Protein 8ZMI (pdb70)

Secondary structure (DSSP, 8-state):
-HHHHHHHHTT-SEES-HHHHHHHHHH-SS-EEEEEE---S--BHIIIIIHHHHHHHHHHTT-EEEEEE-HHHHHHT-TGGG-HHHHHHHHHHHHHHHHHH---TTTT-EEEEEHHHHHHHSHHHHHHHHHHHHHHSBHHHHHT--TTSS--TTSPPBTHHHHHHHHHHHHHHHHT-SEEE--STTHHHHHHHHHHHHHTT-SSPPEEEE------SSTT--S--SS-TTS--BSSS-HHHHHHHHHHS---TT--SS-HHHHHIIIIIHHHHS-EEE---TTTTS-EEE-SHHHHHHHHHHTS--HHHHHHHHHHHHHHHHHHHHHHHHH-HHHHHHHHHHHHSPP--/-HHHHHHHHTT-SEEE-HHHHHHHHHH-SS---EEEE---S--BHIIIIIHHHHHHHHHHHT--EEEEE-HHHHHHTTGGGG-HHHHHHHHHHHHHHHHHHT--GGGS-EEEEEHHHHHHHS-TTTHHHHHHHHHHSBHHHHHHHTTTTT-SSSSPPBTHHHHHHHHHHHHHHHTT-SEE--BGGGHHHHHHHHHHHHHTT-SSPPEEEEBP-PPPSSTT--S--SS-TTSS-BTTS-HHHHHHHHHTS---TT--TT-HHHHHIIIIIHHHHSSEEE---GGGT-SEEE-SHHHHHHHHHHTSS-HHHHHHHHHHHHHHHHHHHHHHHHH-HHHHHHHHHHHHSPP--

Nearest PDB structures (foldseek):
  7scq-assembly1_B  TM=9.715E-01  e=9.204E-53  Phaseolus vulgaris
  3vgj-assembly1_A  TM=9.591E-01  e=3.228E-40  Plasmodium falciparum 3D7
  3p0j-assembly3_C  TM=8.806E-01  e=2.127E-34  Leishmania major
  2j5b-assembly1_B  TM=9.204E-01  e=1.022E-27  Acanthamoeba polyphaga mimivirus
  2j5b-assembly1_A  TM=9.320E-01  e=1.179E-26  Acanthamoeba polyphaga mimivirus

InterPro domains:
  IPR002305 Aminoacyl-tRNA synthetase, class Ic [PF00579] (59-353)
  IPR014729 Rossmann-like alpha/beta/alpha sandwich fold [G3DSA:3.40.50.620] (22-189)
  IPR014729 Rossmann-like alpha/beta/alpha sandwich fold [G3DSA:3.40.50.620] (190-377)
  IPR023617 Tyrosine-tRNA ligase, archaeal/eukaryotic-type [PIRSF006588] (32-376)
  IPR050489 Tyrosine--tRNA ligase [PTHR46264] (6-378)

Organism: Phaseolus vulgaris (NCBI:txid3885)

Solvent-accessible surface area: 30060 Å² total; per-residue (Å²): 90,90,116,73,22,140,62,0,65,60,13,9,69,77,13,72,78,73,115,56,0,61,72,13,7,76,151,71,108,46,2,20,0,10,2,15,4,63,0,5,0,71,7,4,3,5,36,1,0,14,6,3,19,3,2,69,56,0,18,85,2,25,0,61,2,29,0,8,0,2,1,10,8,2,55,30,58,80,54,0,50,41,67,82,154,27,0,49,24,0,0,86,1,2,7,26,8,4,79,20,9,23,22,46,48,156,55,39,60,14,42,45,32,36,0,19,135,22,1,84,66,82,14,88,80,0,1,38,24,0,2,50,0,0,52,109,7,42,12,122,37,0,32,106,3,10,111,29,64,62,113,60,80,167,73,113,8,42,0,12,16,0,0,26,0,0,1,14,0,0,6,4,16,2,7,115,1,8,0,0,0,7,18,64,38,15,91,33,2,2,38,0,0,13,76,8,0,63,75,66,157,72,175,86,54,0,4,5,1,2,9,56,63,2,24,1,1,68,109,64,74,136,111,38,18,49,66,42,80,47,0,4,2,3,6,32,12,90,55,73,81,0,47,85,22,2,90,85,5,88,12,22,73,131,54,71,149,48,2,4,2,3,48,2,0,76,40,0,0,20,46,72,76,106,50,6,58,2,113,21,53,96,141,38,60,25,116,88,70,0,137,46,58,128,70,0,10,50,25,1,83,78,19,47,2,72,22,80,21,1,26,64,2,0,3,94,7,2,20,118,5,2,44,56,0,8,76,48,14,142,176,46,87,74,0,79,70,8,27,94,102,4,107,85,71,199,70,72,181,77,111,98,55,39,128,50,0,78,53,12,3,74,37,4,38,73,83,87,49,0,65,81,7,5,86,109,85,95,61,0,27,0,6,0,22,15,59,0,14,25,80,2,22,0,7,18,0,0,22,21,0,16,8,0,40,58,0,25,81,3,19,0,67,0,37,0,6,0,9,3,19,17,0,62,26,85,67,31,10,42,33,55,78,142,73,0,69,15,1,0,97,3,0,22,18,2,0,91,19,5,27,10,66,38,172,54,41,75,10,51,41,38,52,0,18,147,29,1,68,73,107,9,76,109,0,1,44,36,0,4,41,1,0,36,103,6,59,19,113,51,0,26,109,1,1,56,70,98,19,68,16,153,146,68,94,17,32,0,0,18,0,0,21,5,0,4,14,0,0,1,0,23,17,6,150,5,34,0,0,0,9,27,62,57,47,84,64,3,0,42,0,0,13,59,9,0,72,81,65,178,101,192,77,48,1,2,0,0,0,19,51,41,3,22,0,0,54,115,53,82,148,103,9,38,68,80,63,77,52,4,0,0,0,0,48,10,89,90,70,79,0,52,67,17,0,134,140,8,72,19,11,75,96,64,25,148,57,2,4,0,0,16,0,0,72,52,0,0,17,38,76,61,119,60,2,75,0,102,22,63,98,144,68,53,17,125,94,48,2,132,39,54,128,65,0,51,58,23,1,84,77,32,104,2,90,24,64,20,0,18,68,5,0,8,100,10,0,12,127,5,0,79,55,5,26,85,52,4,136,155,51,92,68,0,94,92,3,26,122,95,22,154,66,46,192,78,46,171

B-factor: mean 97.23, std 58.54, range [21.49, 245.57]

Radius of gyration: 33.63 Å; Cα contacts (8 Å, |Δi|>4): 1145; chains: 2; bounding box: 48×66×121 Å

Sequence (698 aa):
PEEKFKIVRSVGEECIQEDELLNLLTKKPEPVCYDGFEPSGRMHIAQGVMKTISVNKLTSAGCRVKIWIADWFAKLNNKMGGDLKKIETVGRYLIEIWKAVGMDVEGGKVEFLWSSKEINARADEYWPLVLDIAQKNNLKRIIRCSQIMGRSEQDELTAAQIFYPCMQCADIFFLKADICQLGMDQRKVNVLAREYCDDIKRKNKPIILSHHMLPGLQQGQEKMSKSDPSSSVFMEDEEAEVNVKIKKAYCPPKVVEGNPCLEYIKYLILPWFNEFTVERSADNGGNKTFKSYEELIADYESGELHPADLKPALSKSLNKILEPVREHFRKDSNAKELLKRVKAYRVTKPEEKFKIVRSVGEECIQEDELLNLLTKKPEPVCYDGFEPSGRMHIAQGVMKTISVNKLTSAGCRVKIWIADWFAKLNNKMGGDLKKIETVGRYLIEIWKAVGMDVEGGKVEFLWSSKEINARADEYWPLVLDIAQKNNLKRIIRCSQIMGRSEQDELTAAQIFYPCMQCADIFFLKADICQLGMDQRKVNVLAREYCDDIKRKNKPIILSHHMLPGLQQGQEKMSKSDPSSSVFMEDEEAEVNVKIKKAYCPPKVVEGNPCLEYIKYLILPWFNEFTVERSADNGGNKTFKSYEELIADYESGELHPADLKPALSKSLNKILEPVREHFRKDSNAKELLKRVKAYRVTK

Structure (mmCIF, N/CA/C/O backbone):
data_8ZMI
#
_entry.id   8ZMI
#
_cell.length_a   1.00
_cell.length_b   1.00
_cell.length_c   1.00
_cell.angle_alpha   90.00
_cell.angle_beta   90.00
_cell.angle_gamma   90.00
#
_symmetry.space_group_name_H-M   'P 1'
#
loop_
_entity.id
_entity.type
_entity.pdbx_description
1 polymer 'tyrosine--tRNA ligase'
2 polymer 'RNA (169-MER)'
3 non-polymer "ADENOSINE-5'-TRIPHOSPHATE"
#
loop_
_atom_site.group_PDB
_atom_site.id
_atom_site.type_symbol
_atom_site.label_atom_id
_atom_site.label_alt_id
_atom_site.label_comp_id
_atom_site.label_asym_id
_atom_site.label_entity_id
_atom_site.label_seq_id
_atom_site.pdbx_PDB_ins_code
_atom_site.Cartn_x
_atom_site.Cartn_y
_atom_site.Cartn_z
_atom_site.occupancy
_atom_site.B_iso_or_equiv
_atom_site.auth_seq_id
_atom_site.auth_comp_id
_atom_site.auth_asym_id
_atom_site.auth_atom_id
_atom_site.pdbx_PDB_model_num
ATOM 1 N N . PRO A 1 31 ? 158.908 123.424 171.209 1.00 53.23 31 PRO A N 1
ATOM 2 C CA . PRO A 1 31 ? 157.894 123.361 170.150 1.00 53.23 31 PRO A CA 1
ATOM 3 C C . PRO A 1 31 ? 156.503 123.028 170.684 1.00 53.23 31 PRO A C 1
ATOM 4 O O . PRO A 1 31 ? 155.581 123.827 170.520 1.00 53.23 31 PRO A O 1
ATOM 8 N N . GLU A 1 32 ? 156.354 121.861 171.314 1.00 46.17 32 GLU A N 1
ATOM 9 C CA . GLU A 1 32 ? 155.058 121.491 171.869 1.00 46.17 32 GLU A CA 1
ATOM 10 C C . GLU A 1 32 ? 154.668 122.393 173.032 1.00 46.17 32 GLU A C 1
ATOM 11 O O . GLU A 1 32 ? 153.484 122.712 173.197 1.00 46.17 32 GLU A O 1
ATOM 17 N N . GLU A 1 33 ? 155.640 122.810 173.847 1.00 50.39 33 GLU A N 1
ATOM 18 C CA . GLU A 1 33 ? 155.349 123.773 174.904 1.00 50.39 33 GLU A CA 1
ATOM 19 C C . GLU A 1 33 ? 154.861 125.091 174.319 1.00 50.39 33 GLU A C 1
ATOM 20 O O . GLU A 1 33 ? 153.900 125.687 174.823 1.00 50.39 33 GLU A O 1
ATOM 26 N N . LYS A 1 34 ? 155.512 125.558 173.250 1.00 41.26 34 LYS A N 1
ATOM 27 C CA . LYS A 1 34 ? 155.065 126.774 172.581 1.00 41.26 34 LYS A CA 1
ATOM 28 C C . LYS A 1 34 ? 153.653 126.612 172.040 1.00 41.26 34 LYS A C 1
ATOM 29 O O . LYS A 1 34 ? 152.827 127.524 172.158 1.00 41.26 34 LYS A O 1
ATOM 35 N N . PHE A 1 35 ? 153.359 125.457 171.439 1.00 39.14 35 PHE A N 1
ATOM 36 C CA . PHE A 1 35 ? 152.022 125.229 170.904 1.00 39.14 35 PHE A CA 1
ATOM 37 C C . PHE A 1 35 ? 150.973 125.237 172.006 1.00 39.14 35 PHE A C 1
ATOM 38 O O . PHE A 1 35 ? 149.895 125.817 171.838 1.00 39.14 35 PHE A O 1
ATOM 46 N N . LYS A 1 36 ? 151.260 124.583 173.133 1.00 36.31 36 LYS A N 1
ATOM 47 C CA . LYS A 1 36 ? 150.307 124.571 174.239 1.00 36.31 36 LYS A CA 1
ATOM 48 C C . LYS A 1 36 ? 150.087 125.974 174.790 1.00 36.31 36 LYS A C 1
ATOM 49 O O . LYS A 1 36 ? 148.944 126.380 175.043 1.00 36.31 36 LYS A O 1
ATOM 55 N N . ILE A 1 37 ? 151.169 126.738 174.959 1.00 36.16 37 ILE A N 1
ATOM 56 C CA . ILE A 1 37 ? 151.046 128.100 175.470 1.00 36.16 37 ILE A CA 1
ATOM 57 C C . ILE A 1 37 ? 150.214 128.953 174.521 1.00 36.16 37 ILE A C 1
ATOM 58 O O . ILE A 1 37 ? 149.333 129.707 174.952 1.00 36.16 37 ILE A O 1
ATOM 63 N N . VAL A 1 38 ? 150.471 128.843 173.216 1.00 34.50 38 VAL A N 1
ATOM 64 C CA . VAL A 1 38 ? 149.737 129.646 172.244 1.00 34.50 38 VAL A CA 1
ATOM 65 C C . VAL A 1 38 ? 148.267 129.245 172.211 1.00 34.50 38 VAL A C 1
ATOM 66 O O . VAL A 1 38 ? 147.378 130.105 172.202 1.00 34.50 38 VAL A O 1
ATOM 70 N N . ARG A 1 39 ? 147.982 127.942 172.198 1.00 39.24 39 ARG A N 1
ATOM 71 C CA . ARG A 1 39 ? 146.601 127.481 172.151 1.00 39.24 39 ARG A CA 1
ATOM 72 C C . ARG A 1 39 ? 145.839 127.808 173.427 1.00 39.24 39 ARG A C 1
ATOM 73 O O . ARG A 1 39 ? 144.608 127.902 173.392 1.00 39.24 39 ARG A O 1
ATOM 81 N N . SER A 1 40 ? 146.538 127.999 174.548 1.00 35.98 40 SER A N 1
ATOM 82 C CA . SER A 1 40 ? 145.865 128.398 175.778 1.00 35.98 40 SER A CA 1
ATOM 83 C C . SER A 1 40 ? 145.279 129.803 175.704 1.00 35.98 40 SER A C 1
ATOM 84 O O . SER A 1 40 ? 144.518 130.183 176.599 1.00 35.98 40 SER A O 1
ATOM 87 N N . VAL A 1 41 ? 145.617 130.578 174.674 1.00 30.93 41 VAL A N 1
ATOM 88 C CA . VAL A 1 41 ? 145.109 131.943 174.559 1.00 30.93 41 VAL A CA 1
ATOM 89 C C . VAL A 1 41 ? 143.689 131.950 174.005 1.00 30.93 41 VAL A C 1
ATOM 90 O O . VAL A 1 41 ? 142.754 132.434 174.652 1.00 30.93 41 VAL A O 1
ATOM 94 N N . GLY A 1 42 ? 143.507 131.418 172.799 1.00 35.56 42 GLY A N 1
ATOM 95 C CA . GLY A 1 42 ? 142.216 131.485 172.151 1.00 35.56 42 GLY A CA 1
ATOM 96 C C . GLY A 1 42 ? 141.247 130.427 172.634 1.00 35.56 42 GLY A C 1
ATOM 97 O O . GLY A 1 42 ? 141.612 129.445 173.278 1.00 35.56 42 GLY A O 1
ATOM 98 N N . GLU A 1 43 ? 139.974 130.644 172.307 1.00 52.39 43 GLU A N 1
ATOM 99 C CA . GLU A 1 43 ? 138.921 129.681 172.598 1.00 52.39 43 GLU A CA 1
ATOM 100 C C . GLU A 1 43 ? 138.501 128.868 171.387 1.00 52.39 43 GLU A C 1
ATOM 101 O O . GLU A 1 43 ? 138.047 127.734 171.549 1.00 52.39 43 GLU A O 1
ATOM 107 N N . GLU A 1 44 ? 138.639 129.418 170.183 1.00 55.58 44 GLU A N 1
ATOM 108 C CA . GLU A 1 44 ? 138.347 128.704 168.945 1.00 55.58 44 GLU A CA 1
ATOM 109 C C . GLU A 1 44 ? 139.481 128.992 167.974 1.00 55.58 44 GLU A C 1
ATOM 110 O O . GLU A 1 44 ? 139.529 130.069 167.370 1.00 55.58 44 GLU A O 1
ATOM 116 N N . CYS A 1 45 ? 140.401 128.043 167.839 1.00 57.37 45 CYS A N 1
ATOM 117 C CA . CYS A 1 45 ? 141.548 128.175 166.949 1.00 57.37 45 CYS A CA 1
ATOM 118 C C . CYS A 1 45 ? 141.330 127.262 165.751 1.00 57.37 45 CYS A C 1
ATOM 119 O O . CYS A 1 45 ? 141.420 126.036 165.874 1.00 57.37 45 CYS A O 1
ATOM 122 N N . ILE A 1 46 ? 141.041 127.856 164.601 1.00 56.81 46 ILE A N 1
ATOM 123 C CA . ILE A 1 46 ? 140.858 127.083 163.381 1.00 56.81 46 ILE A CA 1
ATOM 124 C C . ILE A 1 46 ? 142.220 126.625 162.878 1.00 56.81 46 ILE A C 1
ATOM 125 O O . ILE A 1 46 ? 143.213 127.361 162.960 1.00 56.81 46 ILE A O 1
ATOM 130 N N . GLN A 1 47 ? 142.274 125.386 162.387 1.00 58.71 47 GLN A N 1
ATOM 131 C CA . GLN A 1 47 ? 143.507 124.765 161.906 1.00 58.71 47 GLN A CA 1
ATOM 132 C C . GLN A 1 47 ? 144.570 124.725 163.008 1.00 58.71 47 GLN A C 1
ATOM 133 O O . GLN A 1 47 ? 145.646 125.319 162.906 1.00 58.71 47 GLN A O 1
ATOM 139 N N . GLU A 1 48 ? 144.233 124.009 164.083 1.00 52.50 48 GLU A N 1
ATOM 140 C CA . GLU A 1 48 ? 145.198 123.758 165.148 1.00 52.50 48 GLU A CA 1
ATOM 141 C C . GLU A 1 48 ? 146.424 123.023 164.619 1.00 52.50 48 GLU A C 1
ATOM 142 O O . GLU A 1 48 ? 147.542 123.227 165.113 1.00 52.50 48 GLU A O 1
ATOM 148 N N . ASP A 1 49 ? 146.231 122.168 163.612 1.00 50.92 49 ASP A N 1
ATOM 149 C CA . ASP A 1 49 ? 147.361 121.529 162.949 1.00 50.92 49 ASP A CA 1
ATOM 150 C C . ASP A 1 49 ? 148.271 122.571 162.314 1.00 50.92 49 ASP A C 1
ATOM 151 O O . ASP A 1 49 ? 149.500 122.489 162.420 1.00 50.92 49 ASP A O 1
ATOM 156 N N . GLU A 1 50 ? 147.680 123.568 161.650 1.00 52.24 50 GLU A N 1
ATOM 157 C CA . GLU A 1 50 ? 148.478 124.654 161.093 1.00 52.24 50 GLU A CA 1
ATOM 158 C C . GLU A 1 50 ? 149.158 125.464 162.187 1.00 52.24 50 GLU A C 1
ATOM 159 O O . GLU A 1 50 ? 150.268 125.961 161.982 1.00 52.24 50 GLU A O 1
ATOM 165 N N . LEU A 1 51 ? 148.514 125.612 163.347 1.00 45.54 51 LEU A N 1
ATOM 166 C CA . LEU A 1 51 ? 149.150 126.317 164.457 1.00 45.54 51 LEU A CA 1
ATOM 167 C C . LEU A 1 51 ? 150.407 125.588 164.916 1.00 45.54 51 LEU A C 1
ATOM 168 O O . LEU A 1 51 ? 151.466 126.202 165.109 1.00 45.54 51 LEU A O 1
ATOM 173 N N . LEU A 1 52 ? 150.305 124.269 165.089 1.00 43.93 52 LEU A N 1
ATOM 174 C CA . LEU A 1 52 ? 151.476 123.484 165.470 1.00 43.93 52 LEU A CA 1
ATOM 175 C C . LEU A 1 52 ? 152.552 123.541 164.392 1.00 43.93 52 LEU A C 1
ATOM 176 O O . LEU A 1 52 ? 153.744 123.684 164.697 1.00 43.93 52 LEU A O 1
ATOM 181 N N . ASN A 1 53 ? 152.148 123.447 163.123 1.00 47.58 53 ASN A N 1
ATOM 182 C CA . ASN A 1 53 ? 153.112 123.485 162.028 1.00 47.58 53 ASN A CA 1
ATOM 183 C C . ASN A 1 53 ? 153.845 124.821 161.991 1.00 47.58 53 ASN A C 1
ATOM 184 O O . ASN A 1 53 ? 155.064 124.866 161.782 1.00 47.58 53 ASN A O 1
ATOM 189 N N . LEU A 1 54 ? 153.116 125.920 162.191 1.00 46.01 54 LEU A N 1
ATOM 190 C CA . LEU A 1 54 ? 153.735 127.239 162.233 1.00 46.01 54 LEU A CA 1
ATOM 191 C C . LEU A 1 54 ? 154.704 127.358 163.397 1.00 46.01 54 LEU A C 1
ATOM 192 O O . LEU A 1 54 ? 155.837 127.823 163.232 1.00 46.01 54 LEU A O 1
ATOM 197 N N . LEU A 1 55 ? 154.272 126.957 164.594 1.00 45.06 55 LEU A N 1
ATOM 198 C CA . LEU A 1 55 ? 155.145 127.083 165.753 1.00 45.06 55 LEU A CA 1
ATOM 199 C C . LEU A 1 55 ? 156.357 126.168 165.664 1.00 45.06 55 LEU A C 1
ATOM 200 O O . LEU A 1 55 ? 157.354 126.412 166.352 1.00 45.06 55 LEU A O 1
ATOM 205 N N . THR A 1 56 ? 156.299 125.124 164.834 1.00 48.71 56 THR A N 1
ATOM 206 C CA . THR A 1 56 ? 157.491 124.317 164.597 1.00 48.71 56 THR A CA 1
ATOM 207 C C . THR A 1 56 ? 158.411 124.975 163.573 1.00 48.71 56 THR A C 1
ATOM 208 O O . THR A 1 56 ? 159.612 125.135 163.819 1.00 48.71 56 THR A O 1
ATOM 212 N N . LYS A 1 57 ? 157.867 125.363 162.415 1.00 49.51 57 LYS A N 1
ATOM 213 C CA . LYS A 1 57 ? 158.709 125.895 161.344 1.00 49.51 57 LYS A CA 1
ATOM 214 C C . LYS A 1 57 ? 159.319 127.241 161.717 1.00 49.51 57 LYS A C 1
ATOM 215 O O . LYS A 1 57 ? 160.535 127.434 161.604 1.00 49.51 57 LYS A O 1
ATOM 221 N N . LYS A 1 58 ? 158.495 128.183 162.165 1.00 46.21 58 LYS A N 1
ATOM 222 C CA . LYS A 1 58 ? 159.024 129.529 162.330 1.00 46.21 58 LYS A CA 1
ATOM 223 C C . LYS A 1 58 ? 159.491 129.762 163.760 1.00 46.21 58 LYS A C 1
ATOM 224 O O . LYS A 1 58 ? 158.821 129.341 164.710 1.00 46.21 58 LYS A O 1
ATOM 230 N N . PRO A 1 59 ? 160.638 130.425 163.938 1.00 44.89 59 PRO A N 1
ATOM 231 C CA . PRO A 1 59 ? 161.104 130.725 165.299 1.00 44.89 59 PRO A CA 1
ATOM 232 C C . PRO A 1 59 ? 160.407 131.910 165.939 1.00 44.89 59 PRO A C 1
ATOM 233 O O . PRO A 1 59 ? 160.469 132.048 167.168 1.00 44.89 59 PRO A O 1
ATOM 237 N N . GLU A 1 60 ? 159.753 132.768 165.158 1.00 41.14 60 GLU A N 1
ATOM 238 C CA . GLU A 1 60 ? 159.077 133.934 165.710 1.00 41.14 60 GLU A CA 1
ATOM 239 C C . GLU A 1 60 ? 157.925 134.357 164.807 1.00 41.14 60 GLU A C 1
ATOM 240 O O . GLU A 1 60 ? 158.072 135.291 164.008 1.00 41.14 60 GLU A O 1
ATOM 246 N N . PRO A 1 61 ? 156.775 133.694 164.889 1.00 40.66 61 PRO A N 1
ATOM 247 C CA . PRO A 1 61 ? 155.623 134.120 164.090 1.00 40.66 61 PRO A CA 1
ATOM 248 C C . PRO A 1 61 ? 155.079 135.456 164.573 1.00 40.66 61 PRO A C 1
ATOM 249 O O . PRO A 1 61 ? 155.240 135.849 165.731 1.00 40.66 61 PRO A O 1
ATOM 253 N N . VAL A 1 62 ? 154.427 136.161 163.653 1.00 40.27 62 VAL A N 1
ATOM 254 C CA . VAL A 1 62 ? 153.950 137.521 163.882 1.00 40.27 62 VAL A CA 1
ATOM 255 C C . VAL A 1 62 ? 152.463 137.480 164.200 1.00 40.27 62 VAL A C 1
ATOM 256 O O . VAL A 1 62 ? 151.685 136.831 163.490 1.00 40.27 62 VAL A O 1
ATOM 260 N N . CYS A 1 63 ? 152.066 138.179 165.260 1.00 36.95 63 CYS A N 1
ATOM 261 C CA . CYS A 1 63 ? 150.685 138.219 165.714 1.00 36.95 63 CYS A CA 1
ATOM 262 C C . CYS A 1 63 ? 150.200 139.661 165.794 1.00 36.95 63 CYS A C 1
ATOM 263 O O . CYS A 1 63 ? 150.995 140.602 165.818 1.00 36.95 63 CYS A O 1
ATOM 266 N N . TYR A 1 64 ? 148.881 139.837 165.827 1.00 40.66 64 TYR A N 1
ATOM 267 C CA . TYR A 1 64 ? 148.329 141.163 166.063 1.00 40.66 64 TYR A CA 1
ATOM 268 C C . TYR A 1 64 ? 147.103 140.998 166.949 1.00 40.66 64 TYR A C 1
ATOM 269 O O . TYR A 1 64 ? 146.639 139.883 167.194 1.00 40.66 64 TYR A O 1
ATOM 278 N N . ASP A 1 65 ? 146.572 142.121 167.424 1.00 42.16 65 ASP A N 1
ATOM 279 C CA . ASP A 1 65 ? 145.243 142.144 168.017 1.00 42.16 65 ASP A CA 1
ATOM 280 C C . ASP A 1 65 ? 144.464 143.334 167.473 1.00 42.16 65 ASP A C 1
ATOM 281 O O . ASP A 1 65 ? 145.027 144.403 167.221 1.00 42.16 65 ASP A O 1
ATOM 286 N N . GLY A 1 66 ? 143.166 143.127 167.264 1.00 48.71 66 GLY A N 1
ATOM 287 C CA . GLY A 1 66 ? 142.299 144.192 166.793 1.00 48.71 66 GLY A CA 1
ATOM 288 C C . GLY A 1 66 ? 141.778 145.013 167.952 1.00 48.71 66 GLY A C 1
ATOM 289 O O . GLY A 1 66 ? 141.285 144.451 168.934 1.00 48.71 66 GLY A O 1
ATOM 290 N N . PHE A 1 67 ? 141.872 146.339 167.860 1.00 52.01 67 PHE A N 1
ATOM 291 C CA . PHE A 1 67 ? 141.621 147.171 169.033 1.00 52.01 67 PHE A CA 1
ATOM 292 C C . PHE A 1 67 ? 141.251 148.579 168.585 1.00 52.01 67 PHE A C 1
ATOM 293 O O . PHE A 1 67 ? 142.074 149.267 167.973 1.00 52.01 67 PHE A O 1
ATOM 301 N N . GLU A 1 68 ? 140.023 149.002 168.892 1.00 49.63 68 GLU A N 1
ATOM 302 C CA . GLU A 1 68 ? 139.577 150.359 168.592 1.00 49.63 68 GLU A CA 1
ATOM 303 C C . GLU A 1 68 ? 139.680 151.220 169.842 1.00 49.63 68 GLU A C 1
ATOM 304 O O . GLU A 1 68 ? 138.997 150.932 170.834 1.00 49.63 68 GLU A O 1
ATOM 310 N N . PRO A 1 69 ? 140.496 152.275 169.848 1.00 45.87 69 PRO A N 1
ATOM 311 C CA . PRO A 1 69 ? 140.629 153.118 171.044 1.00 45.87 69 PRO A CA 1
ATOM 312 C C . PRO A 1 69 ? 139.491 154.118 171.136 1.00 45.87 69 PRO A C 1
ATOM 313 O O . PRO A 1 69 ? 139.412 155.071 170.353 1.00 45.87 69 PRO A O 1
ATOM 317 N N . SER A 1 70 ? 138.603 153.913 172.107 1.00 66.21 70 SER A N 1
ATOM 318 C CA . SER A 1 70 ? 137.444 154.785 172.268 1.00 66.21 70 SER A CA 1
ATOM 319 C C . SER A 1 70 ? 137.149 154.933 173.754 1.00 66.21 70 SER A C 1
ATOM 320 O O . SER A 1 70 ? 136.423 154.114 174.326 1.00 66.21 70 SER A O 1
ATOM 323 N N . GLY A 1 71 ? 137.702 155.978 174.365 1.00 76.22 71 GLY A N 1
ATOM 324 C CA . GLY A 1 71 ? 137.385 156.295 175.747 1.00 76.22 71 GLY A CA 1
ATOM 325 C C . GLY A 1 71 ? 137.739 155.175 176.704 1.00 76.22 71 GLY A C 1
ATOM 326 O O . GLY A 1 71 ? 138.804 154.554 176.617 1.00 76.22 71 GLY A O 1
ATOM 327 N N . ARG A 1 72 ? 136.827 154.917 177.638 1.00 78.23 72 ARG A N 1
ATOM 328 C CA . ARG A 1 72 ? 137.061 153.924 178.677 1.00 78.23 72 ARG A CA 1
ATOM 329 C C . ARG A 1 72 ? 137.142 152.524 178.081 1.00 78.23 72 ARG A C 1
ATOM 330 O O . ARG A 1 72 ? 136.394 152.174 177.165 1.00 78.23 72 ARG A O 1
ATOM 338 N N . MET A 1 73 ? 138.063 151.722 178.608 1.00 69.26 73 MET A N 1
ATOM 339 C CA . MET A 1 73 ? 138.334 150.380 178.112 1.00 69.26 73 MET A CA 1
ATOM 340 C C . MET A 1 73 ? 138.231 149.394 179.267 1.00 69.26 73 MET A C 1
ATOM 341 O O . MET A 1 73 ? 138.871 149.579 180.307 1.00 69.26 73 MET A O 1
ATOM 346 N N . HIS A 1 74 ? 137.428 148.349 179.076 1.00 66.37 74 HIS A N 1
ATOM 347 C CA . HIS A 1 74 ? 136.945 147.518 180.166 1.00 66.37 74 HIS A CA 1
ATOM 348 C C . HIS A 1 74 ? 137.886 146.350 180.455 1.00 66.37 74 HIS A C 1
ATOM 349 O O . HIS A 1 74 ? 138.952 146.194 179.852 1.00 66.37 74 HIS A O 1
ATOM 356 N N . ILE A 1 75 ? 137.456 145.511 181.401 1.00 62.24 75 ILE A N 1
ATOM 357 C CA . ILE A 1 75 ? 138.310 144.454 181.934 1.00 62.24 75 ILE A CA 1
ATOM 358 C C . ILE A 1 75 ? 138.643 143.431 180.854 1.00 62.24 75 ILE A C 1
ATOM 359 O O . ILE A 1 75 ? 139.751 142.881 180.823 1.00 62.24 75 ILE A O 1
ATOM 364 N N . ALA A 1 76 ? 137.697 143.165 179.947 1.00 56.25 76 ALA A N 1
ATOM 365 C CA . ALA A 1 76 ? 137.936 142.184 178.893 1.00 56.25 76 ALA A CA 1
ATOM 366 C C . ALA A 1 76 ? 139.062 142.625 177.968 1.00 56.25 76 ALA A C 1
ATOM 367 O O . ALA A 1 76 ? 139.937 141.825 177.619 1.00 56.25 76 ALA A O 1
ATOM 369 N N . GLN A 1 77 ? 139.059 143.892 177.555 1.00 56.73 77 GLN A N 1
ATOM 370 C CA . GLN A 1 77 ? 140.127 144.387 176.700 1.00 56.73 77 GLN A CA 1
ATOM 371 C C . GLN A 1 77 ? 141.411 144.670 177.464 1.00 56.73 77 GLN A C 1
ATOM 372 O O . GLN A 1 77 ? 142.475 144.755 176.843 1.00 56.73 77 GLN A O 1
ATOM 378 N N . GLY A 1 78 ? 141.345 144.861 178.777 1.00 51.04 78 GLY A N 1
ATOM 379 C CA . GLY A 1 78 ? 142.577 145.028 179.522 1.00 51.04 78 GLY A CA 1
ATOM 380 C C . GLY A 1 78 ? 143.277 143.739 179.906 1.00 51.04 78 GLY A C 1
ATOM 381 O O . GLY A 1 78 ? 144.337 143.405 179.364 1.00 51.04 78 GLY A O 1
ATOM 382 N N . VAL A 1 79 ? 142.652 142.971 180.799 1.00 51.09 79 VAL A N 1
ATOM 383 C CA . VAL A 1 79 ? 143.361 141.876 181.452 1.00 51.09 79 VAL A CA 1
ATOM 384 C C . VAL A 1 79 ? 143.422 140.646 180.557 1.00 51.09 79 VAL A C 1
ATOM 385 O O . VAL A 1 79 ? 144.462 139.986 180.470 1.00 51.09 79 VAL A O 1
ATOM 389 N N . MET A 1 80 ? 142.325 140.313 179.877 1.00 48.94 80 MET A N 1
ATOM 390 C CA . MET A 1 80 ? 142.366 139.190 178.947 1.00 48.94 80 MET A CA 1
ATOM 391 C C . MET A 1 80 ? 143.372 139.445 177.832 1.00 48.94 80 MET A C 1
ATOM 392 O O . MET A 1 80 ? 144.153 138.555 177.471 1.00 48.94 80 MET A O 1
ATOM 397 N N . LYS A 1 81 ? 143.383 140.666 177.292 1.00 47.95 81 LYS A N 1
ATOM 398 C CA . LYS A 1 81 ? 144.324 140.996 176.227 1.00 47.95 81 LYS A CA 1
ATOM 399 C C . LYS A 1 81 ? 145.763 140.946 176.720 1.00 47.95 81 LYS A C 1
ATOM 400 O O . LYS A 1 81 ? 146.642 140.425 176.023 1.00 47.95 81 LYS A O 1
ATOM 406 N N . THR A 1 82 ? 146.035 141.480 177.916 1.00 48.10 82 THR A N 1
ATOM 407 C CA . THR A 1 82 ? 147.413 141.454 178.396 1.00 48.10 82 THR A CA 1
ATOM 408 C C . THR A 1 82 ? 147.855 140.041 178.757 1.00 48.10 82 THR A C 1
ATOM 409 O O . THR A 1 82 ? 149.025 139.700 178.566 1.00 48.10 82 THR A O 1
ATOM 413 N N . ILE A 1 83 ? 146.940 139.195 179.237 1.00 44.36 83 ILE A N 1
ATOM 414 C CA . ILE A 1 83 ? 147.283 137.798 179.490 1.00 44.36 83 ILE A CA 1
ATOM 415 C C . ILE A 1 83 ? 147.609 137.088 178.184 1.00 44.36 83 ILE A C 1
ATOM 416 O O . ILE A 1 83 ? 148.592 136.341 178.092 1.00 44.36 83 ILE A O 1
ATOM 421 N N . SER A 1 84 ? 146.793 137.314 177.151 1.00 40.38 84 SER A N 1
ATOM 422 C CA . SER A 1 84 ? 147.053 136.698 175.854 1.00 40.38 84 SER A CA 1
ATOM 423 C C . SER A 1 84 ? 148.388 137.157 175.281 1.00 40.38 84 SER A C 1
ATOM 424 O O . SER A 1 84 ? 149.170 136.343 174.774 1.00 40.38 84 SER A O 1
ATOM 427 N N . VAL A 1 85 ? 148.670 138.458 175.364 1.00 42.15 85 VAL A N 1
ATOM 428 C CA . VAL A 1 85 ? 149.926 138.982 174.840 1.00 42.15 85 VAL A CA 1
ATOM 429 C C . VAL A 1 85 ? 151.108 138.437 175.630 1.00 42.15 85 VAL A C 1
ATOM 430 O O . VAL A 1 85 ? 152.154 138.112 175.057 1.00 42.15 85 VAL A O 1
ATOM 434 N N . ASN A 1 86 ? 150.969 138.329 176.954 1.00 42.67 86 ASN A N 1
ATOM 435 C CA . ASN A 1 86 ? 152.049 137.780 177.765 1.00 42.67 86 ASN A CA 1
ATOM 436 C C . ASN A 1 86 ? 152.314 136.323 177.416 1.00 42.67 86 ASN A C 1
ATOM 437 O O . ASN A 1 86 ? 153.471 135.902 177.317 1.00 42.67 86 ASN A O 1
ATOM 442 N N . LYS A 1 87 ? 151.255 135.537 177.214 1.00 39.22 87 LYS A N 1
ATOM 443 C CA . LYS A 1 87 ? 151.449 134.149 176.808 1.00 39.22 87 LYS A CA 1
ATOM 444 C C . LYS A 1 87 ? 152.138 134.065 175.452 1.00 39.22 87 LYS A C 1
ATOM 445 O O . LYS A 1 87 ? 153.068 133.269 175.266 1.00 39.22 87 LYS A O 1
ATOM 451 N N . LEU A 1 88 ? 151.713 134.895 174.497 1.00 37.57 88 LEU A N 1
ATOM 452 C CA . LEU A 1 88 ? 152.294 134.826 173.160 1.00 37.57 88 LEU A CA 1
ATOM 453 C C . LEU A 1 88 ? 153.746 135.284 173.142 1.00 37.57 88 LEU A C 1
ATOM 454 O O . LEU A 1 88 ? 154.556 134.731 172.391 1.00 37.57 88 LEU A O 1
ATOM 459 N N . THR A 1 89 ? 154.099 136.287 173.948 1.00 41.54 89 THR A N 1
ATOM 460 C CA . THR A 1 89 ? 155.493 136.709 174.011 1.00 41.54 89 THR A CA 1
ATOM 461 C C . THR A 1 89 ? 156.343 135.744 174.827 1.00 41.54 89 THR A C 1
ATOM 462 O O . THR A 1 89 ? 157.559 135.672 174.618 1.00 41.54 89 THR A O 1
ATOM 466 N N . SER A 1 90 ? 155.735 135.000 175.755 1.00 39.75 90 SER A N 1
ATOM 467 C CA . SER A 1 90 ? 156.464 133.934 176.430 1.00 39.75 90 SER A CA 1
ATOM 468 C C . SER A 1 90 ? 156.705 132.757 175.498 1.00 39.75 90 SER A C 1
ATOM 469 O O . SER A 1 90 ? 157.698 132.038 175.651 1.00 39.75 90 SER A O 1
ATOM 472 N N . ALA A 1 91 ? 155.813 132.546 174.532 1.00 35.76 91 ALA A N 1
ATOM 473 C CA . ALA A 1 91 ? 156.003 131.519 173.517 1.00 35.76 91 ALA A CA 1
ATOM 474 C C . ALA A 1 91 ? 156.953 131.955 172.407 1.00 35.76 91 ALA A C 1
ATOM 475 O O . ALA A 1 91 ? 157.001 131.298 171.362 1.00 35.76 91 ALA A O 1
ATOM 477 N N . GLY A 1 92 ? 157.698 133.036 172.608 1.00 37.09 92 GLY A N 1
ATOM 478 C CA . GLY A 1 92 ? 158.643 133.515 171.613 1.00 37.09 92 GLY A CA 1
ATOM 479 C C . GLY A 1 92 ? 158.010 134.008 170.330 1.00 37.09 92 GLY A C 1
ATOM 480 O O . GLY A 1 92 ? 158.601 133.853 169.254 1.00 37.09 92 GLY A O 1
ATOM 481 N N . CYS A 1 93 ? 156.825 134.606 170.417 1.00 36.96 93 CYS A N 1
ATOM 482 C CA . CYS A 1 93 ? 156.115 135.132 169.261 1.00 36.96 93 CYS A CA 1
ATOM 483 C C . CYS A 1 93 ? 155.859 136.618 169.462 1.00 36.96 93 CYS A C 1
ATOM 484 O O . CYS A 1 93 ? 155.484 137.048 170.558 1.00 36.96 93 CYS A O 1
ATOM 487 N N . ARG A 1 94 ? 156.064 137.399 168.408 1.00 40.96 94 ARG A N 1
ATOM 488 C CA . ARG A 1 94 ? 155.840 138.834 168.477 1.00 40.96 94 ARG A CA 1
ATOM 489 C C . ARG A 1 94 ? 154.379 139.162 168.198 1.00 40.96 94 ARG A C 1
ATOM 490 O O . ARG A 1 94 ? 153.696 138.465 167.443 1.00 40.96 94 ARG A O 1
ATOM 498 N N . VAL A 1 95 ? 153.904 140.234 168.826 1.00 37.01 95 VAL A N 1
ATOM 499 C CA . VAL A 1 95 ? 152.537 140.709 168.661 1.00 37.01 95 VAL A CA 1
ATOM 500 C C . VAL A 1 95 ? 152.578 142.168 168.233 1.00 37.01 95 VAL A C 1
ATOM 501 O O . VAL A 1 95 ? 153.374 142.958 168.752 1.00 37.01 95 VAL A O 1
ATOM 505 N N . LYS A 1 96 ? 151.731 142.521 167.272 1.00 34.65 96 LYS A N 1
ATOM 506 C CA . LYS A 1 96 ? 151.634 143.884 166.766 1.00 34.65 96 LYS A CA 1
ATOM 507 C C . LYS A 1 96 ? 150.295 144.463 167.205 1.00 34.65 96 LYS A C 1
ATOM 508 O O . LYS A 1 96 ? 149.243 144.061 166.699 1.00 34.65 96 LYS A O 1
ATOM 514 N N . ILE A 1 97 ? 150.332 145.412 168.137 1.00 33.08 97 ILE A N 1
ATOM 515 C CA . ILE A 1 97 ? 149.105 146.064 168.577 1.00 33.08 97 ILE A CA 1
ATOM 516 C C . ILE A 1 97 ? 148.630 146.983 167.461 1.00 33.08 97 ILE A C 1
ATOM 517 O O . ILE A 1 97 ? 149.383 147.836 166.977 1.00 33.08 97 ILE A O 1
ATOM 522 N N . TRP A 1 98 ? 147.381 146.809 167.041 1.00 32.17 98 TRP A N 1
ATOM 523 C CA . TRP A 1 98 ? 146.835 147.511 165.881 1.00 32.17 98 TRP A CA 1
ATOM 524 C C . TRP A 1 98 ? 145.844 148.565 166.371 1.00 32.17 98 TRP A C 1
ATOM 525 O O . TRP A 1 98 ? 144.643 148.312 166.475 1.00 32.17 98 TRP A O 1
ATOM 536 N N . ILE A 1 99 ? 146.360 149.757 166.663 1.00 34.21 99 ILE A N 1
ATOM 537 C CA . ILE A 1 99 ? 145.527 150.873 167.101 1.00 34.21 99 ILE A CA 1
ATOM 538 C C . ILE A 1 99 ? 144.674 151.318 165.918 1.00 34.21 99 ILE A C 1
ATOM 539 O O . ILE A 1 99 ? 145.193 151.831 164.924 1.00 34.21 99 ILE A O 1
ATOM 544 N N . ALA A 1 100 ? 143.364 151.123 166.022 1.00 36.27 100 ALA A N 1
ATOM 545 C CA . ALA A 1 100 ? 142.440 151.389 164.920 1.00 36.27 100 ALA A CA 1
ATOM 546 C C . ALA A 1 100 ? 141.870 152.804 165.013 1.00 36.27 100 ALA A C 1
ATOM 547 O O . ALA A 1 100 ? 140.656 153.018 165.024 1.00 36.27 100 ALA A O 1
ATOM 549 N N . ASP A 1 101 ? 142.770 153.787 165.074 1.00 39.88 101 ASP A N 1
ATOM 550 C CA . ASP A 1 101 ? 142.326 155.172 165.193 1.00 39.88 101 ASP A CA 1
ATOM 551 C C . ASP A 1 101 ? 141.635 155.644 163.919 1.00 39.88 101 ASP A C 1
ATOM 552 O O . ASP A 1 101 ? 140.673 156.417 163.979 1.00 39.88 101 ASP A O 1
ATOM 557 N N . TRP A 1 102 ? 142.112 155.194 162.757 1.00 33.39 102 TRP A N 1
ATOM 558 C CA . TRP A 1 102 ? 141.456 155.535 161.498 1.00 33.39 102 TRP A CA 1
ATOM 559 C C . TRP A 1 102 ? 140.032 154.992 161.461 1.00 33.39 102 TRP A C 1
ATOM 560 O O . TRP A 1 102 ? 139.093 155.695 161.061 1.00 33.39 102 TRP A O 1
ATOM 571 N N . PHE A 1 103 ? 139.855 153.740 161.885 1.00 39.02 103 PHE A N 1
ATOM 572 C CA . PHE A 1 103 ? 138.526 153.142 161.927 1.00 39.02 103 PHE A CA 1
ATOM 573 C C . PHE A 1 103 ? 137.633 153.863 162.926 1.00 39.02 103 PHE A C 1
ATOM 574 O O . PHE A 1 103 ? 136.441 154.061 162.670 1.00 39.02 103 PHE A O 1
ATOM 582 N N . ALA A 1 104 ? 138.192 154.263 164.071 1.00 43.27 104 ALA A N 1
ATOM 583 C CA . ALA A 1 104 ? 137.420 155.042 165.034 1.00 43.27 104 ALA A CA 1
ATOM 584 C C . ALA A 1 104 ? 136.966 156.367 164.435 1.00 43.27 104 ALA A C 1
ATOM 585 O O . ALA A 1 104 ? 135.801 156.754 164.575 1.00 43.27 104 ALA A O 1
ATOM 587 N N . LYS A 1 105 ? 137.870 157.070 163.748 1.00 45.66 105 LYS A N 1
ATOM 588 C CA . LYS A 1 105 ? 137.506 158.347 163.143 1.00 45.66 105 LYS A CA 1
ATOM 589 C C . LYS A 1 105 ? 136.408 158.175 162.103 1.00 45.66 105 LYS A C 1
ATOM 590 O O . LYS A 1 105 ? 135.462 158.969 162.052 1.00 45.66 105 LYS A O 1
ATOM 596 N N . LEU A 1 106 ? 136.512 157.143 161.263 1.00 41.52 106 LEU A N 1
ATOM 597 C CA . LEU A 1 106 ? 135.520 156.980 160.206 1.00 41.52 106 LEU A CA 1
ATOM 598 C C . LEU A 1 106 ? 134.231 156.327 160.689 1.00 41.52 106 LEU A C 1
ATOM 599 O O . LEU A 1 106 ? 133.232 156.355 159.963 1.00 41.52 106 LEU A O 1
ATOM 604 N N . ASN A 1 107 ? 134.225 155.739 161.884 1.00 58.91 107 ASN A N 1
ATOM 605 C CA . ASN A 1 107 ? 132.978 155.345 162.526 1.00 58.91 107 ASN A CA 1
ATOM 606 C C . ASN A 1 107 ? 132.456 156.416 163.472 1.00 58.91 107 ASN A C 1
ATOM 607 O O . ASN A 1 107 ? 131.407 156.216 164.095 1.00 58.91 107 ASN A O 1
ATOM 612 N N . ASN A 1 108 ? 133.181 157.527 163.600 1.00 64.14 108 ASN A N 1
ATOM 613 C CA . ASN A 1 108 ? 132.905 158.716 164.397 1.00 64.14 108 ASN A CA 1
ATOM 614 C C . ASN A 1 108 ? 133.199 158.487 165.874 1.00 64.14 108 ASN A C 1
ATOM 615 O O . ASN A 1 108 ? 133.315 159.466 166.612 1.00 64.14 108 ASN A O 1
ATOM 620 N N . LYS A 1 109 ? 133.474 157.250 166.294 1.00 82.86 109 LYS A N 1
ATOM 621 C CA . LYS A 1 109 ? 133.606 156.915 167.707 1.00 82.86 109 LYS A CA 1
ATOM 622 C C . LYS A 1 109 ? 134.610 157.820 168.405 1.00 82.86 109 LYS A C 1
ATOM 623 O O . LYS A 1 109 ? 135.654 158.168 167.849 1.00 82.86 109 LYS A O 1
ATOM 629 N N . MET A 1 110 ? 134.267 158.207 169.634 1.00 93.14 110 MET A N 1
ATOM 630 C CA . MET A 1 110 ? 135.090 159.091 170.454 1.00 93.14 110 MET A CA 1
ATOM 631 C C . MET A 1 110 ? 135.280 160.441 169.758 1.00 93.14 110 MET A C 1
ATOM 632 O O . MET A 1 110 ? 136.390 160.838 169.398 1.00 93.14 110 MET A O 1
ATOM 637 N N . GLY A 1 111 ? 134.165 161.137 169.539 1.00 81.03 111 GLY A N 1
ATOM 638 C CA . GLY A 1 111 ? 134.173 162.513 169.084 1.00 81.03 111 GLY A CA 1
ATOM 639 C C . GLY A 1 111 ? 134.633 162.754 167.663 1.00 81.03 111 GLY A C 1
ATOM 640 O O . GLY A 1 111 ? 134.525 163.890 167.188 1.00 81.03 111 GLY A O 1
ATOM 641 N N . GLY A 1 112 ? 135.126 161.736 166.965 1.00 73.94 112 GLY A N 1
ATOM 642 C CA . GLY A 1 112 ? 135.636 161.956 165.613 1.00 73.94 112 GLY A CA 1
ATOM 643 C C . GLY A 1 112 ? 136.737 162.987 165.505 1.00 73.94 112 GLY A C 1
ATOM 644 O O . GLY A 1 112 ? 136.753 163.776 164.551 1.00 73.94 112 GLY A O 1
ATOM 645 N N . ASP A 1 113 ? 137.668 163.004 166.459 1.00 76.98 113 ASP A N 1
ATOM 646 C CA . ASP A 1 113 ? 138.783 163.946 166.454 1.00 76.98 113 ASP A CA 1
ATOM 647 C C . ASP A 1 113 ? 140.090 163.169 166.513 1.00 76.98 113 ASP A C 1
ATOM 648 O O . ASP A 1 113 ? 140.339 162.443 167.482 1.00 76.98 113 ASP A O 1
ATOM 653 N N . LEU A 1 114 ? 140.929 163.346 165.488 1.00 69.60 114 LEU A N 1
ATOM 654 C CA . LEU A 1 114 ? 142.108 162.500 165.315 1.00 69.60 114 LEU A CA 1
ATOM 655 C C . LEU A 1 114 ? 143.106 162.674 166.453 1.00 69.60 114 LEU A C 1
ATOM 656 O O . LEU A 1 114 ? 143.595 161.688 167.017 1.00 69.60 114 LEU A O 1
ATOM 661 N N . LYS A 1 115 ? 143.439 163.922 166.791 1.00 73.49 115 LYS A N 1
ATOM 662 C CA . LYS A 1 115 ? 144.492 164.159 167.774 1.00 73.49 115 LYS A CA 1
ATOM 663 C C . LYS A 1 115 ? 144.117 163.596 169.138 1.00 73.49 115 LYS A C 1
ATOM 664 O O . LYS A 1 115 ? 144.925 162.916 169.787 1.00 73.49 115 LYS A O 1
ATOM 670 N N . LYS A 1 116 ? 142.889 163.841 169.587 1.00 80.92 116 LYS A N 1
ATOM 671 C CA . LYS A 1 116 ? 142.530 163.362 170.911 1.00 80.92 116 LYS A CA 1
ATOM 672 C C . LYS A 1 116 ? 142.150 161.885 170.915 1.00 80.92 116 LYS A C 1
ATOM 673 O O . LYS A 1 116 ? 142.294 161.233 171.953 1.00 80.92 116 LYS A O 1
ATOM 679 N N . ILE A 1 117 ? 141.755 161.314 169.772 1.00 71.52 117 ILE A N 1
ATOM 680 C CA . ILE A 1 117 ? 141.675 159.859 169.683 1.00 71.52 117 ILE A CA 1
ATOM 681 C C . ILE A 1 117 ? 143.064 159.246 169.821 1.00 71.52 117 ILE A C 1
ATOM 682 O O . ILE A 1 117 ? 143.238 158.203 170.463 1.00 71.52 117 ILE A O 1
ATOM 687 N N . GLU A 1 118 ? 144.074 159.884 169.227 1.00 68.23 118 GLU A N 1
ATOM 688 C CA . GLU A 1 118 ? 145.447 159.422 169.401 1.00 68.23 118 GLU A CA 1
ATOM 689 C C . GLU A 1 118 ? 145.883 159.528 170.857 1.00 68.23 118 GLU A C 1
ATOM 690 O O . GLU A 1 118 ? 146.583 158.646 171.370 1.00 68.23 118 GLU A O 1
ATOM 696 N N . THR A 1 119 ? 145.491 160.609 171.536 1.00 78.50 119 THR A N 1
ATOM 697 C CA . THR A 1 119 ? 145.816 160.728 172.957 1.00 78.50 119 THR A CA 1
ATOM 698 C C . THR A 1 119 ? 145.145 159.623 173.767 1.00 78.50 119 THR A C 1
ATOM 699 O O . THR A 1 119 ? 145.751 159.065 174.689 1.00 78.50 119 THR A O 1
ATOM 703 N N . VAL A 1 120 ? 143.891 159.298 173.442 1.00 70.93 120 VAL A N 1
ATOM 704 C CA . VAL A 1 120 ? 143.211 158.188 174.109 1.00 70.93 120 VAL A CA 1
ATOM 705 C C . VAL A 1 120 ? 143.948 156.878 173.857 1.00 70.93 120 VAL A C 1
ATOM 706 O O . VAL A 1 120 ? 144.136 156.068 174.773 1.00 70.93 120 VAL A O 1
ATOM 710 N N . GLY A 1 121 ? 144.364 156.642 172.613 1.00 65.53 121 GLY A N 1
ATOM 711 C CA . GLY A 1 121 ? 145.110 155.430 172.312 1.00 65.53 121 GLY A CA 1
ATOM 712 C C . GLY A 1 121 ? 146.408 155.343 173.090 1.00 65.53 121 GLY A C 1
ATOM 713 O O . GLY A 1 121 ? 146.777 154.275 173.586 1.00 65.53 121 GLY A O 1
ATOM 714 N N . ARG A 1 122 ? 147.114 156.468 173.214 1.00 73.35 122 ARG A N 1
ATOM 715 C CA . ARG A 1 122 ? 148.330 156.502 174.022 1.00 73.35 122 ARG A CA 1
ATOM 716 C C . ARG A 1 122 ? 148.024 156.221 175.490 1.00 73.35 122 ARG A C 1
ATOM 717 O O . ARG A 1 122 ? 148.781 155.518 176.168 1.00 73.35 122 ARG A O 1
ATOM 725 N N . TYR A 1 123 ? 146.917 156.769 175.996 1.00 77.28 123 TYR A N 1
ATOM 726 C CA . TYR A 1 123 ? 146.523 156.523 177.380 1.00 77.28 123 TYR A CA 1
ATOM 727 C C . TYR A 1 123 ? 146.261 155.041 177.628 1.00 77.28 123 TYR A C 1
ATOM 728 O O . TYR A 1 123 ? 146.706 154.482 178.637 1.00 77.28 123 TYR A O 1
ATOM 737 N N . LEU A 1 124 ? 145.550 154.385 176.711 1.00 63.96 124 LEU A N 1
ATOM 738 C CA . LEU A 1 124 ? 145.293 152.952 176.856 1.00 63.96 124 LEU A CA 1
ATOM 739 C C . LEU A 1 124 ? 146.559 152.118 176.679 1.00 63.96 124 LEU A C 1
ATOM 740 O O . LEU A 1 124 ? 146.716 151.080 177.340 1.00 63.96 124 LEU A O 1
ATOM 745 N N . ILE A 1 125 ? 147.473 152.548 175.807 1.00 62.62 125 ILE A N 1
ATOM 746 C CA . ILE A 1 125 ? 148.772 151.886 175.717 1.00 62.62 125 ILE A CA 1
ATOM 747 C C . ILE A 1 125 ? 149.505 151.987 177.048 1.00 62.62 125 ILE A C 1
ATOM 748 O O . ILE A 1 125 ? 150.134 151.026 177.505 1.00 62.62 125 ILE A O 1
ATOM 753 N N . GLU A 1 126 ? 149.424 153.150 177.697 1.00 68.58 126 GLU A N 1
ATOM 754 C CA . GLU A 1 126 ? 150.022 153.307 179.019 1.00 68.58 126 GLU A CA 1
ATOM 755 C C . GLU A 1 126 ? 149.333 152.416 180.046 1.00 68.58 126 GLU A C 1
ATOM 756 O O . GLU A 1 126 ? 149.979 151.902 180.965 1.00 68.58 126 GLU A O 1
ATOM 762 N N . ILE A 1 127 ? 148.017 152.237 179.916 1.00 64.10 127 ILE A N 1
ATOM 763 C CA . ILE A 1 127 ? 147.294 151.339 180.817 1.00 64.10 127 ILE A CA 1
ATOM 764 C C . ILE A 1 127 ? 147.825 149.917 180.688 1.00 64.10 127 ILE A C 1
ATOM 765 O O . ILE A 1 127 ? 148.065 149.230 181.689 1.00 64.10 127 ILE A O 1
ATOM 770 N N . TRP A 1 128 ? 147.996 149.448 179.450 1.00 57.08 128 TRP A N 1
ATOM 771 C CA . TRP A 1 128 ? 148.562 148.114 179.244 1.00 57.08 128 TRP A CA 1
ATOM 772 C C . TRP A 1 128 ? 150.000 148.029 179.745 1.00 57.08 128 TRP A C 1
ATOM 773 O O . TRP A 1 128 ? 150.407 147.008 180.314 1.00 57.08 128 TRP A O 1
ATOM 784 N N . LYS A 1 129 ? 150.782 149.093 179.550 1.00 67.11 129 LYS A N 1
ATOM 785 C CA . LYS A 1 129 ? 152.139 149.125 180.086 1.00 67.11 129 LYS A CA 1
ATOM 786 C C . LYS A 1 129 ? 152.134 148.966 181.600 1.00 67.11 129 LYS A C 1
ATOM 787 O O . LYS A 1 129 ? 152.939 148.211 182.159 1.00 67.11 129 LYS A O 1
ATOM 793 N N . ALA A 1 130 ? 151.232 149.675 182.279 1.00 72.14 130 ALA A N 1
ATOM 794 C CA . ALA A 1 130 ? 151.165 149.607 183.734 1.00 72.14 130 ALA A CA 1
ATOM 795 C C . ALA A 1 130 ? 150.703 148.237 184.209 1.00 72.14 130 ALA A C 1
ATOM 796 O O . ALA A 1 130 ? 151.286 147.666 185.139 1.00 72.14 130 ALA A O 1
ATOM 798 N N . VAL A 1 131 ? 149.655 147.691 183.586 1.00 69.44 131 VAL A N 1
ATOM 799 C CA . VAL A 1 131 ? 149.141 146.399 184.026 1.00 69.44 131 VAL A CA 1
ATOM 800 C C . VAL A 1 131 ? 150.130 145.286 183.705 1.00 69.44 131 VAL A C 1
ATOM 801 O O . VAL A 1 131 ? 150.103 144.230 184.346 1.00 69.44 131 VAL A O 1
ATOM 805 N N . GLY A 1 132 ? 151.033 145.507 182.751 1.00 66.43 132 GLY A N 1
ATOM 806 C CA . GLY A 1 132 ? 152.054 144.525 182.446 1.00 66.43 132 GLY A CA 1
ATOM 807 C C . GLY A 1 132 ? 152.218 144.255 180.967 1.00 66.43 132 GLY A C 1
ATOM 808 O O . GLY A 1 132 ? 151.289 143.800 180.293 1.00 66.43 132 GLY A O 1
ATOM 809 N N . MET A 1 133 ? 153.417 144.529 180.459 1.00 73.67 133 MET A N 1
ATOM 810 C CA . MET A 1 133 ? 153.719 144.413 179.042 1.00 73.67 133 MET A CA 1
ATOM 811 C C . MET A 1 133 ? 155.230 144.475 178.876 1.00 73.67 133 MET A C 1
ATOM 812 O O . MET A 1 133 ? 155.875 145.383 179.405 1.00 73.67 133 MET A O 1
ATOM 817 N N . ASP A 1 134 ? 155.792 143.515 178.143 1.00 85.00 134 ASP A N 1
ATOM 818 C CA . ASP A 1 134 ? 157.244 143.448 177.971 1.00 85.00 134 ASP A CA 1
ATOM 819 C C . ASP A 1 134 ? 157.635 144.256 176.739 1.00 85.00 134 ASP A C 1
ATOM 820 O O . ASP A 1 134 ? 157.726 143.740 175.624 1.00 85.00 134 ASP A O 1
ATOM 825 N N . VAL A 1 135 ? 157.874 145.546 176.947 1.00 89.70 135 VAL A N 1
ATOM 826 C CA . VAL A 1 135 ? 158.376 146.412 175.890 1.00 89.70 135 VAL A CA 1
ATOM 827 C C . VAL A 1 135 ? 159.897 146.439 175.832 1.00 89.70 135 VAL A C 1
ATOM 828 O O . VAL A 1 135 ? 160.452 146.936 174.839 1.00 89.70 135 VAL A O 1
ATOM 832 N N . GLU A 1 136 ? 160.588 145.931 176.855 1.00 95.92 136 GLU A N 1
ATOM 833 C CA . GLU A 1 136 ? 162.047 145.921 176.837 1.00 95.92 136 GLU A CA 1
ATOM 834 C C . GLU A 1 136 ? 162.582 145.017 175.734 1.00 95.92 136 GLU A C 1
ATOM 835 O O . GLU A 1 136 ? 163.557 145.365 175.057 1.00 95.92 136 GLU A O 1
ATOM 841 N N . GLY A 1 137 ? 161.960 143.857 175.537 1.00 84.21 137 GLY A N 1
ATOM 842 C CA . GLY A 1 137 ? 162.408 142.909 174.539 1.00 84.21 137 GLY A CA 1
ATOM 843 C C . GLY A 1 137 ? 161.986 143.199 173.119 1.00 84.21 137 GLY A C 1
ATOM 844 O O . GLY A 1 137 ? 162.443 142.517 172.197 1.00 84.21 137 GLY A O 1
ATOM 845 N N . GLY A 1 138 ? 161.126 144.193 172.908 1.00 73.63 138 GLY A N 1
ATOM 846 C CA . GLY A 1 138 ? 160.697 144.528 171.566 1.00 73.63 138 GLY A CA 1
ATOM 847 C C . GLY A 1 138 ? 159.788 143.512 170.918 1.00 73.63 138 GLY A C 1
ATOM 848 O O . GLY A 1 138 ? 159.585 143.563 169.702 1.00 73.63 138 GLY A O 1
ATOM 849 N N . LYS A 1 139 ? 159.232 142.581 171.696 1.00 58.47 139 LYS A N 1
ATOM 850 C CA . LYS A 1 139 ? 158.326 141.591 171.126 1.00 58.47 139 LYS A CA 1
ATOM 851 C C . LYS A 1 139 ? 156.980 142.204 170.767 1.00 58.47 139 LYS A C 1
ATOM 852 O O . LYS A 1 139 ? 156.317 141.738 169.834 1.00 58.47 139 LYS A O 1
ATOM 858 N N . VAL A 1 140 ? 156.560 143.238 171.488 1.00 58.86 140 VAL A N 1
ATOM 859 C CA . VAL A 1 140 ? 155.279 143.891 171.254 1.00 58.86 140 VAL A CA 1
ATOM 860 C C . VAL A 1 140 ? 155.498 145.107 170.368 1.00 58.86 140 VAL A C 1
ATOM 861 O O . VAL A 1 140 ? 156.545 145.763 170.417 1.00 58.86 140 VAL A O 1
ATOM 865 N N . GLU A 1 141 ? 154.505 145.403 169.533 1.00 47.46 141 GLU A N 1
ATOM 866 C CA . GLU A 1 141 ? 154.580 146.510 168.588 1.00 47.46 141 GLU A CA 1
ATOM 867 C C . GLU A 1 141 ? 153.296 147.319 168.667 1.00 47.46 141 GLU A C 1
ATOM 868 O O . GLU A 1 141 ? 152.222 146.817 168.325 1.00 47.46 141 GLU A O 1
ATOM 874 N N . PHE A 1 142 ? 153.411 148.569 169.109 1.00 47.38 142 PHE A N 1
ATOM 875 C CA . PHE A 1 142 ? 152.272 149.480 169.196 1.00 47.38 142 PHE A CA 1
ATOM 876 C C . PHE A 1 142 ? 152.176 150.230 167.875 1.00 47.38 142 PHE A C 1
ATOM 877 O O . PHE A 1 142 ? 152.833 151.254 167.679 1.00 47.38 142 PHE A O 1
ATOM 885 N N . LEU A 1 143 ? 151.353 149.722 166.963 1.00 38.36 143 LEU A N 1
ATOM 886 C CA . LEU A 1 143 ? 151.230 150.275 165.621 1.00 38.36 143 LEU A CA 1
ATOM 887 C C . LEU A 1 143 ? 149.887 150.972 165.462 1.00 38.36 143 LEU A C 1
ATOM 888 O O . LEU A 1 143 ? 148.836 150.369 165.699 1.00 38.36 143 LEU A O 1
ATOM 893 N N . TRP A 1 144 ? 149.930 152.237 165.056 1.00 41.49 144 TRP A N 1
ATOM 894 C CA . TRP A 1 144 ? 148.730 153.001 164.758 1.00 41.49 144 TRP A CA 1
ATOM 895 C C . TRP A 1 144 ? 148.356 152.804 163.296 1.00 41.49 144 TRP A C 1
ATOM 896 O O . TRP A 1 144 ? 149.218 152.850 162.414 1.00 41.49 144 TRP A O 1
ATOM 907 N N . SER A 1 145 ? 147.066 152.575 163.045 1.00 32.72 145 SER A N 1
ATOM 908 C CA . SER A 1 145 ? 146.621 152.314 161.679 1.00 32.72 145 SER A CA 1
ATOM 909 C C . SER A 1 145 ? 146.899 153.500 160.765 1.00 32.72 145 SER A C 1
ATOM 910 O O . SER A 1 145 ? 147.364 153.322 159.634 1.00 32.72 145 SER A O 1
ATOM 913 N N . SER A 1 146 ? 146.630 154.718 161.237 1.00 34.72 146 SER A N 1
ATOM 914 C CA . SER A 1 146 ? 146.820 155.893 160.391 1.00 34.72 146 SER A CA 1
ATOM 915 C C . SER A 1 146 ? 148.276 156.042 159.971 1.00 34.72 146 SER A C 1
ATOM 916 O O . SER A 1 146 ? 148.572 156.296 158.799 1.00 34.72 146 SER A O 1
ATOM 919 N N . LYS A 1 147 ? 149.202 155.876 160.917 1.00 30.27 147 LYS A N 1
ATOM 920 C CA . LYS A 1 147 ? 150.617 156.032 160.600 1.00 30.27 147 LYS A CA 1
ATOM 921 C C . LYS A 1 147 ? 151.073 154.979 159.599 1.00 30.27 147 LYS A C 1
ATOM 922 O O . LYS A 1 147 ? 151.757 155.293 158.618 1.00 30.27 147 LYS A O 1
ATOM 928 N N . GLU A 1 148 ? 150.693 153.720 159.825 1.00 29.99 148 GLU A N 1
ATOM 929 C CA . GLU A 1 148 ? 151.122 152.652 158.929 1.00 29.99 148 GLU A CA 1
ATOM 930 C C . GLU A 1 148 ? 150.536 152.825 157.533 1.00 29.99 148 GLU A C 1
ATOM 931 O O . GLU A 1 148 ? 151.225 152.592 156.532 1.00 29.99 148 GLU A O 1
ATOM 937 N N . ILE A 1 149 ? 149.271 153.235 157.442 1.00 25.17 149 ILE A N 1
ATOM 938 C CA . ILE A 1 149 ? 148.658 153.423 156.132 1.00 25.17 149 ILE A CA 1
ATOM 939 C C . ILE A 1 149 ? 149.285 154.610 155.409 1.00 25.17 149 ILE A C 1
ATOM 940 O O . ILE A 1 149 ? 149.567 154.540 154.209 1.00 25.17 149 ILE A O 1
ATOM 945 N N . ASN A 1 150 ? 149.532 155.713 156.120 1.00 27.12 150 ASN A N 1
ATOM 946 C CA . ASN A 1 150 ? 150.210 156.838 155.487 1.00 27.12 150 ASN A CA 1
ATOM 947 C C . ASN A 1 150 ? 151.623 156.467 155.057 1.00 27.12 150 ASN A C 1
ATOM 948 O O . ASN A 1 150 ? 152.143 157.024 154.084 1.00 27.12 150 ASN A O 1
ATOM 953 N N . ALA A 1 151 ? 152.261 155.535 155.768 1.00 29.50 151 ALA A N 1
ATOM 954 C CA . ALA A 1 151 ? 153.607 155.120 155.391 1.00 29.50 151 ALA A CA 1
ATOM 955 C C . ALA A 1 151 ? 153.598 154.220 154.160 1.00 29.50 151 ALA A C 1
ATOM 956 O O . ALA A 1 151 ? 154.445 154.370 153.273 1.00 29.50 151 ALA A O 1
ATOM 958 N N . ARG A 1 152 ? 152.656 153.282 154.084 1.00 21.69 152 ARG A N 1
ATOM 959 C CA . ARG A 1 152 ? 152.676 152.246 153.051 1.00 21.69 152 ARG A CA 1
ATOM 960 C C . ARG A 1 152 ? 151.328 152.148 152.344 1.00 21.69 152 ARG A C 1
ATOM 961 O O . ARG A 1 152 ? 150.762 151.065 152.181 1.00 21.69 152 ARG A O 1
ATOM 969 N N . ALA A 1 153 ? 150.786 153.298 151.939 1.00 27.80 153 ALA A N 1
ATOM 970 C CA . ALA A 1 153 ? 149.565 153.311 151.139 1.00 27.80 153 ALA A CA 1
ATOM 971 C C . ALA A 1 153 ? 149.721 152.504 149.857 1.00 27.80 153 ALA A C 1
ATOM 972 O O . ALA A 1 153 ? 148.844 151.706 149.507 1.00 27.80 153 ALA A O 1
ATOM 974 N N . ASP A 1 154 ? 150.839 152.686 149.151 1.00 25.52 154 ASP A N 1
ATOM 975 C CA . ASP A 1 154 ? 151.016 152.030 147.859 1.00 25.52 154 ASP A CA 1
ATOM 976 C C . ASP A 1 154 ? 151.084 150.512 147.976 1.00 25.52 154 ASP A C 1
ATOM 977 O O . ASP A 1 154 ? 150.979 149.819 146.959 1.00 25.52 154 ASP A O 1
ATOM 982 N N . GLU A 1 155 ? 151.264 149.985 149.185 1.00 32.02 155 GLU A N 1
ATOM 983 C CA . GLU A 1 155 ? 151.203 148.550 149.427 1.00 32.02 155 GLU A CA 1
ATOM 984 C C . GLU A 1 155 ? 149.895 148.110 150.066 1.00 32.02 155 GLU A C 1
ATOM 985 O O . GLU A 1 155 ? 149.461 146.974 149.846 1.00 32.02 155 GLU A O 1
ATOM 991 N N . TYR A 1 156 ? 149.254 148.984 150.841 1.00 34.15 156 TYR A N 1
ATOM 992 C CA . TYR A 1 156 ? 148.058 148.619 151.590 1.00 34.15 156 TYR A CA 1
ATOM 993 C C . TYR A 1 156 ? 146.780 148.789 150.776 1.00 34.15 156 TYR A C 1
ATOM 994 O O . TYR A 1 156 ? 145.924 147.900 150.771 1.00 34.15 156 TYR A O 1
ATOM 1003 N N . TRP A 1 157 ? 146.630 149.918 150.094 1.00 42.14 157 TRP A N 1
ATOM 1004 C CA . TRP A 1 157 ? 145.378 150.223 149.414 1.00 42.14 157 TRP A CA 1
ATOM 1005 C C . TRP A 1 157 ? 145.198 149.407 148.135 1.00 42.14 157 TRP A C 1
ATOM 1006 O O . TRP A 1 157 ? 144.073 148.977 147.843 1.00 42.14 157 TRP A O 1
ATOM 1017 N N . PRO A 1 158 ? 146.250 149.171 147.339 1.00 35.09 158 PRO A N 1
ATOM 1018 C CA . PRO A 1 158 ? 146.116 148.147 146.292 1.00 35.09 158 PRO A CA 1
ATOM 1019 C C . PRO A 1 158 ? 145.720 146.796 146.851 1.00 35.09 158 PRO A C 1
ATOM 1020 O O . PRO A 1 158 ? 144.941 146.072 146.222 1.00 35.09 158 PRO A O 1
ATOM 1024 N N . LEU A 1 159 ? 146.224 146.444 148.036 1.00 35.02 159 LEU A N 1
ATOM 1025 C CA . LEU A 1 159 ? 145.810 145.205 148.687 1.00 35.02 159 LEU A CA 1
ATOM 1026 C C . LEU A 1 159 ? 144.326 145.234 149.037 1.00 35.02 159 LEU A C 1
ATOM 1027 O O . LEU A 1 159 ? 143.616 144.236 148.853 1.00 35.02 159 LEU A O 1
ATOM 1032 N N . VAL A 1 160 ? 143.840 146.372 149.541 1.00 29.39 160 VAL A N 1
ATOM 1033 C CA . VAL A 1 160 ? 142.422 146.500 149.867 1.00 29.39 160 VAL A CA 1
ATOM 1034 C C . VAL A 1 160 ? 141.574 146.321 148.617 1.00 29.39 160 VAL A C 1
ATOM 1035 O O . VAL A 1 160 ? 140.572 145.595 148.624 1.00 29.39 160 VAL A O 1
ATOM 1039 N N . LEU A 1 161 ? 141.966 146.971 147.521 1.00 28.16 161 LEU A N 1
ATOM 1040 C CA . LEU A 1 161 ? 141.187 146.867 146.294 1.00 28.16 161 LEU A CA 1
ATOM 1041 C C . LEU A 1 161 ? 141.254 145.460 145.711 1.00 28.16 161 LEU A C 1
ATOM 1042 O O . LEU A 1 161 ? 140.276 144.979 145.129 1.00 28.16 161 LEU A O 1
ATOM 1047 N N . ASP A 1 162 ? 142.395 144.781 145.857 1.00 33.52 162 ASP A N 1
ATOM 1048 C CA . ASP A 1 162 ? 142.492 143.400 145.396 1.00 33.52 162 ASP A CA 1
ATOM 1049 C C . ASP A 1 162 ? 141.578 142.483 146.197 1.00 33.52 162 ASP A C 1
ATOM 1050 O O . ASP A 1 162 ? 140.910 141.610 145.628 1.00 33.52 162 ASP A O 1
ATOM 1055 N N . ILE A 1 163 ? 141.536 142.661 147.519 1.00 29.46 163 ILE A N 1
ATOM 1056 C CA . ILE A 1 163 ? 140.620 141.874 148.340 1.00 29.46 163 ILE A CA 1
ATOM 1057 C C . ILE A 1 163 ? 139.178 142.166 147.953 1.00 29.46 163 ILE A C 1
ATOM 1058 O O . ILE A 1 163 ? 138.332 141.262 147.901 1.00 29.46 163 ILE A O 1
ATOM 1063 N N . ALA A 1 164 ? 138.880 143.433 147.667 1.00 39.85 164 ALA A N 1
ATOM 1064 C CA . ALA A 1 164 ? 137.548 143.797 147.204 1.00 39.85 164 ALA A CA 1
ATOM 1065 C C . ALA A 1 164 ? 137.204 143.092 145.901 1.00 39.85 164 ALA A C 1
ATOM 1066 O O . ALA A 1 164 ? 136.082 142.607 145.725 1.00 39.85 164 ALA A O 1
ATOM 1068 N N . GLN A 1 165 ? 138.154 143.045 144.969 1.00 42.84 165 GLN A N 1
ATOM 1069 C CA . GLN A 1 165 ? 137.919 142.357 143.706 1.00 42.84 165 GLN A CA 1
ATOM 1070 C C . GLN A 1 165 ? 137.669 140.873 143.928 1.00 42.84 165 GLN A C 1
ATOM 1071 O O . GLN A 1 165 ? 136.768 140.288 143.317 1.00 42.84 165 GLN A O 1
ATOM 1077 N N . LYS A 1 166 ? 138.457 140.248 144.802 1.00 40.71 166 LYS A N 1
ATOM 1078 C CA . LYS A 1 166 ? 138.338 138.810 145.006 1.00 40.71 166 LYS A CA 1
ATOM 1079 C C . LYS A 1 166 ? 137.093 138.415 145.790 1.00 40.71 166 LYS A C 1
ATOM 1080 O O . LYS A 1 166 ? 136.616 137.289 145.617 1.00 40.71 166 LYS A O 1
ATOM 1086 N N . ASN A 1 167 ? 136.555 139.291 146.636 1.00 43.12 167 ASN A N 1
ATOM 1087 C CA . ASN A 1 167 ? 135.412 138.953 147.477 1.00 43.12 167 ASN A CA 1
ATOM 1088 C C . ASN A 1 167 ? 134.203 139.793 147.092 1.00 43.12 167 ASN A C 1
ATOM 1089 O O . ASN A 1 167 ? 134.306 141.016 146.967 1.00 43.12 167 ASN A O 1
ATOM 1094 N N . ASN A 1 168 ? 133.057 139.136 146.929 1.00 57.52 168 ASN A N 1
ATOM 1095 C CA . ASN A 1 168 ? 131.895 139.783 146.343 1.00 57.52 168 ASN A CA 1
ATOM 1096 C C . ASN A 1 168 ? 131.118 140.592 147.384 1.00 57.52 168 ASN A C 1
ATOM 1097 O O . ASN A 1 168 ? 131.399 140.568 148.592 1.00 57.52 168 ASN A O 1
ATOM 1102 N N . LEU A 1 169 ? 130.117 141.320 146.881 1.00 51.52 169 LEU A N 1
ATOM 1103 C CA . LEU A 1 169 ? 129.370 142.254 147.715 1.00 51.52 169 LEU A CA 1
ATOM 1104 C C . LEU A 1 169 ? 128.586 141.541 148.805 1.00 51.52 169 LEU A C 1
ATOM 1105 O O . LEU A 1 169 ? 128.530 142.015 149.941 1.00 51.52 169 LEU A O 1
ATOM 1110 N N . LYS A 1 170 ? 127.938 140.424 148.473 1.00 59.68 170 LYS A N 1
ATOM 1111 C CA . LYS A 1 170 ? 127.167 139.708 149.484 1.00 59.68 170 LYS A CA 1
ATOM 1112 C C . LYS A 1 170 ? 128.068 139.216 150.609 1.00 59.68 170 LYS A C 1
ATOM 1113 O O . LYS A 1 170 ? 127.713 139.306 151.792 1.00 59.68 170 LYS A O 1
ATOM 1119 N N . ARG A 1 171 ? 129.247 138.701 150.257 1.00 60.57 171 ARG A N 1
ATOM 1120 C CA . ARG A 1 171 ? 130.187 138.244 151.272 1.00 60.57 171 ARG A CA 1
ATOM 1121 C C . ARG A 1 171 ? 130.651 139.400 152.148 1.00 60.57 171 ARG A C 1
ATOM 1122 O O . ARG A 1 171 ? 130.781 139.252 153.369 1.00 60.57 171 ARG A O 1
ATOM 1130 N N . ILE A 1 172 ? 130.908 140.563 151.546 1.00 48.87 172 ILE A N 1
ATOM 1131 C CA . ILE A 1 172 ? 131.318 141.702 152.366 1.00 48.87 172 ILE A CA 1
ATOM 1132 C C . ILE A 1 172 ? 130.166 142.188 153.247 1.00 48.87 172 ILE A C 1
ATOM 1133 O O . ILE A 1 172 ? 130.386 142.608 154.391 1.00 48.87 172 ILE A O 1
ATOM 1138 N N . ILE A 1 173 ? 128.929 142.142 152.740 1.00 56.50 173 ILE A N 1
ATOM 1139 C CA . ILE A 1 173 ? 127.749 142.412 153.561 1.00 56.50 173 ILE A CA 1
ATOM 1140 C C . ILE A 1 173 ? 127.715 141.497 154.771 1.00 56.50 173 ILE A C 1
ATOM 1141 O O . ILE A 1 173 ? 127.432 141.943 155.890 1.00 56.50 173 ILE A O 1
ATOM 1146 N N . ARG A 1 174 ? 128.011 140.211 154.576 1.00 74.93 174 ARG A N 1
ATOM 1147 C CA . ARG A 1 174 ? 127.810 139.232 155.635 1.00 74.93 174 ARG A CA 1
ATOM 1148 C C . ARG A 1 174 ? 128.705 139.483 156.842 1.00 74.93 174 ARG A C 1
ATOM 1149 O O . ARG A 1 174 ? 128.463 138.905 157.906 1.00 74.93 174 ARG A O 1
ATOM 1157 N N . CYS A 1 175 ? 129.726 140.330 156.708 1.00 63.92 175 CYS A N 1
ATOM 1158 C CA . CYS A 1 175 ? 130.520 140.775 157.853 1.00 63.92 175 CYS A CA 1
ATOM 1159 C C . CYS A 1 175 ? 129.857 142.014 158.461 1.00 63.92 175 CYS A C 1
ATOM 1160 O O . CYS A 1 175 ? 130.376 143.132 158.424 1.00 63.92 175 CYS A O 1
ATOM 1163 N N . SER A 1 176 ? 128.673 141.792 159.039 1.00 84.43 176 SER A N 1
ATOM 1164 C CA . SER A 1 176 ? 127.818 142.883 159.488 1.00 84.43 176 SER A CA 1
ATOM 1165 C C . SER A 1 176 ? 127.693 143.008 161.000 1.00 84.43 176 SER A C 1
ATOM 1166 O O . SER A 1 176 ? 127.572 144.132 161.496 1.00 84.43 176 SER A O 1
ATOM 1169 N N . GLN A 1 177 ? 127.725 141.902 161.741 1.00 96.64 177 GLN A N 1
ATOM 1170 C CA . GLN A 1 177 ? 127.482 141.939 163.178 1.00 96.64 177 GLN A CA 1
ATOM 1171 C C . GLN A 1 177 ? 128.717 142.313 163.987 1.00 96.64 177 GLN A C 1
ATOM 1172 O O . GLN A 1 177 ? 128.643 142.341 165.220 1.00 96.64 177 GLN A O 1
ATOM 1178 N N . ILE A 1 178 ? 129.850 142.586 163.334 1.00 88.63 178 ILE A N 1
ATOM 1179 C CA . ILE A 1 178 ? 131.012 143.087 164.059 1.00 88.63 178 ILE A CA 1
ATOM 1180 C C . ILE A 1 178 ? 130.743 144.458 164.663 1.00 88.63 178 ILE A C 1
ATOM 1181 O O . ILE A 1 178 ? 131.346 144.811 165.684 1.00 88.63 178 ILE A O 1
ATOM 1186 N N . MET A 1 179 ? 129.851 145.244 164.058 1.00 90.61 179 MET A N 1
ATOM 1187 C CA . MET A 1 179 ? 129.440 146.527 164.610 1.00 90.61 179 MET A CA 1
ATOM 1188 C C . MET A 1 179 ? 128.149 146.444 165.414 1.00 90.61 179 MET A C 1
ATOM 1189 O O . MET A 1 179 ? 127.742 147.449 166.007 1.00 90.61 179 MET A O 1
ATOM 1194 N N . GLY A 1 180 ? 127.501 145.282 165.455 1.00 111.69 180 GLY A N 1
ATOM 1195 C CA . GLY A 1 180 ? 126.307 145.104 166.258 1.00 111.69 180 GLY A CA 1
ATOM 1196 C C . GLY A 1 180 ? 125.014 145.465 165.556 1.00 111.69 180 GLY A C 1
ATOM 1197 O O . GLY A 1 180 ? 124.216 146.247 166.084 1.00 111.69 180 GLY A O 1
ATOM 1198 N N . ARG A 1 181 ? 124.790 144.904 164.367 1.00 109.96 181 ARG A N 1
ATOM 1199 C CA . ARG A 1 181 ? 123.557 145.126 163.622 1.00 109.96 181 ARG A CA 1
ATOM 1200 C C . ARG A 1 181 ? 123.077 143.815 163.013 1.00 109.96 181 ARG A C 1
ATOM 1201 O O . ARG A 1 181 ? 123.822 142.836 162.927 1.00 109.96 181 ARG A O 1
ATOM 1209 N N . SER A 1 182 ? 121.816 143.808 162.586 1.00 118.51 182 SER A N 1
ATOM 1210 C CA . SER A 1 182 ? 121.209 142.636 161.971 1.00 118.51 182 SER A CA 1
ATOM 1211 C C . SER A 1 182 ? 121.455 142.629 160.466 1.00 118.51 182 SER A C 1
ATOM 1212 O O . SER A 1 182 ? 121.821 143.642 159.864 1.00 118.51 182 SER A O 1
ATOM 1215 N N . GLU A 1 183 ? 121.250 141.455 159.864 1.00 109.33 183 GLU A N 1
ATOM 1216 C CA . GLU A 1 183 ? 121.531 141.291 158.441 1.00 109.33 183 GLU A CA 1
ATOM 1217 C C . GLU A 1 183 ? 120.570 142.107 157.583 1.00 109.33 183 GLU A C 1
ATOM 1218 O O . GLU A 1 183 ? 120.974 142.692 156.571 1.00 109.33 183 GLU A O 1
ATOM 1224 N N . GLN A 1 184 ? 119.294 142.159 157.972 1.00 117.99 184 GLN A N 1
ATOM 1225 C CA . GLN A 1 184 ? 118.285 142.813 157.145 1.00 117.99 184 GLN A CA 1
ATOM 1226 C C . GLN A 1 184 ? 118.435 144.330 157.121 1.00 117.99 184 GLN A C 1
ATOM 1227 O O . GLN A 1 184 ? 117.799 144.987 156.289 1.00 117.99 184 GLN A O 1
ATOM 1233 N N . ASP A 1 185 ? 119.252 144.900 158.003 1.00 107.61 185 ASP A N 1
ATOM 1234 C CA . ASP A 1 185 ? 119.409 146.345 158.051 1.00 107.61 185 ASP A CA 1
ATOM 1235 C C . ASP A 1 185 ? 120.178 146.845 156.828 1.00 107.61 185 ASP A C 1
ATOM 1236 O O . ASP A 1 185 ? 120.765 146.074 156.063 1.00 107.61 185 ASP A O 1
ATOM 1241 N N . GLU A 1 186 ? 120.171 148.164 156.653 1.00 75.35 186 GLU A N 1
ATOM 1242 C CA . GLU A 1 186 ? 120.825 148.821 155.530 1.00 75.35 186 GLU A CA 1
ATOM 1243 C C . GLU A 1 186 ? 122.133 149.441 155.997 1.00 75.35 186 GLU A C 1
ATOM 1244 O O . GLU A 1 186 ? 122.163 150.156 157.005 1.00 75.35 186 GLU A O 1
ATOM 1250 N N . LEU A 1 187 ? 123.204 149.169 155.262 1.00 51.49 187 LEU A N 1
ATOM 1251 C CA . LEU A 1 187 ? 124.540 149.628 155.603 1.00 51.49 187 LEU A CA 1
ATOM 1252 C C . LEU A 1 187 ? 124.906 150.854 154.777 1.00 51.49 187 LEU A C 1
ATOM 1253 O O . LEU A 1 187 ? 124.267 151.169 153.771 1.00 51.49 187 LEU A O 1
ATOM 1258 N N . THR A 1 188 ? 125.937 151.556 155.228 1.00 41.47 188 THR A N 1
ATOM 1259 C CA . THR A 1 188 ? 126.558 152.600 154.432 1.00 41.47 188 THR A CA 1
ATOM 1260 C C . THR A 1 188 ? 127.767 152.033 153.697 1.00 41.47 188 THR A C 1
ATOM 1261 O O . THR A 1 188 ? 128.299 150.979 154.051 1.00 41.47 188 THR A O 1
ATOM 1265 N N . ALA A 1 189 ? 128.196 152.744 152.652 1.00 35.08 189 ALA A N 1
ATOM 1266 C CA . ALA A 1 189 ? 129.314 152.256 151.852 1.00 35.08 189 ALA A CA 1
ATOM 1267 C C . ALA A 1 189 ? 130.597 152.161 152.669 1.00 35.08 189 ALA A C 1
ATOM 1268 O O . ALA A 1 189 ? 131.482 151.366 152.335 1.00 35.08 189 ALA A O 1
ATOM 1270 N N . ALA A 1 190 ? 130.722 152.958 153.734 1.00 37.96 190 ALA A N 1
ATOM 1271 C CA . ALA A 1 190 ? 131.856 152.793 154.639 1.00 37.96 190 ALA A CA 1
ATOM 1272 C C . ALA A 1 190 ? 131.777 151.476 155.394 1.00 37.96 190 ALA A C 1
ATOM 1273 O O . ALA A 1 190 ? 132.811 150.903 155.749 1.00 37.96 190 ALA A O 1
ATOM 1275 N N . GLN A 1 191 ? 130.571 150.978 155.641 1.00 49.85 191 GLN A N 1
ATOM 1276 C CA . GLN A 1 191 ? 130.405 149.690 156.298 1.00 49.85 191 GLN A CA 1
ATOM 1277 C C . GLN A 1 191 ? 130.694 148.529 155.358 1.00 49.85 191 GLN A C 1
ATOM 1278 O O . GLN A 1 191 ? 130.699 147.376 155.799 1.00 49.85 191 GLN A O 1
ATOM 1284 N N . ILE A 1 192 ? 130.927 148.814 154.079 1.00 40.34 192 ILE A N 1
ATOM 1285 C CA . ILE A 1 192 ? 131.519 147.858 153.163 1.00 40.34 192 ILE A CA 1
ATOM 1286 C C . ILE A 1 192 ? 133.008 148.109 152.954 1.00 40.34 192 ILE A C 1
ATOM 1287 O O . ILE A 1 192 ? 133.765 147.152 152.756 1.00 40.34 192 ILE A O 1
ATOM 1292 N N . PHE A 1 193 ? 133.451 149.363 153.031 1.00 38.57 193 PHE A N 1
ATOM 1293 C CA . PHE A 1 193 ? 134.876 149.659 152.976 1.00 38.57 193 PHE A CA 1
ATOM 1294 C C . PHE A 1 193 ? 135.607 149.002 154.140 1.00 38.57 193 PHE A C 1
ATOM 1295 O O . PHE A 1 193 ? 136.667 148.396 153.960 1.00 38.57 193 PHE A O 1
ATOM 1303 N N . TYR A 1 194 ? 135.032 149.102 155.341 1.00 43.60 194 TYR A N 1
ATOM 1304 C CA . TYR A 1 194 ? 135.700 148.662 156.565 1.00 43.60 194 TYR A CA 1
ATOM 1305 C C . TYR A 1 194 ? 136.030 147.173 156.597 1.00 43.60 194 TYR A C 1
ATOM 1306 O O . TYR A 1 194 ? 137.144 146.826 157.027 1.00 43.60 194 TYR A O 1
ATOM 1315 N N . PRO A 1 195 ? 135.130 146.251 156.224 1.00 35.20 195 PRO A N 1
ATOM 1316 C CA . PRO A 1 195 ? 135.522 144.831 156.252 1.00 35.20 195 PRO A CA 1
ATOM 1317 C C . PRO A 1 195 ? 136.741 144.532 155.401 1.00 35.20 195 PRO A C 1
ATOM 1318 O O . PRO A 1 195 ? 137.594 143.737 155.810 1.00 35.20 195 PRO A O 1
ATOM 1322 N N . CYS A 1 196 ? 136.863 145.169 154.235 1.00 32.20 196 CYS A N 1
ATOM 1323 C CA . CYS A 1 196 ? 138.035 144.944 153.396 1.00 32.20 196 CYS A CA 1
ATOM 1324 C C . CYS A 1 196 ? 139.288 145.541 154.022 1.00 32.20 196 CYS A C 1
ATOM 1325 O O . CYS A 1 196 ? 140.376 144.971 153.902 1.00 32.20 196 CYS A O 1
ATOM 1328 N N . MET A 1 197 ? 139.161 146.685 154.699 1.00 31.72 197 MET A N 1
ATOM 1329 C CA . MET A 1 197 ? 140.315 147.258 155.384 1.00 31.72 197 MET A CA 1
ATOM 1330 C C . MET A 1 197 ? 140.797 146.344 156.508 1.00 31.72 197 MET A C 1
ATOM 1331 O O . MET A 1 197 ? 142.005 146.125 156.666 1.00 31.72 197 MET A O 1
ATOM 1336 N N . GLN A 1 198 ? 139.867 145.784 157.285 1.00 37.39 198 GLN A N 1
ATOM 1337 C CA . GLN A 1 198 ? 140.252 144.801 158.296 1.00 37.39 198 GLN A CA 1
ATOM 1338 C C . GLN A 1 198 ? 140.882 143.566 157.662 1.00 37.39 198 GLN A C 1
ATOM 1339 O O . GLN A 1 198 ? 141.899 143.062 158.150 1.00 37.39 198 GLN A O 1
ATOM 1345 N N . CYS A 1 199 ? 140.291 143.065 156.575 1.00 30.17 199 CYS A N 1
ATOM 1346 C CA . CYS A 1 199 ? 140.824 141.881 155.910 1.00 30.17 199 CYS A CA 1
ATOM 1347 C C . CYS A 1 199 ? 142.219 142.124 155.353 1.00 30.17 199 CYS A C 1
ATOM 1348 O O . CYS A 1 199 ? 143.022 141.191 155.270 1.00 30.17 199 CYS A O 1
ATOM 1351 N N . ALA A 1 200 ? 142.523 143.358 154.968 1.00 27.73 200 ALA A N 1
ATOM 1352 C CA . ALA A 1 200 ? 143.840 143.685 154.446 1.00 27.73 200 ALA A CA 1
ATOM 1353 C C . ALA A 1 200 ? 144.840 144.051 155.528 1.00 27.73 200 ALA A C 1
ATOM 1354 O O . ALA A 1 200 ? 146.043 144.036 155.257 1.00 27.73 200 ALA A O 1
ATOM 1356 N N . ASP A 1 201 ? 144.376 144.398 156.733 1.00 30.40 201 ASP A N 1
ATOM 1357 C CA . ASP A 1 201 ? 145.308 144.699 157.818 1.00 30.40 201 ASP A CA 1
ATOM 1358 C C . ASP A 1 201 ? 146.183 143.500 158.160 1.00 30.40 201 ASP A C 1
ATOM 1359 O O . ASP A 1 201 ? 147.362 143.663 158.493 1.00 30.40 201 ASP A O 1
ATOM 1364 N N . ILE A 1 202 ? 145.632 142.288 158.068 1.00 39.08 202 ILE A N 1
ATOM 1365 C CA . ILE A 1 202 ? 146.400 141.087 158.386 1.00 39.08 202 ILE A CA 1
ATOM 1366 C C . ILE A 1 202 ? 147.602 140.975 157.458 1.00 39.08 202 ILE A C 1
ATOM 1367 O O . ILE A 1 202 ? 148.747 140.826 157.901 1.00 39.08 202 ILE A O 1
ATOM 1372 N N . PHE A 1 203 ? 147.355 141.064 156.150 1.00 63.87 203 PHE A N 1
ATOM 1373 C CA . PHE A 1 203 ? 148.434 140.903 155.185 1.00 63.87 203 PHE A CA 1
ATOM 1374 C C . PHE A 1 203 ? 149.347 142.118 155.169 1.00 63.87 203 PHE A C 1
ATOM 1375 O O . PHE A 1 203 ? 150.543 141.993 154.881 1.00 63.87 203 PHE A O 1
ATOM 1383 N N . PHE A 1 204 ? 148.804 143.298 155.468 1.00 34.79 204 PHE A N 1
ATOM 1384 C CA . PHE A 1 204 ? 149.632 144.494 155.561 1.00 34.79 204 PHE A CA 1
ATOM 1385 C C . PHE A 1 204 ? 150.617 144.384 156.718 1.00 34.79 204 PHE A C 1
ATOM 1386 O O . PHE A 1 204 ? 151.777 144.792 156.599 1.00 34.79 204 PHE A O 1
ATOM 1394 N N . LEU A 1 205 ? 150.175 143.821 157.843 1.00 35.46 205 LEU A N 1
ATOM 1395 C CA . LEU A 1 205 ? 151.063 143.543 158.961 1.00 35.46 205 LEU A CA 1
ATOM 1396 C C . LEU A 1 205 ? 151.915 142.305 158.738 1.00 35.46 205 LEU A C 1
ATOM 1397 O O . LEU A 1 205 ? 152.911 142.124 159.446 1.00 35.46 205 LEU A O 1
ATOM 1402 N N . LYS A 1 206 ? 151.553 141.463 157.774 1.00 39.51 206 LYS A N 1
ATOM 1403 C CA . LYS A 1 206 ? 152.222 140.191 157.528 1.00 39.51 206 LYS A CA 1
ATOM 1404 C C . LYS A 1 206 ? 152.271 139.361 158.812 1.00 39.51 206 LYS A C 1
ATOM 1405 O O . LYS A 1 206 ? 153.306 138.828 159.215 1.00 39.51 206 LYS A O 1
ATOM 1411 N N . ALA A 1 207 ? 151.106 139.264 159.448 1.00 33.03 207 ALA A N 1
ATOM 1412 C CA . ALA A 1 207 ? 150.929 138.518 160.685 1.00 33.03 207 ALA A CA 1
ATOM 1413 C C . ALA A 1 207 ? 150.516 137.084 160.384 1.00 33.03 207 ALA A C 1
ATOM 1414 O O . ALA A 1 207 ? 149.732 136.831 159.465 1.00 33.03 207 ALA A O 1
ATOM 1416 N N . ASP A 1 208 ? 151.030 136.151 161.183 1.00 37.38 208 ASP A N 1
ATOM 1417 C CA . ASP A 1 208 ? 150.825 134.724 160.967 1.00 37.38 208 ASP A CA 1
ATOM 1418 C C . ASP A 1 208 ? 149.669 134.149 161.774 1.00 37.38 208 ASP A C 1
ATOM 1419 O O . ASP A 1 208 ? 148.956 133.270 161.280 1.00 37.38 208 ASP A O 1
ATOM 1424 N N . ILE A 1 209 ? 149.469 134.613 163.004 1.00 37.86 209 ILE A N 1
ATOM 1425 C CA . ILE A 1 209 ? 148.359 134.178 163.842 1.00 37.86 209 ILE A CA 1
ATOM 1426 C C . ILE A 1 209 ? 147.509 135.394 164.183 1.00 37.86 209 ILE A C 1
ATOM 1427 O O . ILE A 1 209 ? 148.040 136.477 164.457 1.00 37.86 209 ILE A O 1
ATOM 1432 N N . CYS A 1 210 ? 146.192 135.220 164.132 1.00 40.99 210 CYS A N 1
ATOM 1433 C CA . CYS A 1 210 ? 145.233 136.310 164.255 1.00 40.99 210 CYS A CA 1
ATOM 1434 C C . CYS A 1 210 ? 144.441 136.120 165.540 1.00 40.99 210 CYS A C 1
ATOM 1435 O O . CYS A 1 210 ? 143.810 135.075 165.729 1.00 40.99 210 CYS A O 1
ATOM 1438 N N . GLN A 1 211 ? 144.461 137.121 166.418 1.00 45.63 211 GLN A N 1
ATOM 1439 C CA . GLN A 1 211 ? 143.631 137.104 167.617 1.00 45.63 211 GLN A CA 1
ATOM 1440 C C . GLN A 1 211 ? 142.800 138.380 167.659 1.00 45.63 211 GLN A C 1
ATOM 1441 O O . GLN A 1 211 ? 143.341 139.487 167.559 1.00 45.63 211 GLN A O 1
ATOM 1447 N N . LEU A 1 212 ? 141.484 138.216 167.759 1.00 48.91 212 LEU A N 1
ATOM 1448 C CA . LEU A 1 212 ? 140.544 139.325 167.870 1.00 48.91 212 LEU A CA 1
ATOM 1449 C C . LEU A 1 212 ? 139.349 138.846 168.683 1.00 48.91 212 LEU A C 1
ATOM 1450 O O . LEU A 1 212 ? 139.403 137.805 169.345 1.00 48.91 212 LEU A O 1
ATOM 1455 N N . GLY A 1 213 ? 138.265 139.610 168.635 1.00 63.80 213 GLY A N 1
ATOM 1456 C CA . GLY A 1 213 ? 137.028 139.180 169.247 1.00 63.80 213 GLY A CA 1
ATOM 1457 C C . GLY A 1 213 ? 136.343 138.095 168.439 1.00 63.80 213 GLY A C 1
ATOM 1458 O O . GLY A 1 213 ? 136.688 137.806 167.292 1.00 63.80 213 GLY A O 1
ATOM 1459 N N . MET A 1 214 ? 135.342 137.473 169.065 1.00 74.62 214 MET A N 1
ATOM 1460 C CA . MET A 1 214 ? 134.584 136.424 168.396 1.00 74.62 214 MET A CA 1
ATOM 1461 C C . MET A 1 214 ? 133.734 136.968 167.254 1.00 74.62 214 MET A C 1
ATOM 1462 O O . MET A 1 214 ? 133.401 136.216 166.332 1.00 74.62 214 MET A O 1
ATOM 1467 N N . ASP A 1 215 ? 133.389 138.256 167.289 1.00 73.83 215 ASP A N 1
ATOM 1468 C CA . ASP A 1 215 ? 132.584 138.847 166.227 1.00 73.83 215 ASP A CA 1
ATOM 1469 C C . ASP A 1 215 ? 133.342 138.941 164.908 1.00 73.83 215 ASP A C 1
ATOM 1470 O O . ASP A 1 215 ? 132.755 138.715 163.844 1.00 73.83 215 ASP A O 1
ATOM 1475 N N . GLN A 1 216 ? 134.635 139.257 164.953 1.00 58.99 216 GLN A N 1
ATOM 1476 C CA . GLN A 1 216 ? 135.446 139.423 163.753 1.00 58.99 216 GLN A CA 1
ATOM 1477 C C . GLN A 1 216 ? 135.837 138.096 163.113 1.00 58.99 216 GLN A C 1
ATOM 1478 O O . GLN A 1 216 ? 136.715 138.075 162.240 1.00 58.99 216 GLN A O 1
ATOM 1484 N N . ARG A 1 217 ? 135.204 136.997 163.530 1.00 58.93 217 ARG A N 1
ATOM 1485 C CA . ARG A 1 217 ? 135.510 135.697 162.946 1.00 58.93 217 ARG A CA 1
ATOM 1486 C C . ARG A 1 217 ? 135.216 135.681 161.453 1.00 58.93 217 ARG A C 1
ATOM 1487 O O . ARG A 1 217 ? 135.950 135.061 160.678 1.00 58.93 217 ARG A O 1
ATOM 1495 N N . LYS A 1 218 ? 134.140 136.347 161.029 1.00 57.43 218 LYS A N 1
ATOM 1496 C CA . LYS A 1 218 ? 133.821 136.391 159.606 1.00 57.43 218 LYS A CA 1
ATOM 1497 C C . LYS A 1 218 ? 134.888 137.144 158.821 1.00 57.43 218 LYS A C 1
ATOM 1498 O O . LYS A 1 218 ? 135.259 136.730 157.718 1.00 57.43 218 LYS A O 1
ATOM 1504 N N . VAL A 1 219 ? 135.400 138.245 159.375 1.00 47.18 219 VAL A N 1
ATOM 1505 C CA . VAL A 1 219 ? 136.475 138.979 158.710 1.00 47.18 219 VAL A CA 1
ATOM 1506 C C . VAL A 1 219 ? 137.734 138.126 158.630 1.00 47.18 219 VAL A C 1
ATOM 1507 O O . VAL A 1 219 ? 138.447 138.132 157.619 1.00 47.18 219 VAL A O 1
ATOM 1511 N N . ASN A 1 220 ? 138.034 137.385 159.696 1.00 49.59 220 ASN A N 1
ATOM 1512 C CA . ASN A 1 220 ? 139.208 136.519 159.677 1.00 49.59 220 ASN A CA 1
ATOM 1513 C C . ASN A 1 220 ? 139.056 135.395 158.655 1.00 49.59 220 ASN A C 1
ATOM 1514 O O . ASN A 1 220 ? 140.019 135.039 157.963 1.00 49.59 220 ASN A O 1
ATOM 1519 N N . VAL A 1 221 ? 137.855 134.827 158.547 1.00 51.41 221 VAL A N 1
ATOM 1520 C CA . VAL A 1 221 ? 137.587 133.820 157.524 1.00 51.41 221 VAL A CA 1
ATOM 1521 C C . VAL A 1 221 ? 137.726 134.427 156.133 1.00 51.41 221 VAL A C 1
ATOM 1522 O O . VAL A 1 221 ? 138.216 133.780 155.198 1.00 51.41 221 VAL A O 1
ATOM 1526 N N . LEU A 1 222 ? 137.297 135.680 155.976 1.00 42.50 222 LEU A N 1
ATOM 1527 C CA . LEU A 1 222 ? 137.479 136.382 154.710 1.00 42.50 222 LEU A CA 1
ATOM 1528 C C . LEU A 1 222 ? 138.956 136.515 154.368 1.00 42.50 222 LEU A C 1
ATOM 1529 O O . LEU A 1 222 ? 139.358 136.323 153.214 1.00 42.50 222 LEU A O 1
ATOM 1534 N N . ALA A 1 223 ? 139.777 136.853 155.362 1.00 40.88 223 ALA A N 1
ATOM 1535 C CA . ALA A 1 223 ? 141.216 136.948 155.138 1.00 40.88 223 ALA A CA 1
ATOM 1536 C C . ALA A 1 223 ? 141.808 135.600 154.749 1.00 40.88 223 ALA A C 1
ATOM 1537 O O . ALA A 1 223 ? 142.661 135.524 153.857 1.00 40.88 223 ALA A O 1
ATOM 1539 N N . ARG A 1 224 ? 141.374 134.528 155.414 1.00 50.06 224 ARG A N 1
ATOM 1540 C CA . ARG A 1 224 ? 141.841 133.192 155.049 1.00 50.06 224 ARG A CA 1
ATOM 1541 C C . ARG A 1 224 ? 141.481 132.856 153.606 1.00 50.06 224 ARG A C 1
ATOM 1542 O O . ARG A 1 224 ? 142.314 132.334 152.851 1.00 50.06 224 ARG A O 1
ATOM 1550 N N . GLU A 1 225 ? 140.242 133.147 153.206 1.00 50.52 225 GLU A N 1
ATOM 1551 C CA . GLU A 1 225 ? 139.823 132.877 151.836 1.00 50.52 225 GLU A CA 1
ATOM 1552 C C . GLU A 1 225 ? 140.622 133.697 150.831 1.00 50.52 225 GLU A C 1
ATOM 1553 O O . GLU A 1 225 ? 141.005 133.178 149.777 1.00 50.52 225 GLU A O 1
ATOM 1559 N N . TYR A 1 226 ? 140.886 134.969 151.135 1.00 42.21 226 TYR A N 1
ATOM 1560 C CA . TYR A 1 226 ? 141.693 135.785 150.233 1.00 42.21 226 TYR A CA 1
ATOM 1561 C C . TYR A 1 226 ? 143.110 135.240 150.111 1.00 42.21 226 TYR A C 1
ATOM 1562 O O . TYR A 1 226 ? 143.685 135.222 149.015 1.00 42.21 226 TYR A O 1
ATOM 1571 N N . CYS A 1 227 ? 143.595 134.598 151.181 1.00 46.45 227 CYS A N 1
ATOM 1572 C CA . CYS A 1 227 ? 144.977 134.039 151.179 1.00 46.45 227 CYS A CA 1
ATOM 1573 C C . CYS A 1 227 ? 145.050 132.753 150.355 1.00 46.45 227 CYS A C 1
ATOM 1574 O O . CYS A 1 227 ? 146.156 132.404 149.928 1.00 46.45 227 CYS A O 1
ATOM 1577 N N . ASP A 1 228 ? 143.933 132.055 150.166 1.00 56.22 228 ASP A N 1
ATOM 1578 C CA . ASP A 1 228 ? 143.943 130.854 149.289 1.00 56.22 228 ASP A CA 1
ATOM 1579 C C . ASP A 1 228 ? 143.474 131.238 147.892 1.00 56.22 228 ASP A C 1
ATOM 1580 O O . ASP A 1 228 ? 143.446 130.350 147.026 1.00 56.22 228 ASP A O 1
ATOM 1585 N N . ASP A 1 229 ? 143.106 132.502 147.693 1.00 51.46 229 ASP A N 1
ATOM 1586 C CA . ASP A 1 229 ? 142.724 132.990 146.343 1.00 51.46 229 ASP A CA 1
ATOM 1587 C C . ASP A 1 229 ? 143.968 133.664 145.793 1.00 51.46 229 ASP A C 1
ATOM 1588 O O . ASP A 1 229 ? 144.004 133.925 144.587 1.00 51.46 229 ASP A O 1
ATOM 1593 N N . ILE A 1 230 ? 144.929 133.971 146.668 1.00 45.57 230 ILE A N 1
ATOM 1594 C CA . ILE A 1 230 ? 146.193 134.472 146.135 1.00 45.57 230 ILE A CA 1
ATOM 1595 C C . ILE A 1 230 ? 147.324 133.470 146.286 1.00 45.57 230 ILE A C 1
ATOM 1596 O O . ILE A 1 230 ? 148.470 133.789 145.941 1.00 45.57 230 ILE A O 1
ATOM 1601 N N . LYS A 1 231 ? 147.042 132.276 146.810 1.00 52.49 231 LYS A N 1
ATOM 1602 C CA . LYS A 1 231 ? 147.999 131.167 146.806 1.00 52.49 231 LYS A CA 1
ATOM 1603 C C . LYS A 1 231 ? 149.237 131.494 147.636 1.00 52.49 231 LYS A C 1
ATOM 1604 O O . LYS A 1 231 ? 150.358 131.119 147.287 1.00 52.49 231 LYS A O 1
ATOM 1610 N N . ARG A 1 232 ? 149.040 132.274 148.694 1.00 49.69 232 ARG A N 1
ATOM 1611 C CA . ARG A 1 232 ? 150.162 132.519 149.624 1.00 49.69 232 ARG A CA 1
ATOM 1612 C C . ARG A 1 232 ? 150.193 131.314 150.548 1.00 49.69 232 ARG A C 1
ATOM 1613 O O . ARG A 1 232 ? 149.114 130.899 150.996 1.00 49.69 232 ARG A O 1
ATOM 1621 N N . LYS A 1 233 ? 151.376 130.742 150.759 1.00 60.71 233 LYS A N 1
ATOM 1622 C CA . LYS A 1 233 ? 151.508 129.619 151.719 1.00 60.71 233 LYS A CA 1
ATOM 1623 C C . LYS A 1 233 ? 151.502 130.213 153.126 1.00 60.71 233 LYS A C 1
ATOM 1624 O O . LYS A 1 233 ? 151.781 131.418 153.234 1.00 60.71 233 LYS A O 1
ATOM 1630 N N . ASN A 1 234 ? 151.164 129.410 154.134 1.00 64.91 234 ASN A N 1
ATOM 1631 C CA . ASN A 1 234 ? 151.072 129.914 155.526 1.00 64.91 234 ASN A CA 1
ATOM 1632 C C . ASN A 1 234 ? 149.852 130.816 155.620 1.00 64.91 234 ASN A C 1
ATOM 1633 O O . ASN A 1 234 ? 150.043 132.042 155.697 1.00 64.91 234 ASN A O 1
ATOM 1638 N N . LYS A 1 235 ? 148.654 130.234 155.606 1.00 49.49 235 LYS A N 1
ATOM 1639 C CA . LYS A 1 235 ? 147.458 131.045 155.777 1.00 49.49 235 LYS A CA 1
ATOM 1640 C C . LYS A 1 235 ? 147.357 131.523 157.224 1.00 49.49 235 LYS A C 1
ATOM 1641 O O . LYS A 1 235 ? 147.712 130.780 158.148 1.00 49.49 235 LYS A O 1
ATOM 1647 N N . PRO A 1 236 ? 146.898 132.753 157.457 1.00 39.40 236 PRO A N 1
ATOM 1648 C CA . PRO A 1 236 ? 146.866 133.280 158.826 1.00 39.40 236 PRO A CA 1
ATOM 1649 C C . PRO A 1 236 ? 146.003 132.419 159.735 1.00 39.40 236 PRO A C 1
ATOM 1650 O O . PRO A 1 236 ? 144.954 131.912 159.333 1.00 39.40 236 PRO A O 1
ATOM 1654 N N . ILE A 1 237 ? 146.459 132.260 160.971 1.00 41.84 237 ILE A N 1
ATOM 1655 C CA . ILE A 1 237 ? 145.837 131.350 161.925 1.00 41.84 237 ILE A CA 1
ATOM 1656 C C . ILE A 1 237 ? 144.959 132.155 162.870 1.00 41.84 237 ILE A C 1
ATOM 1657 O O . ILE A 1 237 ? 145.422 133.113 163.500 1.00 41.84 237 ILE A O 1
ATOM 1662 N N . ILE A 1 238 ? 143.694 131.765 162.980 1.00 47.71 238 ILE A N 1
ATOM 1663 C CA . ILE A 1 238 ? 142.698 132.531 163.718 1.00 47.71 238 ILE A CA 1
ATOM 1664 C C . ILE A 1 238 ? 142.642 132.014 165.146 1.00 47.71 238 ILE A C 1
ATOM 1665 O O . ILE A 1 238 ? 142.373 130.829 165.377 1.00 47.71 238 ILE A O 1
ATOM 1670 N N . LEU A 1 239 ? 142.896 132.903 166.104 1.00 47.95 239 LEU A N 1
ATOM 1671 C CA . LEU A 1 239 ? 142.892 132.577 167.529 1.00 47.95 239 LEU A CA 1
ATOM 1672 C C . LEU A 1 239 ? 141.846 133.475 168.182 1.00 47.95 239 LEU A C 1
ATOM 1673 O O . LEU A 1 239 ? 142.171 134.542 168.709 1.00 47.95 239 LEU A O 1
ATOM 1678 N N . SER A 1 240 ? 140.591 133.036 168.155 1.00 52.50 240 SER A N 1
ATOM 1679 C CA . SER A 1 240 ? 139.483 133.872 168.594 1.00 52.50 240 SER A CA 1
ATOM 1680 C C . SER A 1 240 ? 139.427 133.946 170.114 1.00 52.50 240 SER A C 1
ATOM 1681 O O . SER A 1 240 ? 139.529 132.925 170.800 1.00 52.50 240 SER A O 1
ATOM 1684 N N . HIS A 1 241 ? 139.267 135.159 170.635 1.00 53.85 241 HIS A N 1
ATOM 1685 C CA . HIS A 1 241 ? 139.071 135.365 172.060 1.00 53.85 241 HIS A CA 1
ATOM 1686 C C . HIS A 1 241 ? 137.640 135.009 172.457 1.00 53.85 241 HIS A C 1
ATOM 1687 O O . HIS A 1 241 ? 136.776 134.750 171.616 1.00 53.85 241 HIS A O 1
ATOM 1694 N N . HIS A 1 242 ? 137.395 135.001 173.763 1.00 68.23 242 HIS A N 1
ATOM 1695 C CA . HIS A 1 242 ? 136.058 134.811 174.303 1.00 68.23 242 HIS A CA 1
ATOM 1696 C C . HIS A 1 242 ? 135.540 136.132 174.856 1.00 68.23 242 HIS A C 1
ATOM 1697 O O . HIS A 1 242 ? 136.244 136.828 175.593 1.00 68.23 242 HIS A O 1
ATOM 1704 N N . MET A 1 243 ? 134.306 136.471 174.496 1.00 78.27 243 MET A N 1
ATOM 1705 C CA . MET A 1 243 ? 133.707 137.747 174.858 1.00 78.27 243 MET A CA 1
ATOM 1706 C C . MET A 1 243 ? 133.038 137.640 176.222 1.00 78.27 243 MET A C 1
ATOM 1707 O O . MET A 1 243 ? 132.198 136.762 176.441 1.00 78.27 243 MET A O 1
ATOM 1712 N N . LEU A 1 244 ? 133.415 138.531 177.128 1.00 86.40 244 LEU A N 1
ATOM 1713 C CA . LEU A 1 244 ? 132.807 138.569 178.452 1.00 86.40 244 LEU A CA 1
ATOM 1714 C C . LEU A 1 244 ? 131.436 139.234 178.375 1.00 86.40 244 LEU A C 1
ATOM 1715 O O . LEU A 1 244 ? 131.299 140.282 177.736 1.00 86.40 244 LEU A O 1
ATOM 1720 N N . PRO A 1 245 ? 130.415 138.668 179.004 1.00 91.20 245 PRO A N 1
ATOM 1721 C CA . PRO A 1 245 ? 129.061 139.212 178.895 1.00 91.20 245 PRO A CA 1
ATOM 1722 C C . PRO A 1 245 ? 128.812 140.280 179.955 1.00 91.20 245 PRO A C 1
ATOM 1723 O O . PRO A 1 245 ? 129.688 140.631 180.744 1.00 91.20 245 PRO A O 1
ATOM 1727 N N . GLY A 1 246 ? 127.585 140.798 179.958 1.00 100.39 246 GLY A N 1
ATOM 1728 C CA . GLY A 1 246 ? 127.216 141.810 180.924 1.00 100.39 246 GLY A CA 1
ATOM 1729 C C . GLY A 1 246 ? 127.008 141.241 182.314 1.00 100.39 246 GLY A C 1
ATOM 1730 O O . GLY A 1 246 ? 126.667 140.073 182.501 1.00 100.39 246 GLY A O 1
ATOM 1731 N N . LEU A 1 247 ? 127.227 142.101 183.312 1.00 100.75 247 LEU A N 1
ATOM 1732 C CA . LEU A 1 247 ? 127.053 141.685 184.701 1.00 100.75 247 LEU A CA 1
ATOM 1733 C C . LEU A 1 247 ? 125.599 141.347 185.004 1.00 100.75 247 LEU A C 1
ATOM 1734 O O . LEU A 1 247 ? 125.317 140.366 185.701 1.00 100.75 247 LEU A O 1
ATOM 1739 N N . GLN A 1 248 ? 124.665 142.145 184.496 1.00 104.98 248 GLN A N 1
ATOM 1740 C CA . GLN A 1 248 ? 123.250 141.893 184.722 1.00 104.98 248 GLN A CA 1
ATOM 1741 C C . GLN A 1 248 ? 122.762 140.803 183.778 1.00 104.98 248 GLN A C 1
ATOM 1742 O O . GLN A 1 248 ? 123.068 140.822 182.581 1.00 104.98 248 GLN A O 1
ATOM 1748 N N . GLN A 1 249 ? 122.009 139.848 184.321 1.00 112.56 249 GLN A N 1
ATOM 1749 C CA . GLN A 1 249 ? 121.506 138.741 183.518 1.00 112.56 249 GLN A CA 1
ATOM 1750 C C . GLN A 1 249 ? 120.563 139.250 182.436 1.00 112.56 249 GLN A C 1
ATOM 1751 O O . GLN A 1 249 ? 119.752 140.151 182.672 1.00 112.56 249 GLN A O 1
ATOM 1757 N N . GLY A 1 250 ? 120.672 138.666 181.246 1.00 115.92 250 GLY A N 1
ATOM 1758 C CA . GLY A 1 250 ? 119.905 139.078 180.086 1.00 115.92 250 GLY A CA 1
ATOM 1759 C C . GLY A 1 250 ? 120.723 139.757 179.010 1.00 115.92 250 GLY A C 1
ATOM 1760 O O . GLY A 1 250 ? 120.278 139.820 177.855 1.00 115.92 250 GLY A O 1
ATOM 1761 N N . GLN A 1 251 ? 121.906 140.268 179.344 1.00 113.86 251 GLN A N 1
ATOM 1762 C CA . GLN A 1 251 ? 122.792 140.914 178.384 1.00 113.86 251 GLN A CA 1
ATOM 1763 C C . GLN A 1 251 ? 124.056 140.077 178.251 1.00 113.86 251 GLN A C 1
ATOM 1764 O O . GLN A 1 251 ? 124.788 139.893 179.229 1.00 113.86 251 GLN A O 1
ATOM 1770 N N . GLU A 1 252 ? 124.307 139.573 177.045 1.00 111.80 252 GLU A N 1
ATOM 1771 C CA . GLU A 1 252 ? 125.472 138.746 176.766 1.00 111.80 252 GLU A CA 1
ATOM 1772 C C . GLU A 1 252 ? 126.591 139.510 176.073 1.00 111.80 252 GLU A C 1
ATOM 1773 O O . GLU A 1 252 ? 127.642 138.924 175.793 1.00 111.80 252 GLU A O 1
ATOM 1779 N N . LYS A 1 253 ? 126.397 140.793 175.794 1.00 105.42 253 LYS A N 1
ATOM 1780 C CA . LYS A 1 253 ? 127.362 141.589 175.053 1.00 105.42 253 LYS A CA 1
ATOM 1781 C C . LYS A 1 253 ? 128.213 142.430 175.998 1.00 105.42 253 LYS A C 1
ATOM 1782 O O . LYS A 1 253 ? 127.940 142.550 177.194 1.00 105.42 253 LYS A O 1
ATOM 1788 N N . MET A 1 254 ? 129.264 143.017 175.435 1.00 101.67 254 MET A N 1
ATOM 1789 C CA . MET A 1 254 ? 130.140 143.935 176.145 1.00 101.67 254 MET A CA 1
ATOM 1790 C C . MET A 1 254 ? 130.016 145.322 175.530 1.00 101.67 254 MET A C 1
ATOM 1791 O O . MET A 1 254 ? 129.885 145.461 174.309 1.00 101.67 254 MET A O 1
ATOM 1796 N N . SER A 1 255 ? 130.042 146.348 176.378 1.00 98.27 255 SER A N 1
ATOM 1797 C CA . SER A 1 255 ? 129.912 147.717 175.898 1.00 98.27 255 SER A CA 1
ATOM 1798 C C . SER A 1 255 ? 130.529 148.663 176.914 1.00 98.27 255 SER A C 1
ATOM 1799 O O . SER A 1 255 ? 130.143 148.654 178.087 1.00 98.27 255 SER A O 1
ATOM 1802 N N . LYS A 1 256 ? 131.486 149.474 176.460 1.00 91.15 256 LYS A N 1
ATOM 1803 C CA . LYS A 1 256 ? 132.066 150.506 177.309 1.00 91.15 256 LYS A CA 1
ATOM 1804 C C . LYS A 1 256 ? 131.143 151.704 177.479 1.00 91.15 256 LYS A C 1
ATOM 1805 O O . LYS A 1 256 ? 131.295 152.455 178.449 1.00 91.15 256 LYS A O 1
ATOM 1811 N N . SER A 1 257 ? 130.195 151.900 176.560 1.00 98.23 257 SER A N 1
ATOM 1812 C CA . SER A 1 257 ? 129.228 152.981 176.699 1.00 98.23 257 SER A CA 1
ATOM 1813 C C . SER A 1 257 ? 128.184 152.675 177.765 1.00 98.23 257 SER A C 1
ATOM 1814 O O . SER A 1 257 ? 127.576 153.600 178.314 1.00 98.23 257 SER A O 1
ATOM 1817 N N . ASP A 1 258 ? 127.963 151.395 178.066 1.00 98.49 258 ASP A N 1
ATOM 1818 C CA . ASP A 1 258 ? 127.017 151.003 179.097 1.00 98.49 258 ASP A CA 1
ATOM 1819 C C . ASP A 1 258 ? 127.782 150.623 180.353 1.00 98.49 258 ASP A C 1
ATOM 1820 O O . ASP A 1 258 ? 128.413 149.555 180.383 1.00 98.49 258 ASP A O 1
ATOM 1825 N N . PRO A 1 259 ? 127.760 151.443 181.407 1.00 100.02 259 PRO A N 1
ATOM 1826 C CA . PRO A 1 259 ? 128.507 151.113 182.626 1.00 100.02 259 PRO A CA 1
ATOM 1827 C C . PRO A 1 259 ? 127.855 150.045 183.489 1.00 100.02 259 PRO A C 1
ATOM 1828 O O . PRO A 1 259 ? 128.420 149.691 184.529 1.00 100.02 259 PRO A O 1
ATOM 1832 N N . SER A 1 260 ? 126.694 149.526 183.099 1.00 102.32 260 SER A N 1
ATOM 1833 C CA . SER A 1 260 ? 125.976 148.539 183.892 1.00 102.32 260 SER A CA 1
ATOM 1834 C C . SER A 1 260 ? 126.305 147.104 183.499 1.00 102.32 260 SER A C 1
ATOM 1835 O O . SER A 1 260 ? 125.691 146.174 184.032 1.00 102.32 260 SER A O 1
ATOM 1838 N N . SER A 1 261 ? 127.254 146.899 182.584 1.00 99.86 261 SER A N 1
ATOM 1839 C CA . SER A 1 261 ? 127.563 145.564 182.092 1.00 99.86 261 SER A CA 1
ATOM 1840 C C . SER A 1 261 ? 129.020 145.152 182.247 1.00 99.86 261 SER A C 1
ATOM 1841 O O . SER A 1 261 ? 129.315 143.960 182.109 1.00 99.86 261 SER A O 1
ATOM 1844 N N . SER A 1 262 ? 129.935 146.078 182.528 1.00 91.96 262 SER A N 1
ATOM 1845 C CA . SER A 1 262 ? 131.344 145.729 182.622 1.00 91.96 262 SER A CA 1
ATOM 1846 C C . SER A 1 262 ? 132.039 146.665 183.598 1.00 91.96 262 SER A C 1
ATOM 1847 O O . SER A 1 262 ? 131.563 147.767 183.883 1.00 91.96 262 SER A O 1
ATOM 1850 N N . VAL A 1 263 ? 133.179 146.207 184.107 1.00 78.90 263 VAL A N 1
ATOM 1851 C CA . VAL A 1 263 ? 134.006 146.980 185.024 1.00 78.90 263 VAL A CA 1
ATOM 1852 C C . VAL A 1 263 ? 135.243 147.458 184.279 1.00 78.90 263 VAL A C 1
ATOM 1853 O O . VAL A 1 263 ? 135.776 146.769 183.401 1.00 78.90 263 VAL A O 1
ATOM 1857 N N . PHE A 1 264 ? 135.692 148.662 184.613 1.00 79.76 264 PHE A N 1
ATOM 1858 C CA . PHE A 1 264 ? 136.833 149.287 183.964 1.00 79.76 264 PHE A CA 1
ATOM 1859 C C . PHE A 1 264 ? 138.018 149.314 184.922 1.00 79.76 264 PHE A C 1
ATOM 1860 O O . PHE A 1 264 ? 137.887 149.052 186.120 1.00 79.76 264 PHE A O 1
ATOM 1868 N N . MET A 1 265 ? 139.188 149.636 184.377 1.00 79.64 265 MET A N 1
ATOM 1869 C CA . MET A 1 265 ? 140.388 149.828 185.180 1.00 79.64 265 MET A CA 1
ATOM 1870 C C . MET A 1 265 ? 140.629 151.286 185.541 1.00 79.64 265 MET A C 1
ATOM 1871 O O . MET A 1 265 ? 141.616 151.587 186.221 1.00 79.64 265 MET A O 1
ATOM 1876 N N . GLU A 1 266 ? 139.759 152.192 185.101 1.00 92.26 266 GLU A N 1
ATOM 1877 C CA . GLU A 1 266 ? 139.760 153.570 185.568 1.00 92.26 266 GLU A CA 1
ATOM 1878 C C . GLU A 1 266 ? 138.786 153.773 186.718 1.00 92.26 266 GLU A C 1
ATOM 1879 O O . GLU A 1 266 ? 138.567 154.911 187.144 1.00 92.26 266 GLU A O 1
ATOM 1885 N N . ASP A 1 267 ? 138.201 152.694 187.227 1.00 95.30 267 ASP A N 1
ATOM 1886 C CA . ASP A 1 267 ? 137.250 152.755 188.324 1.00 95.30 267 ASP A CA 1
ATOM 1887 C C . ASP A 1 267 ? 137.964 152.670 189.670 1.00 95.30 267 ASP A C 1
ATOM 1888 O O . ASP A 1 267 ? 139.071 152.139 189.785 1.00 95.30 267 ASP A O 1
ATOM 1893 N N . GLU A 1 268 ? 137.311 153.208 190.694 1.00 103.50 268 GLU A N 1
ATOM 1894 C CA . GLU A 1 268 ? 137.840 153.164 192.046 1.00 103.50 268 GLU A CA 1
ATOM 1895 C C . GLU A 1 268 ? 137.414 151.875 192.744 1.00 103.50 268 GLU A C 1
ATOM 1896 O O . GLU A 1 268 ? 136.522 151.153 192.291 1.00 103.50 268 GLU A O 1
ATOM 1902 N N . GLU A 1 269 ? 138.066 151.597 193.876 1.00 99.73 269 GLU A N 1
ATOM 1903 C CA . GLU A 1 269 ? 137.863 150.323 194.557 1.00 99.73 269 GLU A CA 1
ATOM 1904 C C . GLU A 1 269 ? 136.424 150.165 195.033 1.00 99.73 269 GLU A C 1
ATOM 1905 O O . GLU A 1 269 ? 135.822 149.099 194.871 1.00 99.73 269 GLU A O 1
ATOM 1911 N N . ALA A 1 270 ? 135.856 151.217 195.626 1.00 105.57 270 ALA A N 1
ATOM 1912 C CA . ALA A 1 270 ? 134.515 151.112 196.194 1.00 105.57 270 ALA A CA 1
ATOM 1913 C C . ALA A 1 270 ? 133.478 150.816 195.116 1.00 105.57 270 ALA A C 1
ATOM 1914 O O . ALA A 1 270 ? 132.627 149.932 195.279 1.00 105.57 270 ALA A O 1
ATOM 1916 N N . GLU A 1 271 ? 133.538 151.541 193.997 1.00 101.27 271 GLU A N 1
ATOM 1917 C CA . GLU A 1 271 ? 132.579 151.293 192.927 1.00 101.27 271 GLU A CA 1
ATOM 1918 C C . GLU A 1 271 ? 132.853 149.970 192.223 1.00 101.27 271 GLU A C 1
ATOM 1919 O O . GLU A 1 271 ? 131.920 149.346 191.708 1.00 101.27 271 GLU A O 1
ATOM 1925 N N . VAL A 1 272 ? 134.106 149.510 192.208 1.00 101.08 272 VAL A N 1
ATOM 1926 C CA . VAL A 1 272 ? 134.387 148.160 191.721 1.00 101.08 272 VAL A CA 1
ATOM 1927 C C . VAL A 1 272 ? 133.681 147.129 192.594 1.00 101.08 272 VAL A C 1
ATOM 1928 O O . VAL A 1 272 ? 133.066 146.178 192.094 1.00 101.08 272 VAL A O 1
ATOM 1932 N N . ASN A 1 273 ? 133.757 147.307 193.916 1.00 99.75 273 ASN A N 1
ATOM 1933 C CA . ASN A 1 273 ? 133.047 146.412 194.827 1.00 99.75 273 ASN A CA 1
ATOM 1934 C C . ASN A 1 273 ? 131.546 146.459 194.581 1.00 99.75 273 ASN A C 1
ATOM 1935 O O . ASN A 1 273 ? 130.868 145.422 194.594 1.00 99.75 273 ASN A O 1
ATOM 1940 N N . VAL A 1 274 ? 131.009 147.662 194.371 1.00 98.95 274 VAL A N 1
ATOM 1941 C CA . VAL A 1 274 ? 129.582 147.806 194.095 1.00 98.95 274 VAL A CA 1
ATOM 1942 C C . VAL A 1 274 ? 129.211 147.056 192.820 1.00 98.95 274 VAL A C 1
ATOM 1943 O O . VAL A 1 274 ? 128.179 146.375 192.758 1.00 98.95 274 VAL A O 1
ATOM 1947 N N . LYS A 1 275 ? 130.056 147.158 191.789 1.00 98.05 275 LYS A N 1
ATOM 1948 C CA . LYS A 1 275 ? 129.831 146.420 190.550 1.00 98.05 275 LYS A CA 1
ATOM 1949 C C . LYS A 1 275 ? 129.821 144.916 190.793 1.00 98.05 275 LYS A C 1
ATOM 1950 O O . LYS A 1 275 ? 128.965 144.197 190.263 1.00 98.05 275 LYS A O 1
ATOM 1956 N N . ILE A 1 276 ? 130.774 144.422 191.584 1.00 99.06 276 ILE A N 1
ATOM 1957 C CA . ILE A 1 276 ? 130.875 142.982 191.811 1.00 99.06 276 ILE A CA 1
ATOM 1958 C C . ILE A 1 276 ? 129.646 142.466 192.553 1.00 99.06 276 ILE A C 1
ATOM 1959 O O . ILE A 1 276 ? 129.089 141.417 192.207 1.00 99.06 276 ILE A O 1
ATOM 1964 N N . LYS A 1 277 ? 129.205 143.190 193.585 1.00 100.25 277 LYS A N 1
ATOM 1965 C CA . LYS A 1 277 ? 128.003 142.759 194.302 1.00 100.25 277 LYS A CA 1
ATOM 1966 C C . LYS A 1 277 ? 126.731 142.919 193.475 1.00 100.25 277 LYS A C 1
ATOM 1967 O O . LYS A 1 277 ? 125.790 142.137 193.653 1.00 100.25 277 LYS A O 1
ATOM 1973 N N . LYS A 1 278 ? 126.664 143.899 192.570 1.00 100.65 278 LYS A N 1
ATOM 1974 C CA . LYS A 1 278 ? 125.482 143.972 191.718 1.00 100.65 278 LYS A CA 1
ATOM 1975 C C . LYS A 1 278 ? 125.543 142.979 190.565 1.00 100.65 278 LYS A C 1
ATOM 1976 O O . LYS A 1 278 ? 124.527 142.765 189.895 1.00 100.65 278 LYS A O 1
ATOM 1982 N N . ALA A 1 279 ? 126.702 142.375 190.318 1.00 99.04 279 ALA A N 1
ATOM 1983 C CA . ALA A 1 279 ? 126.826 141.409 189.236 1.00 99.04 279 ALA A CA 1
ATOM 1984 C C . ALA A 1 279 ? 126.023 140.150 189.542 1.00 99.04 279 ALA A C 1
ATOM 1985 O O . ALA A 1 279 ? 125.960 139.694 190.687 1.00 99.04 279 ALA A O 1
ATOM 1987 N N . TYR A 1 280 ? 125.410 139.587 188.504 1.00 106.92 280 TYR A N 1
ATOM 1988 C CA . TYR A 1 280 ? 124.570 138.410 188.670 1.00 106.92 280 TYR A CA 1
ATOM 1989 C C . TYR A 1 280 ? 125.426 137.172 188.910 1.00 106.92 280 TYR A C 1
ATOM 1990 O O . TYR A 1 280 ? 126.389 136.918 188.181 1.00 106.92 280 TYR A O 1
ATOM 1999 N N . CYS A 1 281 ? 125.073 136.403 189.938 1.00 106.00 281 CYS A N 1
ATOM 2000 C CA . CYS A 1 281 ? 125.800 135.189 190.285 1.00 106.00 281 CYS A CA 1
ATOM 2001 C C . CYS A 1 281 ? 124.899 134.237 191.061 1.00 106.00 281 CYS A C 1
ATOM 2002 O O . CYS A 1 281 ? 124.819 134.322 192.293 1.00 106.00 281 CYS A O 1
ATOM 2005 N N . PRO A 1 282 ? 124.210 133.322 190.386 1.00 105.78 282 PRO A N 1
ATOM 2006 C CA . PRO A 1 282 ? 123.343 132.377 191.089 1.00 105.78 282 PRO A CA 1
ATOM 2007 C C . PRO A 1 282 ? 124.142 131.202 191.621 1.00 105.78 282 PRO A C 1
ATOM 2008 O O . PRO A 1 282 ? 124.994 130.645 190.913 1.00 105.78 282 PRO A O 1
ATOM 2012 N N . PRO A 1 283 ? 123.906 130.802 192.869 1.00 100.18 283 PRO A N 1
ATOM 2013 C CA . PRO A 1 283 ? 124.651 129.671 193.431 1.00 100.18 283 PRO A CA 1
ATOM 2014 C C . PRO A 1 283 ? 124.306 128.363 192.736 1.00 100.18 283 PRO A C 1
ATOM 2015 O O . PRO A 1 283 ? 123.185 128.158 192.261 1.00 100.18 283 PRO A O 1
ATOM 2019 N N . LYS A 1 284 ? 125.300 127.474 192.684 1.00 102.14 284 LYS A N 1
ATOM 2020 C CA . LYS A 1 284 ? 125.155 126.139 192.100 1.00 102.14 284 LYS A CA 1
ATOM 2021 C C . LYS A 1 284 ? 124.675 126.202 190.650 1.00 102.14 284 LYS A C 1
ATOM 2022 O O . LYS A 1 284 ? 123.861 125.388 190.210 1.00 102.14 284 LYS A O 1
ATOM 2028 N N . VAL A 1 285 ? 125.183 127.176 189.900 1.00 102.60 285 VAL A N 1
ATOM 2029 C CA . VAL A 1 285 ? 124.892 127.319 188.477 1.00 102.60 285 VAL A CA 1
ATOM 2030 C C . VAL A 1 285 ? 126.221 127.376 187.736 1.00 102.60 285 VAL A C 1
ATOM 2031 O O . VAL A 1 285 ? 127.064 128.233 188.029 1.00 102.60 285 VAL A O 1
ATOM 2035 N N . VAL A 1 286 ? 126.400 126.479 186.768 1.00 103.60 286 VAL A N 1
ATOM 2036 C CA . VAL A 1 286 ? 127.704 126.319 186.128 1.00 103.60 286 VAL A CA 1
ATOM 2037 C C . VAL A 1 286 ? 127.943 127.415 185.097 1.00 103.60 286 VAL A C 1
ATOM 2038 O O . VAL A 1 286 ? 128.864 128.228 185.232 1.00 103.60 286 VAL A O 1
ATOM 2042 N N . GLU A 1 287 ? 127.118 127.455 184.058 1.00 107.04 287 GLU A N 1
ATOM 2043 C CA . GLU A 1 287 ? 127.299 128.383 182.952 1.00 107.04 287 GLU A CA 1
ATOM 2044 C C . GLU A 1 287 ? 126.334 129.554 183.080 1.00 107.04 287 GLU A C 1
ATOM 2045 O O . GLU A 1 287 ? 125.375 129.526 183.856 1.00 107.04 287 GLU A O 1
ATOM 2051 N N . GLY A 1 288 ? 126.602 130.595 182.296 1.00 107.03 288 GLY A N 1
ATOM 2052 C CA . GLY A 1 288 ? 125.807 131.802 182.368 1.00 107.03 288 GLY A CA 1
ATOM 2053 C C . GLY A 1 288 ? 126.078 132.662 183.578 1.00 107.03 288 GLY A C 1
ATOM 2054 O O . GLY A 1 288 ? 125.233 133.489 183.935 1.00 107.03 288 GLY A O 1
ATOM 2055 N N . ASN A 1 289 ? 127.227 132.491 184.226 1.00 107.08 289 ASN A N 1
ATOM 2056 C CA . ASN A 1 289 ? 127.578 133.284 185.399 1.00 107.08 289 ASN A CA 1
ATOM 2057 C C . ASN A 1 289 ? 128.694 134.252 185.037 1.00 107.08 289 ASN A C 1
ATOM 2058 O O . ASN A 1 289 ? 129.851 133.825 184.875 1.00 107.08 289 ASN A O 1
ATOM 2063 N N . PRO A 1 290 ? 128.395 135.544 184.877 1.00 100.20 290 PRO A N 1
ATOM 2064 C CA . PRO A 1 290 ? 129.468 136.511 184.603 1.00 100.20 290 PRO A CA 1
ATOM 2065 C C . PRO A 1 290 ? 130.579 136.484 185.635 1.00 100.20 290 PRO A C 1
ATOM 2066 O O . PRO A 1 290 ? 131.750 136.635 185.273 1.00 100.20 290 PRO A O 1
ATOM 2070 N N . CYS A 1 291 ? 130.248 136.296 186.915 1.00 102.26 291 CYS A N 1
ATOM 2071 C CA . CYS A 1 291 ? 131.278 136.277 187.949 1.00 102.26 291 CYS A CA 1
ATOM 2072 C C . CYS A 1 291 ? 132.210 135.082 187.782 1.00 102.26 291 CYS A C 1
ATOM 2073 O O . CYS A 1 291 ? 133.436 135.221 187.877 1.00 102.26 291 CYS A O 1
ATOM 2076 N N . LEU A 1 292 ? 131.647 133.897 187.532 1.00 100.90 292 LEU A N 1
ATOM 2077 C CA . LEU A 1 292 ? 132.481 132.716 187.328 1.00 100.90 292 LEU A CA 1
ATOM 2078 C C . LEU A 1 292 ? 133.336 132.853 186.075 1.00 100.90 292 LEU A C 1
ATOM 2079 O O . LEU A 1 292 ? 134.513 132.467 186.069 1.00 100.90 292 LEU A O 1
ATOM 2084 N N . GLU A 1 293 ? 132.760 133.394 184.998 1.00 91.85 293 GLU A N 1
ATOM 2085 C CA . GLU A 1 293 ? 133.539 133.584 183.779 1.00 91.85 293 GLU A CA 1
ATOM 2086 C C . GLU A 1 293 ? 134.659 134.595 183.991 1.00 91.85 293 GLU A C 1
ATOM 2087 O O . GLU A 1 293 ? 135.775 134.403 183.494 1.00 91.85 293 GLU A O 1
ATOM 2093 N N . TYR A 1 294 ? 134.385 135.677 184.725 1.00 90.05 294 TYR A N 1
ATOM 2094 C CA . TYR A 1 294 ? 135.434 136.636 185.050 1.00 90.05 294 TYR A CA 1
ATOM 2095 C C . TYR A 1 294 ? 136.536 135.976 185.862 1.00 90.05 294 TYR A C 1
ATOM 2096 O O . TYR A 1 294 ? 137.724 136.187 185.601 1.00 90.05 294 TYR A O 1
ATOM 2105 N N . ILE A 1 295 ? 136.157 135.174 186.859 1.00 88.50 295 ILE A N 1
ATOM 2106 C CA . ILE A 1 295 ? 137.144 134.408 187.618 1.00 88.50 295 ILE A CA 1
ATOM 2107 C C . ILE A 1 295 ? 138.043 133.635 186.663 1.00 88.50 295 ILE A C 1
ATOM 2108 O O . ILE A 1 295 ? 139.257 133.871 186.589 1.00 88.50 295 ILE A O 1
ATOM 2113 N N . LYS A 1 296 ? 137.424 132.770 185.852 1.00 88.15 296 LYS A N 1
ATOM 2114 C CA . LYS A 1 296 ? 138.167 131.834 185.014 1.00 88.15 296 LYS A CA 1
ATOM 2115 C C . LYS A 1 296 ? 139.059 132.552 184.009 1.00 88.15 296 LYS A C 1
ATOM 2116 O O . LYS A 1 296 ? 140.174 132.098 183.728 1.00 88.15 296 LYS A O 1
ATOM 2122 N N . TYR A 1 297 ? 138.588 133.663 183.445 1.00 83.75 297 TYR A N 1
ATOM 2123 C CA . TYR A 1 297 ? 139.332 134.331 182.386 1.00 83.75 297 TYR A CA 1
ATOM 2124 C C . TYR A 1 297 ? 140.269 135.425 182.883 1.00 83.75 297 TYR A C 1
ATOM 2125 O O . TYR A 1 297 ? 141.087 135.911 182.095 1.00 83.75 297 TYR A O 1
ATOM 2134 N N . LEU A 1 298 ? 140.185 135.829 184.149 1.00 78.45 298 LEU A N 1
ATOM 2135 C CA . LEU A 1 298 ? 141.032 136.908 184.637 1.00 78.45 298 LEU A CA 1
ATOM 2136 C C . LEU A 1 298 ? 141.953 136.491 185.772 1.00 78.45 298 LEU A C 1
ATOM 2137 O O . LEU A 1 298 ? 143.167 136.704 185.679 1.00 78.45 298 LEU A O 1
ATOM 2142 N N . ILE A 1 299 ? 141.426 135.903 186.845 1.00 83.71 299 ILE A N 1
ATOM 2143 C CA . ILE A 1 299 ? 142.249 135.761 188.045 1.00 83.71 299 ILE A CA 1
ATOM 2144 C C . ILE A 1 299 ? 143.007 134.443 188.051 1.00 83.71 299 ILE A C 1
ATOM 2145 O O . ILE A 1 299 ? 144.158 134.388 188.493 1.00 83.71 299 ILE A O 1
ATOM 2150 N N . LEU A 1 300 ? 142.384 133.368 187.577 1.00 87.47 300 LEU A N 1
ATOM 2151 C CA . LEU A 1 300 ? 143.099 132.100 187.471 1.00 87.47 300 LEU A CA 1
ATOM 2152 C C . LEU A 1 300 ? 144.288 132.177 186.520 1.00 87.47 300 LEU A C 1
ATOM 2153 O O . LEU A 1 300 ? 145.396 131.799 186.932 1.00 87.47 300 LEU A O 1
ATOM 2158 N N . PRO A 1 301 ? 144.155 132.655 185.275 1.00 79.39 301 PRO A N 1
ATOM 2159 C CA . PRO A 1 301 ? 145.339 132.700 184.400 1.00 79.39 301 PRO A CA 1
ATOM 2160 C C . PRO A 1 301 ? 146.429 133.628 184.904 1.00 79.39 301 PRO A C 1
ATOM 2161 O O . PRO A 1 301 ? 147.616 133.356 184.683 1.00 79.39 301 PRO A O 1
ATOM 2165 N N . TRP A 1 302 ? 146.062 134.717 185.580 1.00 78.07 302 TRP A N 1
ATOM 2166 C CA . TRP A 1 302 ? 147.056 135.697 186.007 1.00 78.07 302 TRP A CA 1
ATOM 2167 C C . TRP A 1 302 ? 147.875 135.186 187.189 1.00 78.07 302 TRP A C 1
ATOM 2168 O O . TRP A 1 302 ? 149.101 135.342 187.216 1.00 78.07 302 TRP A O 1
ATOM 2179 N N . PHE A 1 303 ? 147.218 134.578 188.179 1.00 89.66 303 PHE A N 1
ATOM 2180 C CA . PHE A 1 303 ? 147.865 134.263 189.445 1.00 89.66 303 PHE A CA 1
ATOM 2181 C C . PHE A 1 303 ? 148.083 132.774 189.667 1.00 89.66 303 PHE A C 1
ATOM 2182 O O . PHE A 1 303 ? 148.666 132.399 190.691 1.00 89.66 303 PHE A O 1
ATOM 2190 N N . ASN A 1 304 ? 147.626 131.919 188.749 1.00 94.51 304 ASN A N 1
ATOM 2191 C CA . ASN A 1 304 ? 147.803 130.476 188.842 1.00 94.51 304 ASN A CA 1
ATOM 2192 C C . ASN A 1 304 ? 147.100 129.899 190.065 1.00 94.51 304 ASN A C 1
ATOM 2193 O O . ASN A 1 304 ? 147.296 128.722 190.395 1.00 94.51 304 ASN A O 1
ATOM 2198 N N . GLU A 1 305 ? 146.293 130.720 190.737 1.00 102.94 305 GLU A N 1
ATOM 2199 C CA . GLU A 1 305 ? 145.576 130.314 191.939 1.00 102.94 305 GLU A CA 1
ATOM 2200 C C . GLU A 1 305 ? 144.570 131.402 192.279 1.00 102.94 305 GLU A C 1
ATOM 2201 O O . GLU A 1 305 ? 144.580 132.489 191.694 1.00 102.94 305 GLU A O 1
ATOM 2207 N N . PHE A 1 306 ? 143.707 131.097 193.246 1.00 104.11 306 PHE A N 1
ATOM 2208 C CA . PHE A 1 306 ? 142.687 132.032 193.707 1.00 104.11 306 PHE A CA 1
ATOM 2209 C C . PHE A 1 306 ? 142.393 131.743 195.169 1.00 104.11 306 PHE A C 1
ATOM 2210 O O . PHE A 1 306 ? 142.019 130.617 195.512 1.00 104.11 306 PHE A O 1
ATOM 2218 N N . THR A 1 307 ? 142.565 132.750 196.024 1.00 104.63 307 THR A N 1
ATOM 2219 C CA . THR A 1 307 ? 142.308 132.610 197.452 1.00 104.63 307 THR A CA 1
ATOM 2220 C C . THR A 1 307 ? 140.927 133.171 197.774 1.00 104.63 307 THR A C 1
ATOM 2221 O O . THR A 1 307 ? 140.649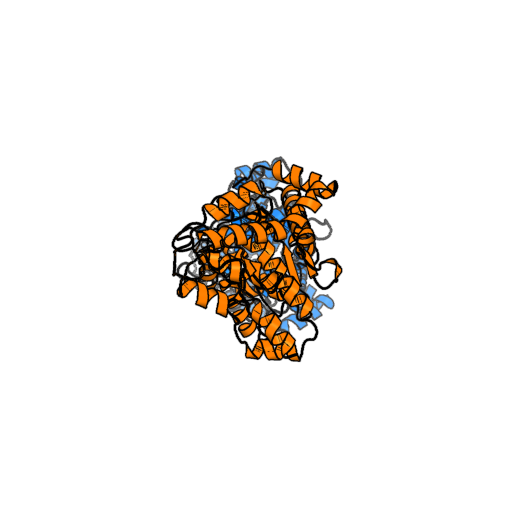 134.344 197.499 1.00 104.63 307 THR A O 1
ATOM 2225 N N . VAL A 1 308 ? 140.072 132.341 198.363 1.00 108.35 308 VAL A N 1
ATOM 2226 C CA . VAL A 1 308 ? 138.706 132.719 198.709 1.00 108.35 308 VAL A CA 1
ATOM 2227 C C . VAL A 1 308 ? 138.586 132.740 200.226 1.00 108.35 308 VAL A C 1
ATOM 2228 O O . VAL A 1 308 ? 138.906 131.750 200.896 1.00 108.35 308 VAL A O 1
ATOM 2232 N N . GLU A 1 309 ? 138.123 133.866 200.767 1.00 109.97 309 GLU A N 1
ATOM 2233 C CA . GLU A 1 309 ? 137.976 134.037 202.212 1.00 109.97 309 GLU A CA 1
ATOM 2234 C C . GLU A 1 309 ? 136.588 133.554 202.611 1.00 109.97 309 GLU A C 1
ATOM 2235 O O . GLU A 1 309 ? 135.635 134.329 202.696 1.00 109.97 309 GLU A O 1
ATOM 2241 N N . ARG A 1 310 ? 136.473 132.254 202.863 1.00 109.31 310 ARG A N 1
ATOM 2242 C CA . ARG A 1 310 ? 135.206 131.661 203.259 1.00 109.31 310 ARG A CA 1
ATOM 2243 C C . ARG A 1 310 ? 135.008 131.773 204.769 1.00 109.31 310 ARG A C 1
ATOM 2244 O O . ARG A 1 310 ? 135.940 132.040 205.531 1.00 109.31 310 ARG A O 1
ATOM 2252 N N . SER A 1 311 ? 133.767 131.562 205.198 1.00 106.58 311 SER A N 1
ATOM 2253 C CA . SER A 1 311 ? 133.439 131.620 206.612 1.00 106.58 311 SER A CA 1
ATOM 2254 C C . SER A 1 311 ? 133.989 130.397 207.341 1.00 106.58 311 SER A C 1
ATOM 2255 O O . SER A 1 311 ? 134.326 129.376 206.736 1.00 106.58 311 SER A O 1
ATOM 2258 N N . ALA A 1 312 ? 134.075 130.514 208.668 1.00 107.43 312 ALA A N 1
ATOM 2259 C CA . ALA A 1 312 ? 134.575 129.420 209.490 1.00 107.43 312 ALA A CA 1
ATOM 2260 C C . ALA A 1 312 ? 133.633 128.224 209.521 1.00 107.43 312 ALA A C 1
ATOM 2261 O O . ALA A 1 312 ? 134.055 127.137 209.928 1.00 107.43 312 ALA A O 1
ATOM 2263 N N . ASP A 1 313 ? 132.380 128.394 209.105 1.00 111.40 313 ASP A N 1
ATOM 2264 C CA . ASP A 1 313 ? 131.410 127.308 209.078 1.00 111.40 313 ASP A CA 1
ATOM 2265 C C . ASP A 1 313 ? 131.366 126.587 207.738 1.00 111.40 313 ASP A C 1
ATOM 2266 O O . ASP A 1 313 ? 130.567 125.658 207.577 1.00 111.40 313 ASP A O 1
ATOM 2271 N N . ASN A 1 314 ? 132.197 126.990 206.776 1.00 113.64 314 ASN A N 1
ATOM 2272 C CA . ASN A 1 314 ? 132.240 126.356 205.466 1.00 113.64 314 ASN A CA 1
ATOM 2273 C C . ASN A 1 314 ? 133.513 125.559 205.222 1.00 113.64 314 ASN A C 1
ATOM 2274 O O . ASN A 1 314 ? 133.580 124.822 204.232 1.00 113.64 314 ASN A O 1
ATOM 2279 N N . GLY A 1 315 ? 134.515 125.683 206.088 1.00 110.78 315 GLY A N 1
ATOM 2280 C CA . GLY A 1 315 ? 135.760 124.961 205.915 1.00 110.78 315 GLY A CA 1
ATOM 2281 C C . GLY A 1 315 ? 136.977 125.857 206.003 1.00 110.78 315 GLY A C 1
ATOM 2282 O O . GLY A 1 315 ? 138.095 125.431 205.698 1.00 110.78 315 GLY A O 1
ATOM 2283 N N . GLY A 1 316 ? 136.772 127.102 206.420 1.00 109.12 316 GLY A N 1
ATOM 2284 C CA . GLY A 1 316 ? 137.861 128.044 206.541 1.00 109.12 316 GLY A CA 1
ATOM 2285 C C . GLY A 1 316 ? 138.343 128.552 205.195 1.00 109.12 316 GLY A C 1
ATOM 2286 O O . GLY A 1 316 ? 137.720 128.350 204.148 1.00 109.12 316 GLY A O 1
ATOM 2287 N N . ASN A 1 317 ? 139.484 129.233 205.238 1.00 107.11 317 ASN A N 1
ATOM 2288 C CA . ASN A 1 317 ? 140.086 129.759 204.022 1.00 107.11 317 ASN A CA 1
ATOM 2289 C C . ASN A 1 317 ? 140.655 128.623 203.179 1.00 107.11 317 ASN A C 1
ATOM 2290 O O . ASN A 1 317 ? 141.341 127.733 203.689 1.00 107.11 317 ASN A O 1
ATOM 2295 N N . LYS A 1 318 ? 140.366 128.657 201.880 1.00 109.22 318 LYS A N 1
ATOM 2296 C CA . LYS A 1 318 ? 140.839 127.647 200.945 1.00 109.22 318 LYS A CA 1
ATOM 2297 C C . LYS A 1 318 ? 141.304 128.313 199.658 1.00 109.22 318 LYS A C 1
ATOM 2298 O O . LYS A 1 318 ? 140.682 129.268 199.184 1.00 109.22 318 LYS A O 1
ATOM 2304 N N . THR A 1 319 ? 142.399 127.804 199.097 1.00 105.04 319 THR A N 1
ATOM 2305 C CA . THR A 1 319 ? 142.943 128.296 197.838 1.00 105.04 319 THR A CA 1
ATOM 2306 C C . THR A 1 319 ? 142.703 127.258 196.748 1.00 105.04 319 THR A C 1
ATOM 2307 O O . THR A 1 319 ? 143.032 126.080 196.924 1.00 105.04 319 THR A O 1
ATOM 2311 N N . PHE A 1 320 ? 142.139 127.696 195.627 1.00 106.66 320 PHE A N 1
ATOM 2312 C CA . PHE A 1 320 ? 141.828 126.816 194.507 1.00 106.66 320 PHE A CA 1
ATOM 2313 C C . PHE A 1 320 ? 142.894 126.974 193.430 1.00 106.66 320 PHE A C 1
ATOM 2314 O O . PHE A 1 320 ? 143.191 128.095 193.004 1.00 106.66 320 PHE A O 1
ATOM 2322 N N . LYS A 1 321 ? 143.466 125.852 192.997 1.00 108.94 321 LYS A N 1
ATOM 2323 C CA . LYS A 1 321 ? 144.555 125.853 192.031 1.00 108.94 321 LYS A CA 1
ATOM 2324 C C . LYS A 1 321 ? 144.071 125.697 190.592 1.00 108.94 321 LYS A C 1
ATOM 2325 O O . LYS A 1 321 ? 144.820 126.018 189.664 1.00 108.94 321 LYS A O 1
ATOM 2331 N N . SER A 1 322 ? 142.834 125.251 190.380 1.00 107.14 322 SER A N 1
ATOM 2332 C CA . SER A 1 322 ? 142.329 125.020 189.035 1.00 107.14 322 SER A CA 1
ATOM 2333 C C . SER A 1 322 ? 140.851 125.368 188.954 1.00 107.14 322 SER A C 1
ATOM 2334 O O . SER A 1 322 ? 140.109 125.224 189.933 1.00 107.14 322 SER A O 1
ATOM 2337 N N . TYR A 1 323 ? 140.430 125.822 187.771 1.00 105.40 323 TYR A N 1
ATOM 2338 C CA . TYR A 1 323 ? 139.020 126.119 187.553 1.00 105.40 323 TYR A CA 1
ATOM 2339 C C . TYR A 1 323 ? 138.152 124.890 187.770 1.00 105.40 323 TYR A C 1
ATOM 2340 O O . TYR A 1 323 ? 137.020 125.012 188.246 1.00 105.40 323 TYR A O 1
ATOM 2349 N N . GLU A 1 324 ? 138.663 123.702 187.439 1.00 110.97 324 GLU A N 1
ATOM 2350 C CA . GLU A 1 324 ? 137.878 122.482 187.602 1.00 110.97 324 GLU A CA 1
ATOM 2351 C C . GLU A 1 324 ? 137.534 122.237 189.067 1.00 110.97 324 GLU A C 1
ATOM 2352 O O . GLU A 1 324 ? 136.366 122.024 189.415 1.00 110.97 324 GLU A O 1
ATOM 2358 N N . GLU A 1 325 ? 138.537 122.278 189.948 1.00 111.63 325 GLU A N 1
ATOM 2359 C CA . GLU A 1 325 ? 138.252 122.069 191.364 1.00 111.63 325 GLU A CA 1
ATOM 2360 C C . GLU A 1 325 ? 137.470 123.235 191.953 1.00 111.63 325 GLU A C 1
ATOM 2361 O O . GLU A 1 325 ? 136.642 123.030 192.848 1.00 111.63 325 GLU A O 1
ATOM 2367 N N . LEU A 1 326 ? 137.703 124.456 191.461 1.00 105.59 326 LEU A N 1
ATOM 2368 C CA . LEU A 1 326 ? 136.939 125.597 191.955 1.00 105.59 326 LEU A CA 1
ATOM 2369 C C . LEU A 1 326 ? 135.455 125.431 191.645 1.00 105.59 326 LEU A C 1
ATOM 2370 O O . LEU A 1 326 ? 134.601 125.610 192.522 1.00 105.59 326 LEU A O 1
ATOM 2375 N N . ILE A 1 327 ? 135.128 125.067 190.403 1.00 103.73 327 ILE A N 1
ATOM 2376 C CA . ILE A 1 327 ? 133.728 124.893 190.030 1.00 103.73 327 ILE A CA 1
ATOM 2377 C C . ILE A 1 327 ? 133.139 123.657 190.699 1.00 103.73 327 ILE A C 1
ATOM 2378 O O . ILE A 1 327 ? 131.947 123.634 191.023 1.00 103.73 327 ILE A O 1
ATOM 2383 N N . ALA A 1 328 ? 133.949 122.621 190.938 1.00 107.84 328 ALA A N 1
ATOM 2384 C CA . ALA A 1 328 ? 133.451 121.449 191.651 1.00 107.84 328 ALA A CA 1
ATOM 2385 C C . ALA A 1 328 ? 133.067 121.802 193.083 1.00 107.84 328 ALA A C 1
ATOM 2386 O O . ALA A 1 328 ? 132.004 121.398 193.573 1.00 107.84 328 ALA A O 1
ATOM 2388 N N . ASP A 1 329 ? 133.919 122.567 193.770 1.00 110.17 329 ASP A N 1
ATOM 2389 C CA . ASP A 1 329 ? 133.605 122.978 195.134 1.00 110.17 329 ASP A CA 1
ATOM 2390 C C . ASP A 1 329 ? 132.444 123.963 195.168 1.00 110.17 329 ASP A C 1
ATOM 2391 O O . ASP A 1 329 ? 131.663 123.966 196.126 1.00 110.17 329 ASP A O 1
ATOM 2396 N N . TYR A 1 330 ? 132.319 124.806 194.141 1.00 105.24 330 TYR A N 1
ATOM 2397 C CA . TYR A 1 330 ? 131.171 125.702 194.050 1.00 105.24 330 TYR A CA 1
ATOM 2398 C C . TYR A 1 330 ? 129.874 124.921 193.863 1.00 105.24 330 TYR A C 1
ATOM 2399 O O . TYR A 1 330 ? 128.847 125.257 194.464 1.00 105.24 330 TYR A O 1
ATOM 2408 N N . GLU A 1 331 ? 129.903 123.879 193.028 1.00 105.41 331 GLU A N 1
ATOM 2409 C CA . GLU A 1 331 ? 128.730 123.031 192.841 1.00 105.41 331 GLU A CA 1
ATOM 2410 C C . GLU A 1 331 ? 128.382 122.272 194.115 1.00 105.41 331 GLU A C 1
ATOM 2411 O O . GLU A 1 331 ? 127.202 122.137 194.460 1.00 105.41 331 GLU A O 1
ATOM 2417 N N . SER A 1 332 ? 129.393 121.763 194.823 1.00 109.90 332 SER A N 1
ATOM 2418 C CA . SER A 1 332 ? 129.151 120.931 195.997 1.00 109.90 332 SER A CA 1
ATOM 2419 C C . SER A 1 332 ? 128.462 121.680 197.131 1.00 109.90 332 SER A C 1
ATOM 2420 O O . SER A 1 332 ? 127.903 121.033 198.023 1.00 109.90 332 SER A O 1
ATOM 2423 N N . GLY A 1 333 ? 128.484 123.010 197.124 1.00 112.17 333 GLY A N 1
ATOM 2424 C CA . GLY A 1 333 ? 127.666 123.780 198.038 1.00 112.17 333 GLY A CA 1
ATOM 2425 C C . GLY A 1 333 ? 128.360 124.377 199.240 1.00 112.17 333 GLY A C 1
ATOM 2426 O O . GLY A 1 333 ? 127.686 124.986 200.078 1.00 112.17 333 GLY A O 1
ATOM 2427 N N . GLU A 1 334 ? 129.678 124.229 199.365 1.00 116.39 334 GLU A N 1
ATOM 2428 C CA . GLU A 1 334 ? 130.410 124.895 200.434 1.00 116.39 334 GLU A CA 1
ATOM 2429 C C . GLU A 1 334 ? 130.983 126.237 200.002 1.00 116.39 334 GLU A C 1
ATOM 2430 O O . GLU A 1 334 ? 131.600 126.926 200.821 1.00 116.39 334 GLU A O 1
ATOM 2436 N N . LEU A 1 335 ? 130.796 126.621 198.742 1.00 111.60 335 LEU A N 1
ATOM 2437 C CA . LEU A 1 335 ? 131.196 127.930 198.243 1.00 111.60 335 LEU A CA 1
ATOM 2438 C C . LEU A 1 335 ? 129.940 128.673 197.811 1.00 111.60 335 LEU A C 1
ATOM 2439 O O . LEU A 1 335 ? 129.166 128.166 196.992 1.00 111.60 335 LEU A O 1
ATOM 2444 N N . HIS A 1 336 ? 129.744 129.864 198.358 1.00 114.75 336 HIS A N 1
ATOM 2445 C CA . HIS A 1 336 ? 128.562 130.674 198.122 1.00 114.75 336 HIS A CA 1
ATOM 2446 C C . HIS A 1 336 ? 128.955 132.007 197.501 1.00 114.75 336 HIS A C 1
ATOM 2447 O O . HIS A 1 336 ? 130.107 132.442 197.622 1.00 114.75 336 HIS A O 1
ATOM 2454 N N . PRO A 1 337 ? 128.028 132.672 196.806 1.00 105.84 337 PRO A N 1
ATOM 2455 C CA . PRO A 1 337 ? 128.340 134.010 196.278 1.00 105.84 337 PRO A CA 1
ATOM 2456 C C . PRO A 1 337 ? 128.737 135.003 197.355 1.00 105.84 337 PRO A C 1
ATOM 2457 O O . PRO A 1 337 ? 129.577 135.874 197.097 1.00 105.84 337 PRO A O 1
ATOM 2461 N N . ALA A 1 338 ? 128.175 134.885 198.561 1.00 104.81 338 ALA A N 1
ATOM 2462 C CA . ALA A 1 338 ? 128.509 135.807 199.642 1.00 104.81 338 ALA A CA 1
ATOM 2463 C C . ALA A 1 338 ? 129.978 135.731 200.040 1.00 104.81 338 ALA A C 1
ATOM 2464 O O . ALA A 1 338 ? 130.493 136.677 200.645 1.00 104.81 338 ALA A O 1
ATOM 2466 N N . ASP A 1 339 ? 130.657 134.628 199.730 1.00 105.31 339 ASP A N 1
ATOM 2467 C CA . ASP A 1 339 ? 132.094 134.517 199.943 1.00 105.31 339 ASP A CA 1
ATOM 2468 C C . ASP A 1 339 ? 132.894 134.656 198.658 1.00 105.31 339 ASP A C 1
ATOM 2469 O O . ASP A 1 339 ? 134.065 135.046 198.707 1.00 105.31 339 ASP A O 1
ATOM 2474 N N . LEU A 1 340 ? 132.286 134.343 197.512 1.00 102.91 340 LEU A N 1
ATOM 2475 C CA . LEU A 1 340 ? 132.985 134.459 196.237 1.00 102.91 340 LEU A CA 1
ATOM 2476 C C . LEU A 1 340 ? 133.165 135.919 195.838 1.00 102.91 340 LEU A C 1
ATOM 2477 O O . LEU A 1 340 ? 134.239 136.317 195.373 1.00 102.91 340 LEU A O 1
ATOM 2482 N N . LYS A 1 341 ? 132.119 136.729 196.006 1.00 100.96 341 LYS A N 1
ATOM 2483 C CA . LYS A 1 341 ? 132.195 138.135 195.614 1.00 100.96 341 LYS A CA 1
ATOM 2484 C C . LYS A 1 341 ? 133.264 138.914 196.369 1.00 100.96 341 LYS A C 1
ATOM 2485 O O . LYS A 1 341 ? 133.991 139.690 195.726 1.00 100.96 341 LYS A O 1
ATOM 2491 N N . PRO A 1 342 ? 133.407 138.800 197.697 1.00 95.68 342 PRO A N 1
ATOM 2492 C CA . PRO A 1 342 ? 134.518 139.515 198.353 1.00 95.68 342 PRO A CA 1
ATOM 2493 C C . PRO A 1 342 ? 135.888 139.089 197.852 1.00 95.68 342 PRO A C 1
ATOM 2494 O O . PRO A 1 342 ? 136.758 139.942 197.637 1.00 95.68 342 PRO A O 1
ATOM 2498 N N . ALA A 1 343 ? 136.102 137.786 197.647 1.00 92.81 343 ALA A N 1
ATOM 2499 C CA . ALA A 1 343 ? 137.388 137.316 197.141 1.00 92.81 343 ALA A CA 1
ATOM 2500 C C . ALA A 1 343 ? 137.619 137.771 195.705 1.00 92.81 343 ALA A C 1
ATOM 2501 O O . ALA A 1 343 ? 138.733 138.172 195.346 1.00 92.81 343 ALA A O 1
ATOM 2503 N N . LEU A 1 344 ? 136.578 137.710 194.869 1.00 90.92 344 LEU A N 1
ATOM 2504 C CA . LEU A 1 344 ? 136.690 138.210 193.503 1.00 90.92 344 LEU A CA 1
ATOM 2505 C C . LEU A 1 344 ? 137.052 139.688 193.500 1.00 90.92 344 LEU A C 1
ATOM 2506 O O . LEU A 1 344 ? 137.926 140.123 192.740 1.00 90.92 344 LEU A O 1
ATOM 2511 N N . SER A 1 345 ? 136.388 140.472 194.350 1.00 94.25 345 SER A N 1
ATOM 2512 C CA . SER A 1 345 ? 136.664 141.899 194.428 1.00 94.25 345 SER A CA 1
ATOM 2513 C C . SER A 1 345 ? 138.088 142.162 194.891 1.00 94.25 345 SER A C 1
ATOM 2514 O O . SER A 1 345 ? 138.775 143.029 194.341 1.00 94.25 345 SER A O 1
ATOM 2517 N N . LYS A 1 346 ? 138.549 141.425 195.904 1.00 87.84 346 LYS A N 1
ATOM 2518 C CA . LYS A 1 346 ? 139.910 141.613 196.392 1.00 87.84 346 LYS A CA 1
ATOM 2519 C C . LYS A 1 346 ? 140.932 141.275 195.314 1.00 87.84 346 LYS A C 1
ATOM 2520 O O . LYS A 1 346 ? 141.909 142.008 195.123 1.00 87.84 346 LYS A O 1
ATOM 2526 N N . SER A 1 347 ? 140.717 140.173 194.590 1.00 88.68 347 SER A N 1
ATOM 2527 C CA . SER A 1 347 ? 141.652 139.781 193.540 1.00 88.68 347 SER A CA 1
ATOM 2528 C C . SER A 1 347 ? 141.679 140.808 192.414 1.00 88.68 347 SER A C 1
ATOM 2529 O O . SER A 1 347 ? 142.753 141.197 191.936 1.00 88.68 347 SER A O 1
ATOM 2532 N N . LEU A 1 348 ? 140.502 141.262 191.976 1.00 84.47 348 LEU A N 1
ATOM 2533 C CA . LEU A 1 348 ? 140.448 142.265 190.917 1.00 84.47 348 LEU A CA 1
ATOM 2534 C C . LEU A 1 348 ? 141.100 143.567 191.362 1.00 84.47 348 LEU A C 1
ATOM 2535 O O . LEU A 1 348 ? 141.823 144.205 190.588 1.00 84.47 348 LEU A O 1
ATOM 2540 N N . ASN A 1 349 ? 140.864 143.974 192.611 1.00 88.22 349 ASN A N 1
ATOM 2541 C CA . ASN A 1 349 ? 141.488 145.187 193.123 1.00 88.22 349 ASN A CA 1
ATOM 2542 C C . ASN A 1 349 ? 143.002 145.047 193.171 1.00 88.22 349 ASN A C 1
ATOM 2543 O O . ASN A 1 349 ? 143.727 145.987 192.831 1.00 88.22 349 ASN A O 1
ATOM 2548 N N . LYS A 1 350 ? 143.499 143.882 193.596 1.00 82.34 350 LYS A N 1
ATOM 2549 C CA . LYS A 1 350 ? 144.942 143.663 193.622 1.00 82.34 350 LYS A CA 1
ATOM 2550 C C . LYS A 1 350 ? 145.528 143.718 192.218 1.00 82.34 350 LYS A C 1
ATOM 2551 O O . LYS A 1 350 ? 146.627 144.247 192.015 1.00 82.34 350 LYS A O 1
ATOM 2557 N N . ILE A 1 351 ? 144.808 143.169 191.236 1.00 87.33 351 ILE A N 1
ATOM 2558 C CA . ILE A 1 351 ? 145.262 143.250 189.849 1.00 87.33 351 ILE A CA 1
ATOM 2559 C C . ILE A 1 351 ? 145.297 144.700 189.381 1.00 87.33 351 ILE A C 1
ATOM 2560 O O . ILE A 1 351 ? 146.216 145.116 188.665 1.00 87.33 351 ILE A O 1
ATOM 2565 N N . LEU A 1 352 ? 144.301 145.492 189.776 1.00 85.53 352 LEU A N 1
ATOM 2566 C CA . LEU A 1 352 ? 144.186 146.863 189.292 1.00 85.53 352 LEU A CA 1
ATOM 2567 C C . LEU A 1 352 ? 145.039 147.863 190.066 1.00 85.53 352 LEU A C 1
ATOM 2568 O O . LEU A 1 352 ? 145.167 149.007 189.617 1.00 85.53 352 LEU A O 1
ATOM 2573 N N . GLU A 1 353 ? 145.602 147.477 191.211 1.00 92.98 353 GLU A N 1
ATOM 2574 C CA . GLU A 1 353 ? 146.481 148.390 191.945 1.00 92.98 353 GLU A CA 1
ATOM 2575 C C . GLU A 1 353 ? 147.627 148.955 191.112 1.00 92.98 353 GLU A C 1
ATOM 2576 O O . GLU A 1 353 ? 147.880 150.168 191.221 1.00 92.98 353 GLU A O 1
ATOM 2582 N N . PRO A 1 354 ? 148.361 148.176 190.303 1.00 92.41 354 PRO A N 1
ATOM 2583 C CA . PRO A 1 354 ? 149.415 148.801 189.482 1.00 92.41 354 PRO A CA 1
ATOM 2584 C C . PRO A 1 354 ? 148.895 149.906 188.582 1.00 92.41 354 PRO A C 1
ATOM 2585 O O . PRO A 1 354 ? 149.589 150.908 188.377 1.00 92.41 354 PRO A O 1
ATOM 2589 N N . VAL A 1 355 ? 147.679 149.758 188.050 1.00 95.66 355 VAL A N 1
ATOM 2590 C CA . VAL A 1 355 ? 147.113 150.784 187.178 1.00 95.66 355 VAL A CA 1
ATOM 2591 C C . VAL A 1 355 ? 146.943 152.096 187.938 1.00 95.66 355 VAL A C 1
ATOM 2592 O O . VAL A 1 355 ? 147.354 153.166 187.470 1.00 95.66 355 VAL A O 1
ATOM 2596 N N . ARG A 1 356 ? 146.339 152.031 189.127 1.00 95.06 356 ARG A N 1
ATOM 2597 C CA . ARG A 1 356 ? 146.115 153.242 189.910 1.00 95.06 356 ARG A CA 1
ATOM 2598 C C . ARG A 1 356 ? 147.428 153.848 190.391 1.00 95.06 356 ARG A C 1
ATOM 2599 O O . ARG A 1 356 ? 147.582 155.076 190.407 1.00 95.06 356 ARG A O 1
ATOM 2607 N N . GLU A 1 357 ? 148.383 153.006 190.796 1.00 101.68 357 GLU A N 1
ATOM 2608 C CA . GLU A 1 357 ? 149.681 153.524 191.217 1.00 101.68 357 GLU A CA 1
ATOM 2609 C C . GLU A 1 357 ? 150.396 154.222 190.067 1.00 101.68 357 GLU A C 1
ATOM 2610 O O . GLU A 1 357 ? 150.998 155.284 190.260 1.00 101.68 357 GLU A O 1
ATOM 2616 N N . HIS A 1 358 ? 150.336 153.648 188.864 1.00 101.69 358 HIS A N 1
ATOM 2617 C CA . HIS A 1 358 ? 150.929 154.302 187.704 1.00 101.69 358 HIS A CA 1
ATOM 2618 C C . HIS A 1 358 ? 150.230 155.620 187.400 1.00 101.69 358 HIS A C 1
ATOM 2619 O O . HIS A 1 358 ? 150.888 156.619 187.090 1.00 101.69 358 HIS A O 1
ATOM 2626 N N . PHE A 1 359 ? 148.897 155.644 187.496 1.00 97.06 359 PHE A N 1
ATOM 2627 C CA . PHE A 1 359 ? 148.167 156.886 187.257 1.00 97.06 359 PHE A CA 1
ATOM 2628 C C . PHE A 1 359 ? 148.567 157.969 188.249 1.00 97.06 359 PHE A C 1
ATOM 2629 O O . PHE A 1 359 ? 148.738 159.131 187.864 1.00 97.06 359 PHE A O 1
ATOM 2637 N N . ARG A 1 360 ? 148.722 157.610 189.522 1.00 100.57 360 ARG A N 1
ATOM 2638 C CA . ARG A 1 360 ? 149.096 158.582 190.541 1.00 100.57 360 ARG A CA 1
ATOM 2639 C C . ARG A 1 360 ? 150.562 158.988 190.472 1.00 100.57 360 ARG A C 1
ATOM 2640 O O . ARG A 1 360 ? 150.908 160.096 190.897 1.00 100.57 360 ARG A O 1
ATOM 2648 N N . LYS A 1 361 ? 151.435 158.124 189.949 1.00 104.93 361 LYS A N 1
ATOM 2649 C CA . LYS A 1 361 ? 152.859 158.442 189.921 1.00 104.93 361 LYS A CA 1
ATOM 2650 C C . LYS A 1 361 ? 153.252 159.178 188.644 1.00 104.93 361 LYS A C 1
ATOM 2651 O O . LYS A 1 361 ? 153.816 160.276 188.704 1.00 104.93 361 LYS A O 1
ATOM 2657 N N . ASP A 1 362 ? 152.968 158.592 187.482 1.00 112.06 362 ASP A N 1
ATOM 2658 C CA . ASP A 1 362 ? 153.418 159.155 186.216 1.00 112.06 362 ASP A CA 1
ATOM 2659 C C . ASP A 1 362 ? 152.640 160.429 185.910 1.00 112.06 362 ASP A C 1
ATOM 2660 O O . ASP A 1 362 ? 151.411 160.398 185.771 1.00 112.06 362 ASP A O 1
ATOM 2665 N N . SER A 1 363 ? 153.361 161.547 185.804 1.00 115.90 363 SER A N 1
ATOM 2666 C CA . SER A 1 363 ? 152.721 162.817 185.478 1.00 115.90 363 SER A CA 1
ATOM 2667 C C . SER A 1 363 ? 152.088 162.774 184.094 1.00 115.90 363 SER A C 1
ATOM 2668 O O . SER A 1 363 ? 150.984 163.292 183.893 1.00 115.90 363 SER A O 1
ATOM 2671 N N . ASN A 1 364 ? 152.775 162.164 183.125 1.00 118.68 364 ASN A N 1
ATOM 2672 C CA . ASN A 1 364 ? 152.218 162.051 181.781 1.00 118.68 364 ASN A CA 1
ATOM 2673 C C . ASN A 1 364 ? 150.944 161.216 181.779 1.00 118.68 364 ASN A C 1
ATOM 2674 O O . ASN A 1 364 ? 149.956 161.578 181.128 1.00 118.68 364 ASN A O 1
ATOM 2679 N N . ALA A 1 365 ? 150.945 160.095 182.505 1.00 115.90 365 ALA A N 1
ATOM 2680 C CA . ALA A 1 365 ? 149.751 159.259 182.575 1.00 115.90 365 ALA A CA 1
ATOM 2681 C C . ALA A 1 365 ? 148.602 159.994 183.252 1.00 115.90 365 ALA A C 1
ATOM 2682 O O . ALA A 1 365 ? 147.449 159.898 182.814 1.00 115.90 365 ALA A O 1
ATOM 2684 N N . LYS A 1 366 ? 148.896 160.733 184.325 1.00 119.03 366 LYS A N 1
ATOM 2685 C CA . LYS A 1 366 ? 147.851 161.496 184.998 1.00 119.03 366 LYS A CA 1
ATOM 2686 C C . LYS A 1 366 ? 147.287 162.578 184.086 1.00 119.03 366 LYS A C 1
ATOM 2687 O O . LYS A 1 366 ? 146.072 162.809 184.062 1.00 119.03 366 LYS A O 1
ATOM 2693 N N . GLU A 1 367 ? 148.154 163.253 183.327 1.00 123.92 367 GLU A N 1
ATOM 2694 C CA . GLU A 1 367 ? 147.684 164.264 182.386 1.00 123.92 367 GLU A CA 1
ATOM 2695 C C . GLU A 1 367 ? 146.815 163.646 181.299 1.00 123.92 367 GLU A C 1
ATOM 2696 O O . GLU A 1 367 ? 145.787 164.217 180.918 1.00 123.92 367 GLU A O 1
ATOM 2702 N N . LEU A 1 368 ? 147.214 162.481 180.783 1.00 115.58 368 LEU A N 1
ATOM 2703 C CA . LEU A 1 368 ? 146.404 161.807 179.772 1.00 115.58 368 LEU A CA 1
ATOM 2704 C C . LEU A 1 368 ? 145.046 161.405 180.334 1.00 115.58 368 LEU A C 1
ATOM 2705 O O . LEU A 1 368 ? 144.019 161.546 179.658 1.00 115.58 368 LEU A O 1
ATOM 2710 N N . LEU A 1 369 ? 145.020 160.903 181.571 1.00 114.30 369 LEU A N 1
ATOM 2711 C CA . LEU A 1 369 ? 143.751 160.551 182.201 1.00 114.30 369 LEU A CA 1
ATOM 2712 C C . LEU A 1 369 ? 142.871 161.781 182.390 1.00 114.30 369 LEU A C 1
ATOM 2713 O O . LEU A 1 369 ? 141.654 161.723 182.174 1.00 114.30 369 LEU A O 1
ATOM 2718 N N . LYS A 1 370 ? 143.468 162.902 182.800 1.00 123.26 370 LYS A N 1
ATOM 2719 C CA . LYS A 1 370 ? 142.702 164.134 182.961 1.00 123.26 370 LYS A CA 1
ATOM 2720 C C . LYS A 1 370 ? 142.135 164.609 181.629 1.00 123.26 370 LYS A C 1
ATOM 2721 O O . LYS A 1 370 ? 140.980 165.046 181.558 1.00 123.26 370 LYS A O 1
ATOM 2727 N N . ARG A 1 371 ? 142.930 164.528 180.559 1.00 124.84 371 ARG A N 1
ATOM 2728 C CA . ARG A 1 371 ? 142.429 164.899 179.239 1.00 124.84 371 ARG A CA 1
ATOM 2729 C C . ARG A 1 371 ? 141.285 163.990 178.810 1.00 124.84 371 ARG A C 1
ATOM 2730 O O . ARG A 1 371 ? 140.284 164.460 178.256 1.00 124.84 371 ARG A O 1
ATOM 2738 N N . VAL A 1 372 ? 141.416 162.685 179.059 1.00 119.29 372 VAL A N 1
ATOM 2739 C CA . VAL A 1 372 ? 140.359 161.745 178.695 1.00 119.29 372 VAL A CA 1
ATOM 2740 C C . VAL A 1 372 ? 139.078 162.064 179.455 1.00 119.29 372 VAL A C 1
ATOM 2741 O O . VAL A 1 372 ? 137.981 162.066 178.882 1.00 119.29 372 VAL A O 1
ATOM 2745 N N . LYS A 1 373 ? 139.196 162.344 180.756 1.00 119.04 373 LYS A N 1
ATOM 2746 C CA . LYS A 1 373 ? 138.023 162.717 181.540 1.00 119.04 373 LYS A CA 1
ATOM 2747 C C . LYS A 1 373 ? 137.418 164.029 181.057 1.00 119.04 373 LYS A C 1
ATOM 2748 O O . LYS A 1 373 ? 136.193 164.196 181.096 1.00 119.04 373 LYS A O 1
ATOM 2754 N N . ALA A 1 374 ? 138.251 164.965 180.602 1.00 128.12 374 ALA A N 1
ATOM 2755 C CA . ALA A 1 374 ? 137.751 166.221 180.058 1.00 128.12 374 ALA A CA 1
ATOM 2756 C C . ALA A 1 374 ? 137.029 166.038 178.731 1.00 128.12 374 ALA A C 1
ATOM 2757 O O . ALA A 1 374 ? 136.059 166.757 178.466 1.00 128.12 374 ALA A O 1
ATOM 2759 N N . TYR A 1 375 ? 137.475 165.105 177.896 1.00 126.27 375 TYR A N 1
ATOM 2760 C CA . TYR A 1 375 ? 136.812 164.829 176.631 1.00 126.27 375 TYR A CA 1
ATOM 2761 C C . TYR A 1 375 ? 135.498 164.096 176.871 1.00 126.27 375 TYR A C 1
ATOM 2762 O O . TYR A 1 375 ? 135.340 163.365 177.852 1.00 126.27 375 TYR A O 1
ATOM 2771 N N . ARG A 1 376 ? 134.552 164.300 175.960 1.00 150.58 376 ARG A N 1
ATOM 2772 C CA . ARG A 1 376 ? 133.244 163.667 176.031 1.00 150.58 376 ARG A CA 1
ATOM 2773 C C . ARG A 1 376 ? 133.203 162.458 175.106 1.00 150.58 376 ARG A C 1
ATOM 2774 O O . ARG A 1 376 ? 133.731 162.497 173.991 1.00 150.58 376 ARG A O 1
ATOM 2782 N N . VAL A 1 377 ? 132.571 161.385 175.575 1.00 154.77 377 VAL A N 1
ATOM 2783 C CA . VAL A 1 377 ? 132.479 160.133 174.833 1.00 154.77 377 VAL A CA 1
ATOM 2784 C C . VAL A 1 377 ? 131.105 160.051 174.183 1.00 154.77 377 VAL A C 1
ATOM 2785 O O . VAL A 1 377 ? 130.079 160.205 174.857 1.00 154.77 377 VAL A O 1
ATOM 2789 N N . THR A 1 378 ? 131.085 159.807 172.874 1.00 148.67 378 THR A N 1
ATOM 2790 C CA . THR A 1 378 ? 129.851 159.699 172.109 1.00 148.67 378 THR A CA 1
ATOM 2791 C C . THR A 1 378 ? 129.937 158.482 171.202 1.00 148.67 378 THR A C 1
ATOM 2792 O O . THR A 1 378 ? 130.954 158.276 170.531 1.00 148.67 378 THR A O 1
ATOM 2796 N N . LYS A 1 379 ? 128.878 157.679 171.185 1.00 146.56 379 LYS A N 1
ATOM 2797 C CA . LYS A 1 379 ? 128.833 156.492 170.340 1.00 146.56 379 LYS A CA 1
ATOM 2798 C C . LYS A 1 379 ? 128.489 156.866 168.901 1.00 146.56 379 LYS A C 1
ATOM 2799 O O . LYS A 1 379 ? 127.779 157.841 168.654 0.00 146.56 379 LYS A O 1
ATOM 2806 N N . PRO B 1 31 ? 134.058 187.642 130.336 1.00 52.62 31 PRO B N 1
ATOM 2807 C CA . PRO B 1 31 ? 133.263 186.768 131.205 1.00 52.62 31 PRO B CA 1
ATOM 2808 C C . PRO B 1 31 ? 132.098 186.116 130.468 1.00 52.62 31 PRO B C 1
ATOM 2809 O O . PRO B 1 31 ? 131.903 184.907 130.578 1.00 52.62 31 PRO B O 1
ATOM 2813 N N . GLU B 1 32 ? 131.327 186.920 129.733 1.00 55.01 32 GLU B N 1
ATOM 2814 C CA . GLU B 1 32 ? 130.222 186.369 128.954 1.00 55.01 32 GLU B CA 1
ATOM 2815 C C . GLU B 1 32 ? 130.729 185.465 127.838 1.00 55.01 32 GLU B C 1
ATOM 2816 O O . GLU B 1 32 ? 130.152 184.401 127.582 1.00 55.01 32 GLU B O 1
ATOM 2822 N N . GLU B 1 33 ? 131.807 185.869 127.161 1.00 52.08 33 GLU B N 1
ATOM 2823 C CA . GLU B 1 33 ? 132.390 185.006 126.140 1.00 52.08 33 GLU B CA 1
ATOM 2824 C C . GLU B 1 33 ? 132.904 183.709 126.750 1.00 52.08 33 GLU B C 1
ATOM 2825 O O . GLU B 1 33 ? 132.780 182.641 126.137 1.00 52.08 33 GLU B O 1
ATOM 2831 N N . LYS B 1 34 ? 133.461 183.779 127.962 1.00 44.40 34 LYS B N 1
ATOM 2832 C CA . LYS B 1 34 ? 133.838 182.565 128.674 1.00 44.40 34 LYS B CA 1
ATOM 2833 C C . LYS B 1 34 ? 132.619 181.692 128.927 1.00 44.40 34 LYS B C 1
ATOM 2834 O O . LYS B 1 34 ? 132.681 180.467 128.775 1.00 44.40 34 LYS B O 1
ATOM 2840 N N . PHE B 1 35 ? 131.498 182.309 129.312 1.00 40.31 35 PHE B N 1
ATOM 2841 C CA . PHE B 1 35 ? 130.262 181.558 129.500 1.00 40.31 35 PHE B CA 1
ATOM 2842 C C . PHE B 1 35 ? 129.867 180.823 128.227 1.00 40.31 35 PHE B C 1
ATOM 2843 O O . PHE B 1 35 ? 129.578 179.623 128.264 1.00 40.31 35 PHE B O 1
ATOM 2851 N N . LYS B 1 36 ? 129.844 181.525 127.093 1.00 38.30 36 LYS B N 1
ATOM 2852 C CA . LYS B 1 36 ? 129.433 180.885 125.845 1.00 38.30 36 LYS B CA 1
ATOM 2853 C C . LYS B 1 36 ? 130.367 179.739 125.474 1.00 38.30 36 LYS B C 1
ATOM 2854 O O . LYS B 1 36 ? 129.914 178.632 125.152 1.00 38.30 36 LYS B O 1
ATOM 2860 N N . ILE B 1 37 ? 131.680 179.978 125.535 1.00 34.90 37 ILE B N 1
ATOM 2861 C CA . ILE B 1 37 ? 132.637 178.950 125.128 1.00 34.90 37 ILE B CA 1
ATOM 2862 C C . ILE B 1 37 ? 132.540 177.732 126.040 1.00 34.90 37 ILE B C 1
ATOM 2863 O O . ILE B 1 37 ? 132.520 176.587 125.573 1.00 34.90 37 ILE B O 1
ATOM 2868 N N . VAL B 1 38 ? 132.472 177.957 127.354 1.00 28.67 38 VAL B N 1
ATOM 2869 C CA . VAL B 1 38 ? 132.419 176.844 128.298 1.00 28.67 38 VAL B CA 1
ATOM 2870 C C . VAL B 1 38 ? 131.109 176.079 128.157 1.00 28.67 38 VAL B C 1
ATOM 2871 O O . VAL B 1 38 ? 131.093 174.842 128.172 1.00 28.67 38 VAL B O 1
ATOM 2875 N N . ARG B 1 39 ? 129.992 176.795 128.016 1.00 29.34 39 ARG B N 1
ATOM 2876 C CA . ARG B 1 39 ? 128.697 176.135 127.895 1.00 29.34 39 ARG B CA 1
ATOM 2877 C C . ARG B 1 39 ? 128.608 175.332 126.605 1.00 29.34 39 ARG B C 1
ATOM 2878 O O . ARG B 1 39 ? 127.922 174.305 126.551 1.00 29.34 39 ARG B O 1
ATOM 2886 N N . SER B 1 40 ? 129.305 175.776 125.556 1.00 30.19 40 SER B N 1
ATOM 2887 C CA . SER B 1 40 ? 129.283 175.040 124.298 1.00 30.19 40 SER B CA 1
ATOM 2888 C C . SER B 1 40 ? 129.939 173.669 124.412 1.00 30.19 40 SER B C 1
ATOM 2889 O O . SER B 1 40 ? 129.760 172.836 123.517 1.00 30.19 40 SER B O 1
ATOM 2892 N N . VAL B 1 41 ? 130.694 173.417 125.485 1.00 27.25 41 VAL B N 1
ATOM 2893 C CA . VAL B 1 41 ? 131.404 172.147 125.618 1.00 27.25 41 VAL B CA 1
ATOM 2894 C C . VAL B 1 41 ? 130.427 170.991 125.786 1.00 27.25 41 VAL B C 1
ATOM 2895 O O . VAL B 1 41 ? 130.533 169.967 125.101 1.00 27.25 41 VAL B O 1
ATOM 2899 N N . GLY B 1 42 ? 129.461 171.132 126.692 1.00 31.51 42 GLY B N 1
ATOM 2900 C CA . GLY B 1 42 ? 128.567 170.044 127.014 1.00 31.51 42 GLY B CA 1
ATOM 2901 C C . GLY B 1 42 ? 127.127 170.387 126.693 1.00 31.51 42 GLY B C 1
ATOM 2902 O O . GLY B 1 42 ? 126.719 171.548 126.700 1.00 31.51 42 GLY B O 1
ATOM 2903 N N . GLU B 1 43 ? 126.354 169.339 126.410 1.00 42.79 43 GLU B N 1
ATOM 2904 C CA . GLU B 1 43 ? 124.940 169.497 126.098 1.00 42.79 43 GLU B CA 1
ATOM 2905 C C . GLU B 1 43 ? 124.086 169.732 127.336 1.00 42.79 43 GLU B C 1
ATOM 2906 O O . GLU B 1 43 ? 123.029 170.366 127.236 1.00 42.79 43 GLU B O 1
ATOM 2912 N N . GLU B 1 44 ? 12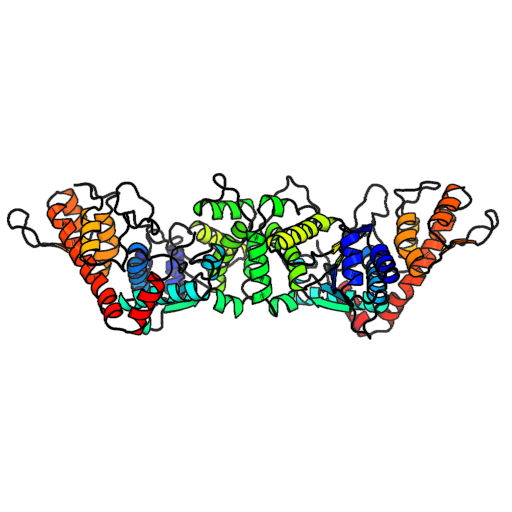4.514 169.240 128.497 1.00 41.57 44 GLU B N 1
ATOM 2913 C CA . GLU B 1 44 ? 123.787 169.410 129.751 1.00 41.57 44 GLU B CA 1
ATOM 2914 C C . GLU B 1 44 ? 124.695 170.129 130.739 1.00 41.57 44 GLU B C 1
ATOM 2915 O O . GLU B 1 44 ? 125.782 169.639 131.061 1.00 41.57 44 GLU B O 1
ATOM 2921 N N . CYS B 1 45 ? 124.249 171.284 131.219 1.00 39.88 45 CYS B N 1
ATOM 2922 C CA . CYS B 1 45 ? 124.995 172.077 132.193 1.00 39.88 45 CYS B CA 1
ATOM 2923 C C . CYS B 1 45 ? 124.112 172.283 133.418 1.00 39.88 45 CYS B C 1
ATOM 2924 O O . CYS B 1 45 ? 123.234 173.151 133.420 1.00 39.88 45 CYS B O 1
ATOM 2927 N N . ILE B 1 46 ? 124.346 171.485 134.458 1.00 44.94 46 ILE B N 1
ATOM 2928 C CA . ILE B 1 46 ? 123.582 171.620 135.690 1.00 44.94 46 ILE B CA 1
ATOM 2929 C C . ILE B 1 46 ? 124.005 172.896 136.404 1.00 44.94 46 ILE B C 1
ATOM 2930 O O . ILE B 1 46 ? 125.202 173.158 136.582 1.00 44.94 46 ILE B O 1
ATOM 2935 N N . GLN B 1 47 ? 123.019 173.698 136.812 1.00 45.81 47 GLN B N 1
ATOM 2936 C CA . GLN B 1 47 ? 123.241 174.965 137.511 1.00 45.81 47 GLN B CA 1
ATOM 2937 C C . GLN B 1 47 ? 124.076 175.925 136.656 1.00 45.81 47 GLN B C 1
ATOM 2938 O O . GLN B 1 47 ? 125.218 176.271 136.970 1.00 45.81 47 GLN B O 1
ATOM 2944 N N . GLU B 1 48 ? 123.462 176.334 135.542 1.00 54.35 48 GLU B N 1
ATOM 2945 C CA . GLU B 1 48 ? 124.092 177.316 134.666 1.00 54.35 48 GLU B CA 1
ATOM 2946 C C . GLU B 1 48 ? 124.354 178.630 135.391 1.00 54.35 48 GLU B C 1
ATOM 2947 O O . GLU B 1 48 ? 125.344 179.309 135.103 1.00 54.35 48 GLU B O 1
ATOM 2953 N N . ASP B 1 49 ? 123.484 179.007 136.332 1.00 54.29 49 ASP B N 1
ATOM 2954 C CA . ASP B 1 49 ? 123.744 180.198 137.136 1.00 54.29 49 ASP B CA 1
ATOM 2955 C C . ASP B 1 49 ? 125.000 180.030 137.984 1.00 54.29 49 ASP B C 1
ATOM 2956 O O . ASP B 1 49 ? 125.804 180.962 138.112 1.00 54.29 49 ASP B O 1
ATOM 2961 N N . GLU B 1 50 ? 125.187 178.845 138.569 1.00 46.87 50 GLU B N 1
ATOM 2962 C CA . GLU B 1 50 ? 126.408 178.579 139.319 1.00 46.87 50 GLU B CA 1
ATOM 2963 C C . GLU B 1 50 ? 127.633 178.583 138.414 1.00 46.87 50 GLU B C 1
ATOM 2964 O O . GLU B 1 50 ? 128.698 179.054 138.823 1.00 46.87 50 GLU B O 1
ATOM 2970 N N . LEU B 1 51 ? 127.505 178.066 137.189 1.00 43.45 51 LEU B N 1
ATOM 2971 C CA . LEU B 1 51 ? 128.614 178.150 136.242 1.00 43.45 51 LEU B CA 1
ATOM 2972 C C . LEU B 1 51 ? 128.940 179.600 135.907 1.00 43.45 51 LEU B C 1
ATOM 2973 O O . LEU B 1 51 ? 130.114 179.969 135.784 1.00 43.45 51 LEU B O 1
ATOM 2978 N N . LEU B 1 52 ? 127.911 180.434 135.745 1.00 44.66 52 LEU B N 1
ATOM 2979 C CA . LEU B 1 52 ? 128.130 181.857 135.509 1.00 44.66 52 LEU B CA 1
ATOM 2980 C C . LEU B 1 52 ? 128.871 182.500 136.674 1.00 44.66 52 LEU B C 1
ATOM 2981 O O . LEU B 1 52 ? 129.822 183.264 136.475 1.00 44.66 52 LEU B O 1
ATOM 2986 N N . ASN B 1 53 ? 128.444 182.200 137.903 1.00 46.57 53 ASN B N 1
ATOM 2987 C CA . ASN B 1 53 ? 129.128 182.747 139.072 1.00 46.57 53 ASN B CA 1
ATOM 2988 C C . ASN B 1 53 ? 130.579 182.286 139.125 1.00 46.57 53 ASN B C 1
ATOM 2989 O O . ASN B 1 53 ? 131.482 183.078 139.425 1.00 46.57 53 ASN B O 1
ATOM 2994 N N . LEU B 1 54 ? 130.817 181.006 138.832 1.00 45.35 54 LEU B N 1
ATOM 2995 C CA . LEU B 1 54 ? 132.173 180.469 138.847 1.00 45.35 54 LEU B CA 1
ATOM 2996 C C . LEU B 1 54 ? 133.050 181.157 137.811 1.00 45.35 54 LEU B C 1
ATOM 2997 O O . LEU B 1 54 ? 134.198 181.515 138.093 1.00 45.35 54 LEU B O 1
ATOM 3002 N N . LEU B 1 55 ? 132.527 181.352 136.600 1.00 45.26 55 LEU B N 1
ATOM 3003 C CA . LEU B 1 55 ? 133.320 182.002 135.566 1.00 45.26 55 LEU B CA 1
ATOM 3004 C C . LEU B 1 55 ? 133.509 183.489 135.831 1.00 45.26 55 LEU B C 1
ATOM 3005 O O . LEU B 1 55 ? 134.489 184.069 135.353 1.00 45.26 55 LEU B O 1
ATOM 3010 N N . THR B 1 56 ? 132.598 184.119 136.575 1.00 47.97 56 THR B N 1
ATOM 3011 C CA . THR B 1 56 ? 132.789 185.524 136.915 1.00 47.97 56 THR B CA 1
ATOM 3012 C C . THR B 1 56 ? 133.820 185.697 138.025 1.00 47.97 56 THR B C 1
ATOM 3013 O O . THR B 1 56 ? 134.612 186.646 137.996 1.00 47.97 56 THR B O 1
ATOM 3017 N N . LYS B 1 57 ? 133.832 184.796 139.010 1.00 50.80 57 LYS B N 1
ATOM 3018 C CA . LYS B 1 57 ? 134.705 185.011 140.161 1.00 50.80 57 LYS B CA 1
ATOM 3019 C C . LYS B 1 57 ? 136.069 184.338 140.019 1.00 50.80 57 LYS B C 1
ATOM 3020 O O . LYS B 1 57 ? 137.089 184.940 140.369 1.00 50.80 57 LYS B O 1
ATOM 3026 N N . LYS B 1 58 ? 136.118 183.105 139.513 1.00 51.29 58 LYS B N 1
ATOM 3027 C CA . LYS B 1 58 ? 137.370 182.364 139.394 1.00 51.29 58 LYS B CA 1
ATOM 3028 C C . LYS B 1 58 ? 138.024 182.654 138.049 1.00 51.29 58 LYS B C 1
ATOM 3029 O O . LYS B 1 58 ? 137.405 182.418 137.005 1.00 51.29 58 LYS B O 1
ATOM 3035 N N . PRO B 1 59 ? 139.256 183.169 138.033 1.00 46.38 59 PRO B N 1
ATOM 3036 C CA . PRO B 1 59 ? 139.935 183.430 136.756 1.00 46.38 59 PRO B CA 1
ATOM 3037 C C . PRO B 1 59 ? 140.092 182.180 135.905 1.00 46.38 59 PRO B C 1
ATOM 3038 O O . PRO B 1 59 ? 139.658 182.152 134.750 1.00 46.38 59 PRO B O 1
ATOM 3042 N N . GLU B 1 60 ? 140.708 181.141 136.464 1.00 46.90 60 GLU B N 1
ATOM 3043 C CA . GLU B 1 60 ? 140.914 179.894 135.737 1.00 46.90 60 GLU B CA 1
ATOM 3044 C C . GLU B 1 60 ? 140.185 178.745 136.421 1.00 46.90 60 GLU B C 1
ATOM 3045 O O . GLU B 1 60 ? 140.696 178.186 137.405 1.00 46.90 60 GLU B O 1
ATOM 3051 N N . PRO B 1 61 ? 138.992 178.372 135.963 1.00 42.83 61 PRO B N 1
ATOM 3052 C CA . PRO B 1 61 ? 138.338 177.179 136.510 1.00 42.83 61 PRO B CA 1
ATOM 3053 C C . PRO B 1 61 ? 139.177 175.939 136.250 1.00 42.83 61 PRO B C 1
ATOM 3054 O O . PRO B 1 61 ? 139.803 175.800 135.198 1.00 42.83 61 PRO B O 1
ATOM 3058 N N . VAL B 1 62 ? 139.191 175.037 137.222 1.00 38.33 62 VAL B N 1
ATOM 3059 C CA . VAL B 1 62 ? 139.905 173.771 137.106 1.00 38.33 62 VAL B CA 1
ATOM 3060 C C . VAL B 1 62 ? 138.877 172.686 136.793 1.00 38.33 62 VAL B C 1
ATOM 3061 O O . VAL B 1 62 ? 138.270 172.091 137.686 1.00 38.33 62 VAL B O 1
ATOM 3065 N N . CYS B 1 63 ? 138.674 172.431 135.504 1.00 43.66 63 CYS B N 1
ATOM 3066 C CA . CYS B 1 63 ? 137.759 171.390 135.072 1.00 43.66 63 CYS B CA 1
ATOM 3067 C C . CYS B 1 63 ? 138.367 170.015 135.328 1.00 43.66 63 CYS B C 1
ATOM 3068 O O . CYS B 1 63 ? 139.455 169.881 135.891 1.00 43.66 63 CYS B O 1
ATOM 3071 N N . TYR B 1 64 ? 137.648 168.977 134.911 1.00 63.87 64 TYR B N 1
ATOM 3072 C CA . TYR B 1 64 ? 138.085 167.607 135.148 1.00 63.87 64 TYR B CA 1
ATOM 3073 C C . TYR B 1 64 ? 137.421 166.680 134.143 1.00 63.87 64 TYR B C 1
ATOM 3074 O O . TYR B 1 64 ? 136.193 166.666 134.025 1.00 63.87 64 TYR B O 1
ATOM 3083 N N . ASP B 1 65 ? 138.233 165.921 133.417 1.00 51.54 65 ASP B N 1
ATOM 3084 C CA . ASP B 1 65 ? 137.768 164.810 132.603 1.00 51.54 65 ASP B CA 1
ATOM 3085 C C . ASP B 1 65 ? 138.872 163.768 132.508 1.00 51.54 65 ASP B C 1
ATOM 3086 O O . ASP B 1 65 ? 140.061 164.085 132.559 1.00 51.54 65 ASP B O 1
ATOM 3091 N N . GLY B 1 66 ? 138.471 162.507 132.394 1.00 45.60 66 GLY B N 1
ATOM 3092 C CA . GLY B 1 66 ? 139.430 161.424 132.481 1.00 45.60 66 GLY B CA 1
ATOM 3093 C C . GLY B 1 66 ? 139.093 160.291 131.539 1.00 45.60 66 GLY B C 1
ATOM 3094 O O . GLY B 1 66 ? 138.020 160.255 130.930 1.00 45.60 66 GLY B O 1
ATOM 3095 N N . PHE B 1 67 ? 140.040 159.364 131.419 1.00 40.92 67 PHE B N 1
ATOM 3096 C CA . PHE B 1 67 ? 139.885 158.205 130.556 1.00 40.92 67 PHE B CA 1
ATOM 3097 C C . PHE B 1 67 ? 140.732 157.062 131.090 1.00 40.92 67 PHE B C 1
ATOM 3098 O O . PHE B 1 67 ? 141.765 157.289 131.724 1.00 40.92 67 PHE B O 1
ATOM 3106 N N . GLU B 1 68 ? 140.287 155.841 130.838 1.00 48.13 68 GLU B N 1
ATOM 3107 C CA . GLU B 1 68 ? 141.075 154.674 131.214 1.00 48.13 68 GLU B CA 1
ATOM 3108 C C . GLU B 1 68 ? 142.051 154.334 130.094 1.00 48.13 68 GLU B C 1
ATOM 3109 O O . GLU B 1 68 ? 141.622 154.034 128.976 1.00 48.13 68 GLU B O 1
ATOM 3115 N N . PRO B 1 69 ? 143.356 154.364 130.350 1.00 35.34 69 PRO B N 1
ATOM 3116 C CA . PRO B 1 69 ? 144.346 154.132 129.279 1.00 35.34 69 PRO B CA 1
ATOM 3117 C C . PRO B 1 69 ? 144.397 152.674 128.853 1.00 35.34 69 PRO B C 1
ATOM 3118 O O . PRO B 1 69 ? 145.284 151.898 129.224 1.00 35.34 69 PRO B O 1
ATOM 3122 N N . SER B 1 70 ? 143.419 152.273 128.047 1.00 39.25 70 SER B N 1
ATOM 3123 C CA . SER B 1 70 ? 143.320 150.896 127.595 1.00 39.25 70 SER B CA 1
ATOM 3124 C C . SER B 1 70 ? 142.623 150.842 126.247 1.00 39.25 70 SER B C 1
ATOM 3125 O O . SER B 1 70 ? 141.851 151.735 125.891 1.00 39.25 70 SER B O 1
ATOM 3128 N N . GLY B 1 71 ? 142.906 149.778 125.500 1.00 39.20 71 GLY B N 1
ATOM 3129 C CA . GLY B 1 71 ? 142.250 149.549 124.232 1.00 39.20 71 GLY B CA 1
ATOM 3130 C C . GLY B 1 71 ? 142.605 150.597 123.198 1.00 39.20 71 GLY B C 1
ATOM 3131 O O . GLY B 1 71 ? 143.550 151.375 123.335 1.00 39.20 71 GLY B O 1
ATOM 3132 N N . ARG B 1 72 ? 141.810 150.613 122.134 1.00 43.78 72 ARG B N 1
ATOM 3133 C CA . ARG B 1 72 ? 141.934 151.639 121.115 1.00 43.78 72 ARG B CA 1
ATOM 3134 C C . ARG B 1 72 ? 141.262 152.920 121.607 1.00 43.78 72 ARG B C 1
ATOM 3135 O O . ARG B 1 72 ? 140.743 152.989 122.724 1.00 43.78 72 ARG B O 1
ATOM 3143 N N . MET B 1 73 ? 141.277 153.955 120.774 1.00 34.82 73 MET B N 1
ATOM 3144 C CA . MET B 1 73 ? 140.718 155.256 121.129 1.00 34.82 73 MET B CA 1
ATOM 3145 C C . MET B 1 73 ? 139.825 155.745 119.995 1.00 34.82 73 MET B C 1
ATOM 3146 O O . MET B 1 73 ? 140.315 156.103 118.920 1.00 34.82 73 MET B O 1
ATOM 3151 N N . HIS B 1 74 ? 138.521 155.765 120.247 1.00 43.46 74 HIS B N 1
ATOM 3152 C CA . HIS B 1 74 ? 137.547 156.149 119.237 1.00 43.46 74 HIS B CA 1
ATOM 3153 C C . HIS B 1 74 ? 137.610 157.643 118.928 1.00 43.46 74 HIS B C 1
ATOM 3154 O O . HIS B 1 74 ? 138.085 158.455 119.732 1.00 43.46 74 HIS B O 1
ATOM 3161 N N . ILE B 1 75 ? 137.128 157.993 117.730 1.00 32.59 75 ILE B N 1
ATOM 3162 C CA . ILE B 1 75 ? 137.176 159.379 117.276 1.00 32.59 75 ILE B CA 1
ATOM 3163 C C . ILE B 1 75 ? 136.386 160.275 118.217 1.00 32.59 75 ILE B C 1
ATOM 3164 O O . ILE B 1 75 ? 136.794 161.406 118.495 1.00 32.59 75 ILE B O 1
ATOM 3169 N N . ALA B 1 76 ? 135.253 159.786 118.728 1.00 45.05 76 ALA B N 1
ATOM 3170 C CA . ALA B 1 76 ? 134.493 160.569 119.697 1.00 45.05 76 ALA B CA 1
ATOM 3171 C C . ALA B 1 76 ? 135.397 161.042 120.823 1.00 45.05 76 ALA B C 1
ATOM 3172 O O . ALA B 1 76 ? 135.646 162.244 120.969 1.00 45.05 76 ALA B O 1
ATOM 3174 N N . GLN B 1 77 ? 135.957 160.096 121.580 1.00 39.47 77 GLN B N 1
ATOM 3175 C CA . GLN B 1 77 ? 136.898 160.441 122.638 1.00 39.47 77 GLN B CA 1
ATOM 3176 C C . GLN B 1 77 ? 137.958 161.408 122.138 1.00 39.47 77 GLN B C 1
ATOM 3177 O O . GLN B 1 77 ? 138.044 162.541 122.623 1.00 39.47 77 GLN B O 1
ATOM 3183 N N . GLY B 1 78 ? 138.712 161.010 121.113 1.00 33.74 78 GLY B N 1
ATOM 3184 C CA . GLY B 1 78 ? 139.864 161.801 120.709 1.00 33.74 78 GLY B CA 1
ATOM 3185 C C . GLY B 1 78 ? 139.508 163.226 120.330 1.00 33.74 78 GLY B C 1
ATOM 3186 O O . GLY B 1 78 ? 139.902 164.181 121.010 1.00 33.74 78 GLY B O 1
ATOM 3187 N N . VAL B 1 79 ? 138.742 163.393 119.253 1.00 32.68 79 VAL B N 1
ATOM 3188 C CA . VAL B 1 79 ? 138.537 164.729 118.708 1.00 32.68 79 VAL B CA 1
ATOM 3189 C C . VAL B 1 79 ? 137.581 165.539 119.581 1.00 32.68 79 VAL B C 1
ATOM 3190 O O . VAL B 1 79 ? 137.756 166.751 119.733 1.00 32.68 79 VAL B O 1
ATOM 3194 N N . MET B 1 80 ? 136.546 164.908 120.159 1.00 32.81 80 MET B N 1
ATOM 3195 C CA . MET B 1 80 ? 135.670 165.666 121.046 1.00 32.81 80 MET B CA 1
ATOM 3196 C C . MET B 1 80 ? 136.412 166.176 122.271 1.00 32.81 80 MET B C 1
ATOM 3197 O O . MET B 1 80 ? 136.235 167.334 122.662 1.00 32.81 80 MET B O 1
ATOM 3202 N N . LYS B 1 81 ? 137.238 165.338 122.905 1.00 33.77 81 LYS B N 1
ATOM 3203 C CA . LYS B 1 81 ? 138.007 165.849 124.026 1.00 33.77 81 LYS B CA 1
ATOM 3204 C C . LYS B 1 81 ? 139.020 166.896 123.596 1.00 33.77 81 LYS B C 1
ATOM 3205 O O . LYS B 1 81 ? 139.239 167.854 124.343 1.00 33.77 81 LYS B O 1
ATOM 3211 N N . THR B 1 82 ? 139.611 166.763 122.406 1.00 27.88 82 THR B N 1
ATOM 3212 C CA . THR B 1 82 ? 140.512 167.796 121.911 1.00 27.88 82 THR B CA 1
ATOM 3213 C C . THR B 1 82 ? 139.797 169.132 121.732 1.00 27.88 82 THR B C 1
ATOM 3214 O O . THR B 1 82 ? 140.300 170.173 122.166 1.00 27.88 82 THR B O 1
ATOM 3218 N N . ILE B 1 83 ? 138.614 169.112 121.115 1.00 30.39 83 ILE B N 1
ATOM 3219 C CA . ILE B 1 83 ? 137.851 170.341 120.904 1.00 30.39 83 ILE B CA 1
ATOM 3220 C C . ILE B 1 83 ? 137.413 170.931 122.237 1.00 30.39 83 ILE B C 1
ATOM 3221 O O . ILE B 1 83 ? 137.490 172.146 122.453 1.00 30.39 83 ILE B O 1
ATOM 3226 N N . SER B 1 84 ? 136.942 170.080 123.151 1.00 27.27 84 SER B N 1
ATOM 3227 C CA . SER B 1 84 ? 136.487 170.560 124.449 1.00 27.27 84 SER B CA 1
ATOM 3228 C C . SER B 1 84 ? 137.626 171.211 125.219 1.00 27.27 84 SER B C 1
ATOM 3229 O O . SER B 1 84 ? 137.458 172.280 125.816 1.00 27.27 84 SER B O 1
ATOM 3232 N N . VAL B 1 85 ? 138.804 170.586 125.202 1.00 25.50 85 VAL B N 1
ATOM 3233 C CA . VAL B 1 85 ? 139.935 171.130 125.941 1.00 25.50 85 VAL B CA 1
ATOM 3234 C C . VAL B 1 85 ? 140.446 172.407 125.288 1.00 25.50 85 VAL B C 1
ATOM 3235 O O . VAL B 1 85 ? 140.840 173.353 125.978 1.00 25.50 85 VAL B O 1
ATOM 3239 N N . ASN B 1 86 ? 140.460 172.461 123.954 1.00 29.87 86 ASN B N 1
ATOM 3240 C CA . ASN B 1 86 ? 140.846 173.699 123.286 1.00 29.87 86 ASN B CA 1
ATOM 3241 C C . ASN B 1 86 ? 139.887 174.830 123.635 1.00 29.87 86 ASN B C 1
ATOM 3242 O O . ASN B 1 86 ? 140.319 175.955 123.911 1.00 29.87 86 ASN B O 1
ATOM 3247 N N . LYS B 1 87 ? 138.583 174.544 123.642 1.00 31.18 87 LYS B N 1
ATOM 3248 C CA . LYS B 1 87 ? 137.596 175.548 124.023 1.00 31.18 87 LYS B CA 1
ATOM 3249 C C . LYS B 1 87 ? 137.816 176.010 125.457 1.00 31.18 87 LYS B C 1
ATOM 3250 O O . LYS B 1 87 ? 137.771 177.209 125.752 1.00 31.18 87 LYS B O 1
ATOM 3256 N N . LEU B 1 88 ? 138.065 175.064 126.364 1.00 35.52 88 LEU B N 1
ATOM 3257 C CA . LEU B 1 88 ? 138.255 175.414 127.767 1.00 35.52 88 LEU B CA 1
ATOM 3258 C C . LEU B 1 88 ? 139.518 176.245 127.970 1.00 35.52 88 LEU B C 1
ATOM 3259 O O . LEU B 1 88 ? 139.513 177.211 128.742 1.00 35.52 88 LEU B O 1
ATOM 3264 N N . THR B 1 89 ? 140.607 175.886 127.288 1.00 36.48 89 THR B N 1
ATOM 3265 C CA . THR B 1 89 ? 141.848 176.644 127.414 1.00 36.48 89 THR B CA 1
ATOM 3266 C C . THR B 1 89 ? 141.705 178.035 126.810 1.00 36.48 89 THR B C 1
ATOM 3267 O O . THR B 1 89 ? 142.246 179.011 127.345 1.00 36.48 89 THR B O 1
ATOM 3271 N N . SER B 1 90 ? 140.975 178.151 125.697 1.00 38.21 90 SER B N 1
ATOM 3272 C CA . SER B 1 90 ? 140.667 179.471 125.159 1.00 38.21 90 SER B CA 1
ATOM 3273 C C . SER B 1 90 ? 139.856 180.284 126.159 1.00 38.21 90 SER B C 1
ATOM 3274 O O . SER B 1 90 ? 140.078 181.490 126.320 1.00 38.21 90 SER B O 1
ATOM 3277 N N . ALA B 1 91 ? 138.908 179.637 126.839 1.00 37.08 91 ALA B N 1
ATOM 3278 C CA . ALA B 1 91 ? 138.216 180.289 127.944 1.00 37.08 91 ALA B CA 1
ATOM 3279 C C . ALA B 1 91 ? 139.155 180.512 129.121 1.00 37.08 91 ALA B C 1
ATOM 3280 O O . ALA B 1 91 ? 138.912 181.385 129.963 1.00 37.08 91 ALA B O 1
ATOM 3282 N N . GLY B 1 92 ? 140.233 179.737 129.197 1.00 41.88 92 GLY B N 1
ATOM 3283 C CA . GLY B 1 92 ? 141.172 179.852 130.294 1.00 41.88 92 GLY B CA 1
ATOM 3284 C C . GLY B 1 92 ? 140.857 178.909 131.434 1.00 41.88 92 GLY B C 1
ATOM 3285 O O . GLY B 1 92 ? 140.744 179.336 132.586 1.00 41.88 92 GLY B O 1
ATOM 3286 N N . CYS B 1 93 ? 140.711 177.622 131.127 1.00 41.49 93 CYS B N 1
ATOM 3287 C CA . CYS B 1 93 ? 140.373 176.619 132.126 1.00 41.49 93 CYS B CA 1
ATOM 3288 C C . CYS B 1 93 ? 141.546 175.672 132.322 1.00 41.49 93 CYS B C 1
ATOM 3289 O O . CYS B 1 93 ? 142.080 175.124 131.354 1.00 41.49 93 CYS B O 1
ATOM 3292 N N . ARG B 1 94 ? 141.938 175.481 133.581 1.00 41.61 94 ARG B N 1
ATOM 3293 C CA . ARG B 1 94 ? 143.034 174.577 133.932 1.00 41.61 94 ARG B CA 1
ATOM 3294 C C . ARG B 1 94 ? 142.507 173.144 134.013 1.00 41.61 94 ARG B C 1
ATOM 3295 O O . ARG B 1 94 ? 142.228 172.601 135.083 1.00 41.61 94 ARG B O 1
ATOM 3303 N N . VAL B 1 95 ? 142.371 172.530 132.835 1.00 48.73 95 VAL B N 1
ATOM 3304 C CA . VAL B 1 95 ? 141.874 171.163 132.763 1.00 48.73 95 VAL B CA 1
ATOM 3305 C C . VAL B 1 95 ? 142.858 170.219 133.440 1.00 48.73 95 VAL B C 1
ATOM 3306 O O . VAL B 1 95 ? 144.074 170.291 133.220 1.00 48.73 95 VAL B O 1
ATOM 3310 N N . LYS B 1 96 ? 142.330 169.327 134.284 1.00 63.87 96 LYS B N 1
ATOM 3311 C CA . LYS B 1 96 ? 143.128 168.345 135.024 1.00 63.87 96 LYS B CA 1
ATOM 3312 C C . LYS B 1 96 ? 142.682 166.956 134.576 1.00 63.87 96 LYS B C 1
ATOM 3313 O O . LYS B 1 96 ? 141.774 166.365 135.162 1.00 63.87 96 LYS B O 1
ATOM 3319 N N . ILE B 1 97 ? 143.332 166.432 133.535 1.00 46.40 97 ILE B N 1
ATOM 3320 C CA . ILE B 1 97 ? 142.931 165.142 132.993 1.00 46.40 97 ILE B CA 1
ATOM 3321 C C . ILE B 1 97 ? 143.389 164.021 133.917 1.00 46.40 97 ILE B C 1
ATOM 3322 O O . ILE B 1 97 ? 144.543 163.983 134.363 1.00 46.40 97 ILE B O 1
ATOM 3327 N N . TRP B 1 98 ? 142.475 163.097 134.206 1.00 63.87 98 TRP B N 1
ATOM 3328 C CA . TRP B 1 98 ? 142.699 162.020 135.169 1.00 63.87 98 TRP B CA 1
ATOM 3329 C C . TRP B 1 98 ? 142.861 160.710 134.407 1.00 63.87 98 TRP B C 1
ATOM 3330 O O . TRP B 1 98 ? 141.880 160.129 133.937 1.00 63.87 98 TRP B O 1
ATOM 3341 N N . ILE B 1 99 ? 144.099 160.236 134.290 1.00 42.08 99 ILE B N 1
ATOM 3342 C CA . ILE B 1 99 ? 144.361 158.972 133.607 1.00 42.08 99 ILE B CA 1
ATOM 3343 C C . ILE B 1 99 ? 144.240 157.842 134.628 1.00 42.08 99 ILE B C 1
ATOM 3344 O O . ILE B 1 99 ? 145.024 157.760 135.576 1.00 42.08 99 ILE B O 1
ATOM 3349 N N . ALA B 1 100 ? 143.265 156.955 134.419 1.00 38.49 100 ALA B N 1
ATOM 3350 C CA . ALA B 1 100 ? 142.824 156.002 135.440 1.00 38.49 100 ALA B CA 1
ATOM 3351 C C . ALA B 1 100 ? 143.552 154.664 135.290 1.00 38.49 100 ALA B C 1
ATOM 3352 O O . ALA B 1 100 ? 142.991 153.643 134.876 1.00 38.49 100 ALA B O 1
ATOM 3354 N N . ASP B 1 101 ? 144.835 154.675 135.666 1.00 38.49 101 ASP B N 1
ATOM 3355 C CA . ASP B 1 101 ? 145.654 153.486 135.458 1.00 38.49 101 ASP B CA 1
ATOM 3356 C C . ASP B 1 101 ? 145.349 152.388 136.477 1.00 38.49 101 ASP B C 1
ATOM 3357 O O . ASP B 1 101 ? 145.360 151.204 136.125 1.00 38.49 101 ASP B O 1
ATOM 3362 N N . TRP B 1 102 ? 145.056 152.741 137.737 1.00 40.05 102 TRP B N 1
ATOM 3363 C CA . TRP B 1 102 ? 144.556 151.704 138.640 1.00 40.05 102 TRP B CA 1
ATOM 3364 C C . TRP B 1 102 ? 143.218 151.147 138.187 1.00 40.05 102 TRP B C 1
ATOM 3365 O O . TRP B 1 102 ? 142.975 149.947 138.326 1.00 40.05 102 TRP B O 1
ATOM 3376 N N . PHE B 1 103 ? 142.320 151.988 137.683 1.00 39.06 103 PHE B N 1
ATOM 3377 C CA . PHE B 1 103 ? 141.080 151.424 137.161 1.00 39.06 103 PHE B CA 1
ATOM 3378 C C . PHE B 1 103 ? 141.312 150.475 135.994 1.00 39.06 103 PHE B C 1
ATOM 3379 O O . PHE B 1 103 ? 140.662 149.424 135.939 1.00 39.06 103 PHE B O 1
ATOM 3387 N N . ALA B 1 104 ? 142.236 150.797 135.088 1.00 49.09 104 ALA B N 1
ATOM 3388 C CA . ALA B 1 104 ? 142.599 149.871 134.018 1.00 49.09 104 ALA B CA 1
ATOM 3389 C C . ALA B 1 104 ? 143.175 148.568 134.576 1.00 49.09 104 ALA B C 1
ATOM 3390 O O . ALA B 1 104 ? 142.780 147.475 134.157 1.00 49.09 104 ALA B O 1
ATOM 3392 N N . LYS B 1 105 ? 144.088 148.668 135.542 1.00 41.90 105 LYS B N 1
ATOM 3393 C CA . LYS B 1 105 ? 144.706 147.485 136.133 1.00 41.90 105 LYS B CA 1
ATOM 3394 C C . LYS B 1 105 ? 143.670 146.601 136.816 1.00 41.90 105 LYS B C 1
ATOM 3395 O O . LYS B 1 105 ? 143.699 145.373 136.679 1.00 41.90 105 LYS B O 1
ATOM 3401 N N . LEU B 1 106 ? 142.754 147.223 137.559 1.00 40.71 106 LEU B N 1
ATOM 3402 C CA . LEU B 1 106 ? 141.750 146.476 138.304 1.00 40.71 106 LEU B CA 1
ATOM 3403 C C . LEU B 1 106 ? 140.702 145.869 137.382 1.00 40.71 106 LEU B C 1
ATOM 3404 O O . LEU B 1 106 ? 140.160 144.799 137.684 1.00 40.71 106 LEU B O 1
ATOM 3409 N N . ASN B 1 107 ? 140.398 146.524 136.264 1.00 45.68 107 ASN B N 1
ATOM 3410 C CA . ASN B 1 107 ? 139.562 145.908 135.245 1.00 45.68 107 ASN B CA 1
ATOM 3411 C C . ASN B 1 107 ? 140.350 144.947 134.367 1.00 45.68 107 ASN B C 1
ATOM 3412 O O . ASN B 1 107 ? 139.775 144.345 133.453 1.00 45.68 107 ASN B O 1
ATOM 3417 N N . ASN B 1 108 ? 141.653 144.820 134.628 1.00 61.19 108 ASN B N 1
ATOM 3418 C CA . ASN B 1 108 ? 142.528 143.859 133.957 1.00 61.19 108 ASN B CA 1
ATOM 3419 C C . ASN B 1 108 ? 142.654 144.193 132.472 1.00 61.19 108 ASN B C 1
ATOM 3420 O O . ASN B 1 108 ? 142.291 143.417 131.586 1.00 61.19 108 ASN B O 1
ATOM 3425 N N . LYS B 1 109 ? 143.178 145.388 132.223 1.00 60.34 109 LYS B N 1
ATOM 3426 C CA . LYS B 1 109 ? 143.402 145.898 130.879 1.00 60.34 109 LYS B CA 1
ATOM 3427 C C . LYS B 1 109 ? 144.856 145.650 130.498 1.00 60.34 109 LYS B C 1
ATOM 3428 O O . LYS B 1 109 ? 145.760 145.877 131.310 1.00 60.34 109 LYS B O 1
ATOM 3434 N N . MET B 1 110 ? 145.074 145.182 129.267 1.00 73.98 110 MET B N 1
ATOM 3435 C CA . MET B 1 110 ? 146.404 144.821 128.775 1.00 73.98 110 MET B CA 1
ATOM 3436 C C . MET B 1 110 ? 147.060 143.771 129.672 1.00 73.98 110 MET B C 1
ATOM 3437 O O . MET B 1 110 ? 148.258 143.831 129.949 1.00 73.98 110 MET B O 1
ATOM 3442 N N . GLY B 1 111 ? 146.266 142.806 130.131 1.00 77.45 111 GLY B N 1
ATOM 3443 C CA . GLY B 1 111 ? 146.782 141.753 130.982 1.00 77.45 111 GLY B CA 1
ATOM 3444 C C . GLY B 1 111 ? 147.168 142.191 132.374 1.00 77.45 111 GLY B C 1
ATOM 3445 O O . GLY B 1 111 ? 147.955 141.505 133.031 1.00 77.45 111 GLY B O 1
ATOM 3446 N N . GLY B 1 112 ? 146.633 143.313 132.848 1.00 73.08 112 GLY B N 1
ATOM 3447 C CA . GLY B 1 112 ? 146.960 143.790 134.178 1.00 73.08 112 GLY B CA 1
ATOM 3448 C C . GLY B 1 112 ? 148.410 144.170 134.368 1.00 73.08 112 GLY B C 1
ATOM 3449 O O . GLY B 1 112 ? 148.963 143.954 135.450 1.00 73.08 112 GLY B O 1
ATOM 3450 N N . ASP B 1 113 ? 149.044 144.730 133.343 1.00 66.17 113 ASP B N 1
ATOM 3451 C CA . ASP B 1 113 ? 150.443 145.126 133.408 1.00 66.17 113 ASP B CA 1
ATOM 3452 C C . ASP B 1 113 ? 150.535 146.642 133.518 1.00 66.17 113 ASP B C 1
ATOM 3453 O O . ASP B 1 113 ? 150.049 147.363 132.640 1.00 66.17 113 ASP B O 1
ATOM 3458 N N . LEU B 1 114 ? 151.158 147.117 134.599 1.00 57.04 114 LEU B N 1
ATOM 3459 C CA . LEU B 1 114 ? 151.278 148.555 134.811 1.00 57.04 114 LEU B CA 1
ATOM 3460 C C . LEU B 1 114 ? 152.104 149.212 133.713 1.00 57.04 114 LEU B C 1
ATOM 3461 O O . LEU B 1 114 ? 151.754 150.294 133.231 1.00 57.04 114 LEU B O 1
ATOM 3466 N N . LYS B 1 115 ? 153.205 148.575 133.305 1.00 58.04 115 LYS B N 1
ATOM 3467 C CA . LYS B 1 115 ? 154.041 149.152 132.257 1.00 58.04 115 LYS B CA 1
ATOM 3468 C C . LYS B 1 115 ? 153.311 149.193 130.920 1.00 58.04 115 LYS B C 1
ATOM 3469 O O . LYS B 1 115 ? 153.398 150.188 130.191 1.00 58.04 115 LYS B O 1
ATOM 3475 N N . LYS B 1 116 ? 152.582 148.126 130.581 1.00 55.48 116 LYS B N 1
ATOM 3476 C CA . LYS B 1 116 ? 151.811 148.124 129.341 1.00 55.48 116 LYS B CA 1
ATOM 3477 C C . LYS B 1 116 ? 150.724 149.192 129.364 1.00 55.48 116 LYS B C 1
ATOM 3478 O O . LYS B 1 116 ? 150.481 149.867 128.356 1.00 55.48 116 LYS B O 1
ATOM 3484 N N . ILE B 1 117 ? 150.055 149.356 130.506 1.00 46.03 117 ILE B N 1
ATOM 3485 C CA . ILE B 1 117 ? 149.004 150.360 130.610 1.00 46.03 117 ILE B CA 1
ATOM 3486 C C . ILE B 1 117 ? 149.590 151.763 130.507 1.00 46.03 117 ILE B C 1
ATOM 3487 O O . ILE B 1 117 ? 149.008 152.646 129.867 1.00 46.03 117 ILE B O 1
ATOM 3492 N N . GLU B 1 118 ? 150.755 151.989 131.116 1.00 48.77 118 GLU B N 1
ATOM 3493 C CA . GLU B 1 118 ? 151.423 153.278 130.969 1.00 48.77 118 GLU B CA 1
ATOM 3494 C C . GLU B 1 118 ? 151.820 153.529 129.519 1.00 48.77 118 GL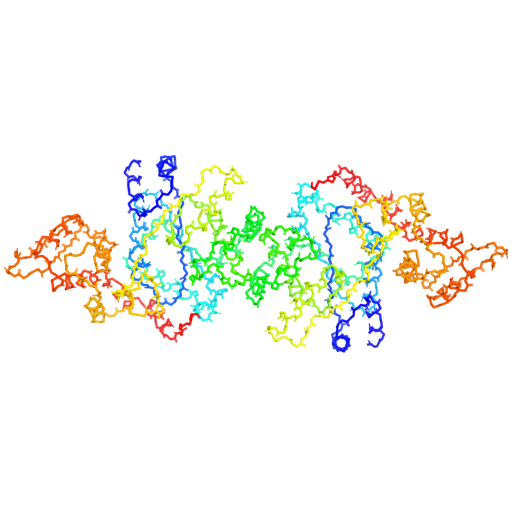U B C 1
ATOM 3495 O O . GLU B 1 118 ? 151.720 154.658 129.027 1.00 48.77 118 GLU B O 1
ATOM 3501 N N . THR B 1 119 ? 152.285 152.489 128.823 1.00 43.87 119 THR B N 1
ATOM 3502 C CA . THR B 1 119 ? 152.631 152.640 127.412 1.00 43.87 119 THR B CA 1
ATOM 3503 C C . THR B 1 119 ? 151.409 153.012 126.581 1.00 43.87 119 THR B C 1
ATOM 3504 O O . THR B 1 119 ? 151.479 153.898 125.722 1.00 43.87 119 THR B O 1
ATOM 3508 N N . VAL B 1 120 ? 150.275 152.354 126.833 1.00 33.64 120 VAL B N 1
ATOM 3509 C CA . VAL B 1 120 ? 149.050 152.675 126.103 1.00 33.64 120 VAL B CA 1
ATOM 3510 C C . VAL B 1 120 ? 148.606 154.101 126.409 1.00 33.64 120 VAL B C 1
ATOM 3511 O O . VAL B 1 120 ? 148.156 154.836 125.519 1.00 33.64 120 VAL B O 1
ATOM 3515 N N . GLY B 1 121 ? 148.725 154.513 127.671 1.00 32.98 121 GLY B N 1
ATOM 3516 C CA . GLY B 1 121 ? 148.382 155.879 128.027 1.00 32.98 121 GLY B CA 1
ATOM 3517 C C . GLY B 1 121 ? 149.255 156.900 127.325 1.00 32.98 121 GLY B C 1
ATOM 3518 O O . GLY B 1 121 ? 148.761 157.912 126.825 1.00 32.98 121 GLY B O 1
ATOM 3519 N N . ARG B 1 122 ? 150.564 156.649 127.278 1.00 33.56 122 ARG B N 1
ATOM 3520 C CA . ARG B 1 122 ? 151.460 157.545 126.557 1.00 33.56 122 ARG B CA 1
ATOM 3521 C C . ARG B 1 122 ? 151.134 157.577 125.072 1.00 33.56 122 ARG B C 1
ATOM 3522 O O . ARG B 1 122 ? 151.211 158.635 124.442 1.00 33.56 122 ARG B O 1
ATOM 3530 N N . TYR B 1 123 ? 150.767 156.430 124.503 1.00 36.84 123 TYR B N 1
ATOM 3531 C CA . TYR B 1 123 ? 150.330 156.376 123.111 1.00 36.84 123 TYR B CA 1
ATOM 3532 C C . TYR B 1 123 ? 149.122 157.275 122.878 1.00 36.84 123 TYR B C 1
ATOM 3533 O O . TYR B 1 123 ? 149.088 158.061 121.921 1.00 36.84 123 TYR B O 1
ATOM 3542 N N . LEU B 1 124 ? 148.123 157.182 123.758 1.00 30.76 124 LEU B N 1
ATOM 3543 C CA . LEU B 1 124 ? 146.926 158.003 123.605 1.00 30.76 124 LEU B CA 1
ATOM 3544 C C . LEU B 1 124 ? 147.249 159.483 123.762 1.00 30.76 124 LEU B C 1
ATOM 3545 O O . LEU B 1 124 ? 146.732 160.327 123.018 1.00 30.76 124 LEU B O 1
ATOM 3550 N N . ILE B 1 125 ? 148.112 159.818 124.722 1.00 28.93 125 ILE B N 1
ATOM 3551 C CA . ILE B 1 125 ? 148.448 161.220 124.948 1.00 28.93 125 ILE B CA 1
ATOM 3552 C C . ILE B 1 125 ? 149.234 161.774 123.767 1.00 28.93 125 ILE B C 1
ATOM 3553 O O . ILE B 1 125 ? 149.082 162.943 123.397 1.00 28.93 125 ILE B O 1
ATOM 3558 N N . GLU B 1 126 ? 150.084 160.947 123.153 1.00 36.09 126 GLU B N 1
ATOM 3559 C CA . GLU B 1 126 ? 150.794 161.385 121.956 1.00 36.09 126 GLU B CA 1
ATOM 3560 C C . GLU B 1 126 ? 149.834 161.588 120.790 1.00 36.09 126 GLU B C 1
ATOM 3561 O O . GLU B 1 126 ? 149.986 162.540 120.014 1.00 36.09 126 GLU B O 1
ATOM 3567 N N . ILE B 1 127 ? 148.834 160.711 120.654 1.00 28.04 127 ILE B N 1
ATOM 3568 C CA . ILE B 1 127 ? 147.801 160.925 119.640 1.00 28.04 127 ILE B CA 1
ATOM 3569 C C . ILE B 1 127 ? 147.135 162.278 119.850 1.00 28.04 127 ILE B C 1
ATOM 3570 O O . ILE B 1 127 ? 146.942 163.056 118.907 1.00 28.04 127 ILE B O 1
ATOM 3575 N N . TRP B 1 128 ? 146.758 162.566 121.095 1.00 23.74 128 TRP B N 1
ATOM 3576 C CA . TRP B 1 128 ? 146.084 163.824 121.393 1.00 23.74 128 TRP B CA 1
ATOM 3577 C C . TRP B 1 128 ? 146.985 165.021 121.110 1.00 23.74 128 TRP B C 1
ATOM 3578 O O . TRP B 1 128 ? 146.537 166.029 120.545 1.00 23.74 128 TRP B O 1
ATOM 3589 N N . LYS B 1 129 ? 148.255 164.933 121.510 1.00 27.37 129 LYS B N 1
ATOM 3590 C CA . LYS B 1 129 ? 149.197 166.012 121.238 1.00 27.37 129 LYS B CA 1
ATOM 3591 C C . LYS B 1 129 ? 149.330 166.253 119.743 1.00 27.37 129 LYS B C 1
ATOM 3592 O O . LYS B 1 129 ? 149.451 167.400 119.297 1.00 27.37 129 LYS B O 1
ATOM 3598 N N . ALA B 1 130 ? 149.313 165.180 118.952 1.00 28.51 130 ALA B N 1
ATOM 3599 C CA . ALA B 1 130 ? 149.370 165.327 117.504 1.00 28.51 130 ALA B CA 1
ATOM 3600 C C . ALA B 1 130 ? 148.114 166.002 116.967 1.00 28.51 130 ALA B C 1
ATOM 3601 O O . ALA B 1 130 ? 148.194 166.892 116.112 1.00 28.51 130 ALA B O 1
ATOM 3603 N N . VAL B 1 131 ? 146.941 165.594 117.457 1.00 21.49 131 VAL B N 1
ATOM 3604 C C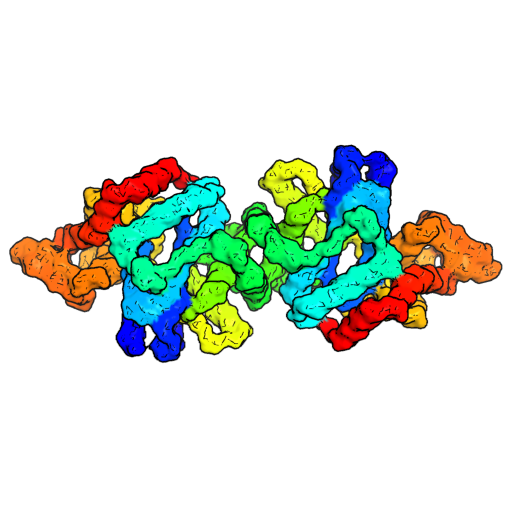A . VAL B 1 131 ? 145.700 166.064 116.845 1.00 21.49 131 VAL B CA 1
ATOM 3605 C C . VAL B 1 131 ? 145.410 167.508 117.242 1.00 21.49 131 VAL B C 1
ATOM 3606 O O . VAL B 1 131 ? 144.728 168.235 116.511 1.00 21.49 131 VAL B O 1
ATOM 3610 N N . GLY B 1 132 ? 145.934 167.965 118.380 1.00 25.51 132 GLY B N 1
ATOM 3611 C CA . GLY B 1 132 ? 145.733 169.375 118.664 1.00 25.51 132 GLY B CA 1
ATOM 3612 C C . GLY B 1 132 ? 145.513 169.856 120.085 1.00 25.51 132 GLY B C 1
ATOM 3613 O O . GLY B 1 132 ? 145.270 171.051 120.283 1.00 25.51 132 GLY B O 1
ATOM 3614 N N . MET B 1 133 ? 145.555 168.965 121.072 1.00 25.23 133 MET B N 1
ATOM 3615 C CA . MET B 1 133 ? 145.522 169.401 122.464 1.00 25.23 133 MET B CA 1
ATOM 3616 C C . MET B 1 133 ? 146.584 170.464 122.714 1.00 25.23 133 MET B C 1
ATOM 3617 O O . MET B 1 133 ? 147.756 170.279 122.374 1.00 25.23 133 MET B O 1
ATOM 3622 N N . ASP B 1 134 ? 146.173 171.580 123.318 1.00 31.26 134 ASP B N 1
ATOM 3623 C CA . ASP B 1 134 ? 147.087 172.688 123.606 1.00 31.26 134 ASP B CA 1
ATOM 3624 C C . ASP B 1 134 ? 147.870 172.386 124.885 1.00 31.26 134 ASP B C 1
ATOM 3625 O O . ASP B 1 134 ? 147.810 173.101 125.887 1.00 31.26 134 ASP B O 1
ATOM 3630 N N . VAL B 1 135 ? 148.627 171.290 124.826 1.00 34.61 135 VAL B N 1
ATOM 3631 C CA . VAL B 1 135 ? 149.461 170.899 125.956 1.00 34.61 135 VAL B CA 1
ATOM 3632 C C . VAL B 1 135 ? 150.582 171.908 126.163 1.00 34.61 135 VAL B C 1
ATOM 3633 O O . VAL B 1 135 ? 150.953 172.222 127.301 1.00 34.61 135 VAL B O 1
ATOM 3637 N N . GLU B 1 136 ? 151.134 172.440 125.070 1.00 45.32 136 GLU B N 1
ATOM 3638 C CA . GLU B 1 136 ? 152.225 173.402 125.168 1.00 45.32 136 GLU B CA 1
ATOM 3639 C C . GLU B 1 136 ? 151.796 174.707 125.827 1.00 45.32 136 GLU B C 1
ATOM 3640 O O . GLU B 1 136 ? 152.656 175.461 126.294 1.00 45.32 136 GLU B O 1
ATOM 3646 N N . GLY B 1 137 ? 150.493 174.990 125.875 1.00 40.11 137 GLY B N 1
ATOM 3647 C CA . GLY B 1 137 ? 150.036 176.225 126.489 1.00 40.11 137 GLY B CA 1
ATOM 3648 C C . GLY B 1 137 ? 150.203 176.242 127.995 1.00 40.11 137 GLY B C 1
ATOM 3649 O O . GLY B 1 137 ? 150.190 177.309 128.613 1.00 40.11 137 GLY B O 1
ATOM 3650 N N . GLY B 1 138 ? 150.361 175.070 128.606 1.00 42.91 138 GLY B N 1
ATOM 3651 C CA . GLY B 1 138 ? 150.528 174.969 130.038 1.00 42.91 138 GLY B CA 1
ATOM 3652 C C . GLY B 1 138 ? 149.245 174.968 130.838 1.00 42.91 138 GLY B C 1
ATOM 3653 O O . GLY B 1 138 ? 149.303 174.837 132.068 1.00 42.91 138 GLY B O 1
ATOM 3654 N N . LYS B 1 139 ? 148.092 175.107 130.190 1.00 40.38 139 LYS B N 1
ATOM 3655 C CA . LYS B 1 139 ? 146.809 175.086 130.876 1.00 40.38 139 LYS B CA 1
ATOM 3656 C C . LYS B 1 139 ? 146.210 173.690 130.973 1.00 40.38 139 LYS B C 1
ATOM 3657 O O . LYS B 1 139 ? 145.119 173.538 131.529 1.00 40.38 139 LYS B O 1
ATOM 3663 N N . VAL B 1 140 ? 146.888 172.675 130.447 1.00 36.08 140 VAL B N 1
ATOM 3664 C CA . VAL B 1 140 ? 146.419 171.297 130.505 1.00 36.08 140 VAL B CA 1
ATOM 3665 C C . VAL B 1 140 ? 147.452 170.472 131.257 1.00 36.08 140 VAL B C 1
ATOM 3666 O O . VAL B 1 140 ? 148.638 170.483 130.905 1.00 36.08 140 VAL B O 1
ATOM 3670 N N . GLU B 1 141 ? 147.002 169.761 132.287 1.00 41.97 141 GLU B N 1
ATOM 3671 C CA . GLU B 1 141 ? 147.853 168.888 133.082 1.00 41.97 141 GLU B CA 1
ATOM 3672 C C . GLU B 1 141 ? 147.330 167.466 132.964 1.00 41.97 141 GLU B C 1
ATOM 3673 O O . GLU B 1 141 ? 146.120 167.238 133.055 1.00 41.97 141 GLU B O 1
ATOM 3679 N N . PHE B 1 142 ? 148.237 166.517 132.757 1.00 38.43 142 PHE B N 1
ATOM 3680 C CA . PHE B 1 142 ? 147.879 165.115 132.585 1.00 38.43 142 PHE B CA 1
ATOM 3681 C C . PHE B 1 142 ? 148.306 164.369 133.843 1.00 38.43 142 PHE B C 1
ATOM 3682 O O . PHE B 1 142 ? 149.479 164.011 133.991 1.00 38.43 142 PHE B O 1
ATOM 3690 N N . LEU B 1 143 ? 147.357 164.133 134.743 1.00 37.27 143 LEU B N 1
ATOM 3691 C CA . LEU B 1 143 ? 147.647 163.551 136.045 1.00 37.27 143 LEU B CA 1
ATOM 3692 C C . LEU B 1 143 ? 147.354 162.057 136.025 1.00 37.27 143 LEU B C 1
ATOM 3693 O O . LEU B 1 143 ? 146.222 161.643 135.755 1.00 37.27 143 LEU B O 1
ATOM 3698 N N . TRP B 1 144 ? 148.374 161.255 136.320 1.00 36.23 144 TRP B N 1
ATOM 3699 C CA . TRP B 1 144 ? 148.224 159.813 136.430 1.00 36.23 144 TRP B CA 1
ATOM 3700 C C . TRP B 1 144 ? 147.643 159.450 137.787 1.00 36.23 144 TRP B C 1
ATOM 3701 O O . TRP B 1 144 ? 148.044 160.000 138.817 1.00 36.23 144 TRP B O 1
ATOM 3712 N N . SER B 1 145 ? 146.685 158.524 137.779 1.00 35.09 145 SER B N 1
ATOM 3713 C CA . SER B 1 145 ? 146.016 158.145 139.018 1.00 35.09 145 SER B CA 1
ATOM 3714 C C . SER B 1 145 ? 146.992 157.523 140.009 1.00 35.09 145 SER B C 1
ATOM 3715 O O . SER B 1 145 ? 147.009 157.890 141.190 1.00 35.09 145 SER B O 1
ATOM 3718 N N . SER B 1 146 ? 147.828 156.589 139.544 1.00 33.89 146 SER B N 1
ATOM 3719 C CA . SER B 1 146 ? 148.721 155.888 140.460 1.00 33.89 146 SER B CA 1
ATOM 3720 C C . SER B 1 146 ? 149.714 156.847 141.097 1.00 33.89 146 SER B C 1
ATOM 3721 O O . SER B 1 146 ? 149.885 156.857 142.321 1.00 33.89 146 SER B O 1
ATOM 3724 N N . LYS B 1 147 ? 150.383 157.661 140.280 1.00 33.58 147 LYS B N 1
ATOM 3725 C CA . LYS B 1 147 ? 151.425 158.534 140.805 1.00 33.58 147 LYS B CA 1
ATOM 3726 C C . LYS B 1 147 ? 150.845 159.571 141.758 1.00 33.58 147 LYS B C 1
ATOM 3727 O O . LYS B 1 147 ? 151.381 159.794 142.850 1.00 33.58 147 LYS B O 1
ATOM 3733 N N . GLU B 1 148 ? 149.730 160.195 141.373 1.00 35.19 148 GLU B N 1
ATOM 3734 C CA . GLU B 1 148 ? 149.132 161.225 142.214 1.00 35.19 148 GLU B CA 1
ATOM 3735 C C . GLU B 1 148 ? 148.609 160.632 143.519 1.00 35.19 148 GLU B C 1
ATOM 3736 O O . GLU B 1 148 ? 148.771 161.225 144.593 1.00 35.19 148 GLU B O 1
ATOM 3742 N N . ILE B 1 149 ? 147.972 159.459 143.445 1.00 32.97 149 ILE B N 1
ATOM 3743 C CA . ILE B 1 149 ? 147.450 158.817 144.649 1.00 32.97 149 ILE B CA 1
ATOM 3744 C C . ILE B 1 149 ? 148.591 158.435 145.583 1.00 32.97 149 ILE B C 1
ATOM 3745 O O . ILE B 1 149 ? 148.538 158.676 146.795 1.00 32.97 149 ILE B O 1
ATOM 3750 N N . ASN B 1 150 ? 149.647 157.837 145.035 1.00 28.45 150 ASN B N 1
ATOM 3751 C CA . ASN B 1 150 ? 150.742 157.394 145.885 1.00 28.45 150 ASN B CA 1
ATOM 3752 C C . ASN B 1 150 ? 151.572 158.576 146.369 1.00 28.45 150 ASN B C 1
ATOM 3753 O O . ASN B 1 150 ? 152.362 158.444 147.311 1.00 28.45 150 ASN B O 1
ATOM 3758 N N . ALA B 1 151 ? 151.412 159.741 145.738 1.00 33.61 151 ALA B N 1
ATOM 3759 C CA . ALA B 1 151 ? 152.041 160.942 146.274 1.00 33.61 151 ALA B CA 1
ATOM 3760 C C . ALA B 1 151 ? 151.239 161.504 147.441 1.00 33.61 151 ALA B C 1
ATOM 3761 O O . ALA B 1 151 ? 151.784 161.716 148.530 1.00 33.61 151 ALA B O 1
ATOM 3763 N N . ARG B 1 152 ? 149.938 161.750 147.238 1.00 38.91 152 ARG B N 1
ATOM 3764 C CA . ARG B 1 152 ? 149.070 162.269 148.297 1.00 38.91 152 ARG B CA 1
ATOM 3765 C C . ARG B 1 152 ? 147.806 161.410 148.389 1.00 38.91 152 ARG B C 1
ATOM 3766 O O . ARG B 1 152 ? 146.756 161.752 147.845 1.00 38.91 152 ARG B O 1
ATOM 3774 N N . ALA B 1 153 ? 147.922 160.279 149.078 1.00 40.94 153 ALA B N 1
ATOM 3775 C CA . ALA B 1 153 ? 146.780 159.471 149.476 1.00 40.94 153 ALA B CA 1
ATOM 3776 C C . ALA B 1 153 ? 146.214 159.847 150.837 1.00 40.94 153 ALA B C 1
ATOM 3777 O O . ALA B 1 153 ? 145.051 159.530 151.111 1.00 40.94 153 ALA B O 1
ATOM 3779 N N . ASP B 1 154 ? 146.998 160.508 151.691 1.00 39.68 154 ASP B N 1
ATOM 3780 C CA . ASP B 1 154 ? 146.488 160.905 152.999 1.00 39.68 154 ASP B CA 1
ATOM 3781 C C . ASP B 1 154 ? 145.414 161.978 152.870 1.00 39.68 154 ASP B C 1
ATOM 3782 O O . ASP B 1 154 ? 144.641 162.209 153.806 1.00 39.68 154 ASP B O 1
ATOM 3787 N N . GLU B 1 155 ? 145.358 162.652 151.722 1.00 47.06 155 GLU B N 1
ATOM 3788 C CA . GLU B 1 155 ? 144.311 163.618 151.423 1.00 47.06 155 GLU B CA 1
ATOM 3789 C C . GLU B 1 155 ? 143.248 163.056 150.491 1.00 47.06 155 GLU B C 1
ATOM 3790 O O . GLU B 1 155 ? 142.319 163.780 150.121 1.00 47.06 155 GLU B O 1
ATOM 3796 N N . TYR B 1 156 ? 143.360 161.788 150.105 1.00 63.87 156 TYR B N 1
ATOM 3797 C CA . TYR B 1 156 ? 142.480 161.175 149.119 1.00 63.87 156 TYR B CA 1
ATOM 3798 C C . TYR B 1 156 ? 141.657 160.027 149.680 1.00 63.87 156 TYR B C 1
ATOM 3799 O O . TYR B 1 156 ? 140.436 160.007 149.510 1.00 63.87 156 TYR B O 1
ATOM 3808 N N . TRP B 1 157 ? 142.298 159.064 150.326 1.00 63.87 157 TRP B N 1
ATOM 3809 C CA . TRP B 1 157 ? 141.601 157.901 150.863 1.00 63.87 157 TRP B CA 1
ATOM 3810 C C . TRP B 1 157 ? 140.713 158.267 152.051 1.00 63.87 157 TRP B C 1
ATOM 3811 O O . TRP B 1 157 ? 139.634 157.679 152.205 1.00 63.87 157 TRP B O 1
ATOM 3822 N N . PRO B 1 158 ? 141.112 159.205 152.919 1.00 43.94 158 PRO B N 1
ATOM 3823 C CA . PRO B 1 158 ? 140.127 159.742 153.869 1.00 43.94 158 PRO B CA 1
ATOM 3824 C C . PRO B 1 158 ? 138.909 160.330 153.183 1.00 43.94 158 PRO B C 1
ATOM 3825 O O . PRO B 1 158 ? 137.792 160.183 153.686 1.00 43.94 158 PRO B O 1
ATOM 3829 N N . LEU B 1 159 ? 139.091 160.983 152.034 1.00 37.83 159 LEU B N 1
ATOM 3830 C CA . LEU B 1 159 ? 137.951 161.514 151.291 1.00 37.83 159 LEU B CA 1
ATOM 3831 C C . LEU B 1 159 ? 137.057 160.403 150.755 1.00 37.83 159 LEU B C 1
ATOM 3832 O O . LEU B 1 159 ? 135.826 160.525 150.785 1.00 37.83 159 LEU B O 1
ATOM 3837 N N . VAL B 1 160 ? 137.653 159.323 150.246 1.00 36.15 160 VAL B N 1
ATOM 3838 C CA . VAL B 1 160 ? 136.858 158.197 149.773 1.00 36.15 160 VAL B CA 1
ATOM 3839 C C . VAL B 1 160 ? 136.105 157.531 150.916 1.00 36.15 160 VAL B C 1
ATOM 3840 O O . VAL B 1 160 ? 134.934 157.162 150.756 1.00 36.15 160 VAL B O 1
ATOM 3844 N N . LEU B 1 161 ? 136.735 157.378 152.078 1.00 33.41 161 LEU B N 1
ATOM 3845 C CA . LEU B 1 161 ? 136.007 156.878 153.234 1.00 33.41 161 LEU B CA 1
ATOM 3846 C C . LEU B 1 161 ? 134.908 157.837 153.677 1.00 33.41 161 LEU B C 1
ATOM 3847 O O . LEU B 1 161 ? 133.840 157.389 154.100 1.00 33.41 161 LEU B O 1
ATOM 3852 N N . ASP B 1 162 ? 135.141 159.147 153.578 1.00 30.40 162 ASP B N 1
ATOM 3853 C CA . ASP B 1 162 ? 134.119 160.114 153.964 1.00 30.40 162 ASP B CA 1
ATOM 3854 C C . ASP B 1 162 ? 132.898 160.018 153.059 1.00 30.40 162 ASP B C 1
ATOM 3855 O O . ASP B 1 162 ? 131.759 160.038 153.535 1.00 30.40 162 ASP B O 1
ATOM 3860 N N . ILE B 1 163 ? 133.113 159.919 151.744 1.00 30.27 163 ILE B N 1
ATOM 3861 C CA . ILE B 1 163 ? 131.978 159.763 150.833 1.00 30.27 163 ILE B CA 1
ATOM 3862 C C . ILE B 1 163 ? 131.277 158.430 151.067 1.00 30.27 163 ILE B C 1
ATOM 3863 O O . ILE B 1 163 ? 130.039 158.357 151.068 1.00 30.27 163 ILE B O 1
ATOM 3868 N N . ALA B 1 164 ? 132.046 157.361 151.298 1.00 33.40 164 ALA B N 1
ATOM 3869 C CA . ALA B 1 164 ? 131.434 156.063 151.557 1.00 33.40 164 ALA B CA 1
ATOM 3870 C C . ALA B 1 164 ? 130.592 156.089 152.828 1.00 33.40 164 ALA B C 1
ATOM 3871 O O . ALA B 1 164 ? 129.553 155.425 152.907 1.00 33.40 164 ALA B O 1
ATOM 3873 N N . GLN B 1 165 ? 131.032 156.842 153.837 1.00 36.40 165 GLN B N 1
ATOM 3874 C CA . GLN B 1 165 ? 130.275 156.934 155.081 1.00 36.40 165 GLN B CA 1
ATOM 3875 C C . GLN B 1 165 ? 129.047 157.819 154.925 1.00 36.40 165 GLN B C 1
ATOM 3876 O O . GLN B 1 165 ? 127.970 157.491 155.436 1.00 36.40 165 GLN B O 1
ATOM 3882 N N . LYS B 1 166 ? 129.183 158.942 154.219 1.00 31.59 166 LYS B N 1
ATOM 3883 C CA . LYS B 1 166 ? 128.087 159.892 154.106 1.00 31.59 166 LYS B CA 1
ATOM 3884 C C . LYS B 1 166 ? 126.990 159.428 153.160 1.00 31.59 166 LYS B C 1
ATOM 3885 O O . LYS B 1 166 ? 125.845 159.867 153.309 1.00 31.59 166 LYS B O 1
ATOM 3891 N N . ASN B 1 167 ? 127.297 158.564 152.194 1.00 35.07 167 ASN B N 1
ATOM 3892 C CA . ASN B 1 167 ? 126.285 158.061 151.277 1.00 35.07 167 ASN B CA 1
ATOM 3893 C C . ASN B 1 167 ? 126.054 156.577 151.513 1.00 35.07 167 ASN B C 1
ATOM 3894 O O . ASN B 1 167 ? 126.996 155.824 151.772 1.00 35.07 167 ASN B O 1
ATOM 3899 N N . ASN B 1 168 ? 124.794 156.166 151.419 1.00 41.98 168 ASN B N 1
ATOM 3900 C CA . ASN B 1 168 ? 124.380 154.828 151.806 1.00 41.98 168 ASN B CA 1
ATOM 3901 C C . ASN B 1 168 ? 124.635 153.815 150.691 1.00 41.98 168 ASN B C 1
ATOM 3902 O O . ASN B 1 168 ? 124.933 154.159 149.542 1.00 41.98 168 ASN B O 1
ATOM 3907 N N . LEU B 1 169 ? 124.504 152.539 151.062 1.00 44.16 169 LEU B N 1
ATOM 3908 C CA . LEU B 1 169 ? 124.818 151.451 150.144 1.00 44.16 169 LEU B CA 1
ATOM 3909 C C . LEU B 1 169 ? 123.886 151.446 148.944 1.00 44.16 169 LEU B C 1
ATOM 3910 O O . LEU B 1 169 ? 124.318 151.179 147.819 1.00 44.16 169 LEU B O 1
ATOM 3915 N N . LYS B 1 170 ? 122.596 151.707 149.164 1.00 51.97 170 LYS B N 1
ATOM 3916 C CA . LYS B 1 170 ? 121.656 151.703 148.050 1.00 51.97 170 LYS B CA 1
ATOM 3917 C C . LYS B 1 170 ? 122.005 152.786 147.040 1.00 51.97 170 LYS B C 1
ATOM 3918 O O . LYS B 1 170 ? 122.001 152.542 145.827 1.00 51.97 170 LYS B O 1
ATOM 3924 N N . ARG B 1 171 ? 122.336 153.984 147.524 1.00 46.24 171 ARG B N 1
ATOM 3925 C CA . ARG B 1 171 ? 122.714 155.067 146.624 1.00 46.24 171 ARG B CA 1
ATOM 3926 C C . ARG B 1 171 ? 124.001 154.740 145.877 1.00 46.24 171 ARG B C 1
ATOM 3927 O O . ARG B 1 171 ? 124.114 155.008 144.674 1.00 46.24 171 ARG B O 1
ATOM 3935 N N . ILE B 1 172 ? 124.985 154.157 146.568 1.00 41.62 172 ILE B N 1
ATOM 3936 C CA . ILE B 1 172 ? 126.246 153.840 145.901 1.00 41.62 172 ILE B CA 1
ATOM 3937 C C . ILE B 1 172 ? 126.045 152.752 144.850 1.00 41.62 172 ILE B C 1
ATOM 3938 O O . ILE B 1 172 ? 126.613 152.821 143.754 1.00 41.62 172 ILE B O 1
ATOM 3943 N N . ILE B 1 173 ? 125.237 151.736 145.156 1.00 51.49 173 ILE B N 1
ATOM 3944 C CA . ILE B 1 173 ? 124.954 150.696 144.169 1.00 51.49 173 ILE B CA 1
ATOM 3945 C C . ILE B 1 173 ? 124.211 151.283 142.976 1.00 51.49 173 ILE B C 1
ATOM 3946 O O . ILE B 1 173 ? 124.468 150.912 141.824 1.00 51.49 173 ILE B O 1
ATOM 3951 N N . ARG B 1 174 ? 123.281 152.208 143.229 1.00 58.10 174 ARG B N 1
ATOM 3952 C CA . ARG B 1 174 ? 122.581 152.864 142.129 1.00 58.10 174 ARG B CA 1
ATOM 3953 C C . ARG B 1 174 ? 123.552 153.632 141.242 1.00 58.10 174 ARG B C 1
ATOM 3954 O O . ARG B 1 174 ? 123.451 153.586 140.010 1.00 58.10 174 ARG B O 1
ATOM 3962 N N . CYS B 1 175 ? 124.638 154.158 141.816 1.00 58.34 175 CYS B N 1
ATOM 3963 C CA . CYS B 1 175 ? 125.665 154.860 140.987 1.00 58.34 175 CYS B CA 1
ATOM 3964 C C . CYS B 1 175 ? 126.463 153.887 140.109 1.00 58.34 175 CYS B C 1
ATOM 3965 O O . CYS B 1 175 ? 127.143 154.368 139.192 1.00 58.34 175 CYS B O 1
ATOM 3968 N N . SER B 1 176 ? 126.400 152.582 140.377 1.00 64.97 176 SER B N 1
ATOM 3969 C CA . SER B 1 176 ? 127.228 151.605 139.618 1.00 64.97 176 SER B CA 1
ATOM 3970 C C . SER B 1 176 ? 126.375 150.795 138.638 1.00 64.97 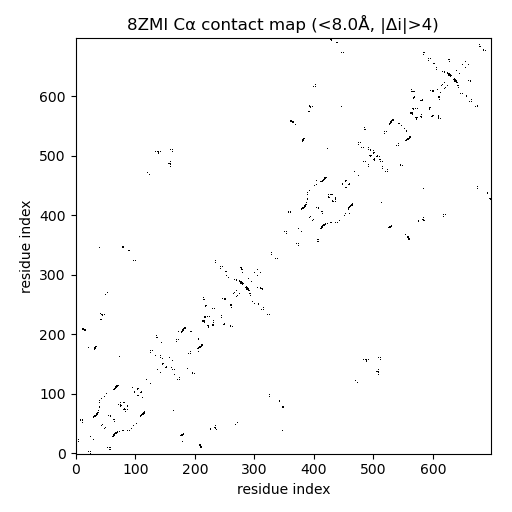176 SER B C 1
ATOM 3971 O O . SER B 1 176 ? 126.917 149.860 138.027 1.00 64.97 176 SER B O 1
ATOM 3974 N N . GLN B 1 177 ? 125.095 151.134 138.498 1.00 82.54 177 GLN B N 1
ATOM 3975 C CA . GLN B 1 177 ? 124.201 150.438 137.531 1.00 82.54 177 GLN B CA 1
ATOM 3976 C C . GLN B 1 177 ? 124.684 150.671 136.096 1.00 82.54 177 GLN B C 1
ATOM 3977 O O . GLN B 1 177 ? 124.543 149.743 135.281 1.00 82.54 177 GLN B O 1
ATOM 3983 N N . ILE B 1 178 ? 125.204 151.864 135.793 1.00 79.43 178 ILE B N 1
ATOM 3984 C CA . ILE B 1 178 ? 125.621 152.230 134.404 1.00 79.43 178 ILE B CA 1
ATOM 3985 C C . ILE B 1 178 ? 126.717 151.280 133.909 1.00 79.43 178 ILE B C 1
ATOM 3986 O O . ILE B 1 178 ? 126.720 150.966 132.704 1.00 79.43 178 ILE B O 1
ATOM 3991 N N . MET B 1 179 ? 127.608 150.844 134.799 1.00 93.42 179 MET B N 1
ATOM 3992 C CA . MET B 1 179 ? 128.700 149.910 134.421 1.00 93.42 179 MET B CA 1
ATOM 3993 C C . MET B 1 179 ? 128.059 148.620 133.907 1.00 93.42 179 MET B C 1
ATOM 3994 O O . MET B 1 179 ? 128.704 147.930 133.094 1.00 93.42 179 MET B O 1
ATOM 3999 N N . GLY B 1 180 ? 126.834 148.319 134.347 1.00 95.18 180 GLY B N 1
ATOM 4000 C CA . GLY B 1 180 ? 126.181 147.048 133.979 1.00 95.18 180 GLY B CA 1
ATOM 4001 C C . GLY B 1 180 ? 126.144 146.112 135.170 1.00 95.18 180 GLY B C 1
ATOM 4002 O O . GLY B 1 180 ? 125.641 144.983 135.012 1.00 95.18 180 GLY B O 1
ATOM 4003 N N . ARG B 1 181 ? 126.643 146.569 136.325 1.00 91.07 181 ARG B N 1
ATOM 4004 C CA . ARG B 1 181 ? 126.571 145.749 137.561 1.00 91.07 181 ARG B CA 1
ATOM 4005 C C . ARG B 1 181 ? 125.446 146.304 138.435 1.00 91.07 181 ARG B C 1
ATOM 4006 O O . ARG B 1 181 ? 125.584 147.459 138.873 1.00 91.07 181 ARG B O 1
ATOM 4014 N N . SER B 1 182 ? 124.406 145.504 138.700 1.00 110.43 182 SER B N 1
ATOM 4015 C CA . SER B 1 182 ? 123.249 145.933 139.537 1.00 110.43 182 SER B CA 1
ATOM 4016 C C . SER B 1 182 ? 122.244 144.785 139.597 1.00 110.43 182 SER B C 1
ATOM 4017 O O . SER B 1 182 ? 122.633 143.680 140.013 1.00 110.43 182 SER B O 1
ATOM 4020 N N . GLU B 1 183 ? 120.994 145.039 139.204 1.00 122.28 183 GLU B N 1
ATOM 4021 C CA . GLU B 1 183 ? 120.009 143.931 139.129 1.00 122.28 183 GLU B CA 1
ATOM 4022 C C . GLU B 1 183 ? 120.539 142.949 138.086 1.00 122.28 183 GLU B C 1
ATOM 4023 O O . GLU B 1 183 ? 120.426 141.729 138.308 1.00 122.28 183 GLU B O 1
ATOM 4029 N N . GLN B 1 184 ? 121.096 143.475 136.993 1.00 116.92 184 GLN B N 1
ATOM 4030 C CA . GLN B 1 184 ? 121.634 142.620 135.906 1.00 116.92 184 GLN B CA 1
ATOM 4031 C C . GLN B 1 184 ? 122.819 141.768 136.382 1.00 116.92 184 GLN B C 1
ATOM 4032 O O . GLN B 1 184 ? 122.829 140.565 136.049 1.00 116.92 184 GLN B O 1
ATOM 4038 N N . ASP B 1 185 ? 123.762 142.332 137.153 1.00 107.71 185 ASP B N 1
ATOM 4039 C CA . ASP B 1 185 ? 124.986 141.545 137.489 1.00 107.71 185 ASP B CA 1
ATOM 4040 C C . ASP B 1 185 ? 125.351 141.601 138.977 1.00 107.71 185 ASP B C 1
ATOM 4041 O O . ASP B 1 185 ? 125.175 142.669 139.584 1.00 107.71 185 ASP B O 1
ATOM 4046 N N . GLU B 1 186 ? 125.882 140.498 139.523 1.00 96.60 186 GLU B N 1
ATOM 4047 C CA . GLU B 1 186 ? 126.337 140.460 140.940 1.00 96.60 186 GLU B CA 1
ATOM 4048 C C . GLU B 1 186 ? 127.514 141.424 141.093 1.00 96.60 186 GLU B C 1
ATOM 4049 O O . GLU B 1 186 ? 128.378 141.431 140.201 1.00 96.60 186 GLU B O 1
ATOM 4055 N N . LEU B 1 187 ? 127.572 142.176 142.192 1.00 60.40 187 LEU B N 1
ATOM 4056 C CA . LEU B 1 187 ? 128.623 143.214 142.318 1.00 60.40 187 LEU B CA 1
ATOM 4057 C C . LEU B 1 187 ? 129.761 142.720 143.205 1.00 60.40 187 LEU B C 1
ATOM 4058 O O . LEU B 1 187 ? 129.481 141.943 144.123 1.00 60.40 187 LEU B O 1
ATOM 4063 N N . THR B 1 188 ? 131.003 143.075 142.877 1.00 53.33 188 THR B N 1
ATOM 4064 C CA . THR B 1 188 ? 132.162 142.760 143.747 1.00 53.33 188 THR B CA 1
ATOM 4065 C C . THR B 1 188 ? 132.470 144.060 144.477 1.00 53.33 188 THR B C 1
ATOM 4066 O O . THR B 1 188 ? 132.629 145.030 143.779 1.00 53.33 188 THR B O 1
ATOM 4070 N N . ALA B 1 189 ? 132.439 144.095 145.813 1.00 41.86 189 ALA B N 1
ATOM 4071 C CA . ALA B 1 189 ? 132.705 145.303 146.586 1.00 41.86 189 ALA B CA 1
ATOM 4072 C C . ALA B 1 189 ? 133.602 146.281 145.843 1.00 41.86 189 ALA B C 1
ATOM 4073 O O . ALA B 1 189 ? 133.453 147.498 146.018 1.00 41.86 189 ALA B O 1
ATOM 4075 N N . ALA B 1 190 ? 134.591 145.805 145.110 1.00 39.97 190 ALA B N 1
ATOM 4076 C CA . ALA B 1 190 ? 135.403 146.743 144.311 1.00 39.97 190 ALA B CA 1
ATOM 4077 C C . ALA B 1 190 ? 134.470 147.748 143.631 1.00 39.97 190 ALA B C 1
ATOM 4078 O O . ALA B 1 190 ? 134.894 148.885 143.451 1.00 39.97 190 ALA B O 1
ATOM 4080 N N . GLN B 1 191 ? 133.225 147.361 143.327 1.00 4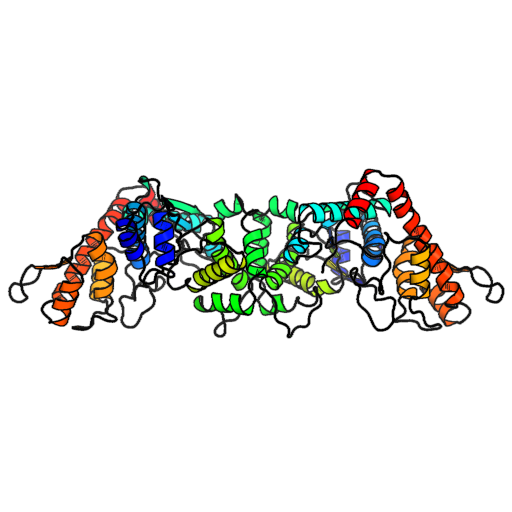2.81 191 GLN B N 1
ATOM 4081 C CA . GLN B 1 191 ? 132.266 148.231 142.588 1.00 42.81 191 GLN B CA 1
ATOM 4082 C C . GLN B 1 191 ? 131.608 149.193 143.570 1.00 42.81 191 GLN B C 1
ATOM 4083 O O . GLN B 1 191 ? 130.700 149.896 143.132 1.00 42.81 191 GLN B O 1
ATOM 4089 N N . ILE B 1 192 ? 131.935 149.106 144.857 1.00 36.74 192 ILE B N 1
ATOM 4090 C CA . ILE B 1 192 ? 131.451 150.094 145.862 1.00 36.74 192 ILE B CA 1
ATOM 4091 C C . ILE B 1 192 ? 132.673 150.959 146.156 1.00 36.74 192 ILE B C 1
ATOM 4092 O O . ILE B 1 192 ? 132.495 152.060 146.681 1.00 36.74 192 ILE B O 1
ATOM 4097 N N . PHE B 1 193 ? 133.881 150.458 145.873 1.00 34.23 193 PHE B N 1
ATOM 4098 C CA . PHE B 1 193 ? 135.023 151.372 145.952 1.00 34.23 193 PHE B CA 1
ATOM 4099 C C . PHE B 1 193 ? 135.196 152.191 144.675 1.00 34.23 193 PHE B C 1
ATOM 4100 O O . PHE B 1 193 ? 135.659 153.335 144.745 1.00 34.23 193 PHE B O 1
ATOM 4108 N N . TYR B 1 194 ? 134.832 151.648 143.509 1.00 35.48 194 TYR B N 1
ATOM 4109 C CA . TYR B 1 194 ? 135.009 152.408 142.271 1.00 35.48 194 TYR B CA 1
ATOM 4110 C C . TYR B 1 194 ? 134.189 153.692 142.239 1.00 35.48 194 TYR B C 1
ATOM 4111 O O . TYR B 1 194 ? 134.775 154.762 141.996 1.00 35.48 194 TYR B O 1
ATOM 4120 N N . PRO B 1 195 ? 132.864 153.679 142.454 1.00 37.39 195 PRO B N 1
ATOM 4121 C CA . PRO B 1 195 ? 132.131 154.954 142.435 1.00 37.39 195 PRO B CA 1
ATOM 4122 C C . PRO B 1 195 ? 132.612 155.924 143.493 1.00 37.39 195 PRO B C 1
ATOM 4123 O O . PRO B 1 195 ? 132.657 157.132 143.242 1.00 37.39 195 PRO B O 1
ATOM 4127 N N . CYS B 1 196 ? 132.987 155.423 144.670 1.00 42.11 196 CYS B N 1
ATOM 4128 C CA . CYS B 1 196 ? 133.486 156.308 145.715 1.00 42.11 196 CYS B CA 1
ATOM 4129 C C . CYS B 1 196 ? 134.800 156.961 145.307 1.00 42.11 196 CYS B C 1
ATOM 4130 O O . CYS B 1 196 ? 134.987 158.165 145.513 1.00 42.11 196 CYS B O 1
ATOM 4133 N N . MET B 1 197 ? 135.719 156.193 144.713 1.00 36.66 197 MET B N 1
ATOM 4134 C CA . MET B 1 197 ? 136.965 156.801 144.257 1.00 36.66 197 MET B CA 1
ATOM 4135 C C . MET B 1 197 ? 136.723 157.802 143.135 1.00 36.66 197 MET B C 1
ATOM 4136 O O . MET B 1 197 ? 137.334 158.875 143.123 1.00 36.66 197 MET B O 1
ATOM 4141 N N . GLN B 1 198 ? 135.846 157.477 142.183 1.00 39.32 198 GLN B N 1
ATOM 4142 C CA . GLN B 1 198 ? 135.598 158.409 141.087 1.00 39.32 198 GLN B CA 1
ATOM 4143 C C . GLN B 1 198 ? 134.932 159.684 141.586 1.00 39.32 198 GLN B C 1
ATOM 4144 O O . GLN B 1 198 ? 135.216 160.777 141.084 1.00 39.32 198 GLN B O 1
ATOM 4150 N N . CYS B 1 199 ? 134.042 159.568 142.574 1.00 41.21 199 CYS B N 1
ATOM 4151 C CA . CYS B 1 199 ? 133.428 160.750 143.164 1.00 41.21 199 CYS B CA 1
ATOM 4152 C C . CYS B 1 199 ? 134.426 161.565 143.973 1.00 41.21 199 CYS B C 1
ATOM 4153 O O . CYS B 1 199 ? 134.352 162.798 143.976 1.00 41.21 199 CYS B O 1
ATOM 4156 N N . ALA B 1 200 ? 135.362 160.906 144.656 1.00 31.19 200 ALA B N 1
ATOM 4157 C CA . ALA B 1 200 ? 136.359 161.626 145.434 1.00 31.19 200 ALA B CA 1
ATOM 4158 C C . ALA B 1 200 ? 137.469 162.21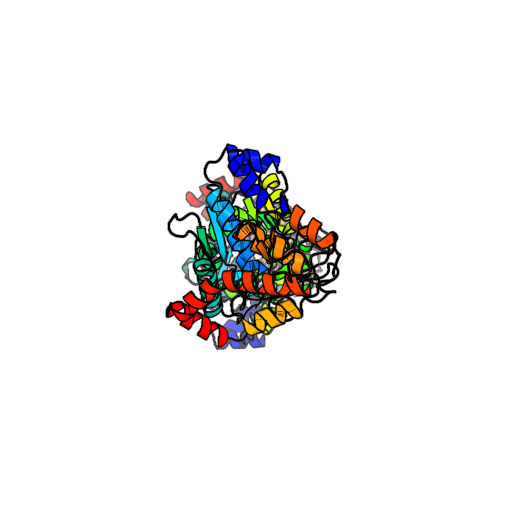0 144.574 1.00 31.19 200 ALA B C 1
ATOM 4159 O O . ALA B 1 200 ? 138.200 163.085 145.046 1.00 31.19 200 ALA B O 1
ATOM 4161 N N . ASP B 1 201 ? 137.617 161.738 143.335 1.00 44.83 201 ASP B N 1
ATOM 4162 C CA . ASP B 1 201 ? 138.611 162.318 142.436 1.00 44.83 201 ASP B CA 1
ATOM 4163 C C . ASP B 1 201 ? 138.330 163.792 142.183 1.00 44.83 201 ASP B C 1
ATOM 4164 O O . ASP B 1 201 ? 139.257 164.609 142.118 1.00 44.83 201 ASP B O 1
ATOM 4169 N N . ILE B 1 202 ? 137.053 164.147 142.037 1.00 43.57 202 ILE B N 1
ATOM 4170 C CA . ILE B 1 202 ? 136.683 165.524 141.726 1.00 43.57 202 ILE B CA 1
ATOM 4171 C C . ILE B 1 202 ? 137.146 166.464 142.831 1.00 43.57 202 ILE B C 1
ATOM 4172 O O . ILE B 1 202 ? 137.730 167.522 142.569 1.00 43.57 202 ILE B O 1
ATOM 4177 N N . PHE B 1 203 ? 136.897 166.089 144.086 1.00 63.87 203 PHE B N 1
ATOM 4178 C CA . PHE B 1 203 ? 137.303 166.921 145.211 1.00 63.87 203 PHE B CA 1
ATOM 4179 C C . PHE B 1 203 ? 138.792 166.820 145.513 1.00 63.87 203 PHE B C 1
ATOM 4180 O O . PHE B 1 203 ? 139.365 167.777 146.044 1.00 63.87 203 PHE B O 1
ATOM 4188 N N . PHE B 1 204 ? 139.429 165.688 145.200 1.00 44.83 204 PHE B N 1
ATOM 4189 C CA . PHE B 1 204 ? 140.879 165.601 145.334 1.00 44.83 204 PHE B CA 1
ATOM 4190 C C . PHE B 1 204 ? 141.566 166.565 144.378 1.00 44.83 204 PHE B C 1
ATOM 4191 O O . PHE B 1 204 ? 142.515 167.260 144.761 1.00 44.83 204 PHE B O 1
ATOM 4199 N N . LEU B 1 205 ? 141.088 166.637 143.140 1.00 42.22 205 LEU B N 1
ATOM 4200 C CA . LEU B 1 205 ? 141.608 167.576 142.160 1.00 42.22 205 LEU B CA 1
ATOM 4201 C C . LEU B 1 205 ? 141.059 168.981 142.359 1.00 42.22 205 LEU B C 1
ATOM 4202 O O . LEU B 1 205 ? 141.416 169.887 141.598 1.00 42.22 205 LEU B O 1
ATOM 4207 N N . LYS B 1 206 ? 140.203 169.177 143.366 1.00 38.11 206 LYS B N 1
ATOM 4208 C CA . LYS B 1 206 ? 139.560 170.464 143.633 1.00 38.11 206 LYS B CA 1
ATOM 4209 C C . LYS B 1 206 ? 138.813 170.971 142.406 1.00 38.11 206 LYS B C 1
ATOM 4210 O O . LYS B 1 206 ? 138.736 172.175 142.160 1.00 38.11 206 LYS B O 1
ATOM 4216 N N . ALA B 1 207 ? 138.242 170.045 141.639 1.00 38.22 207 ALA B N 1
ATOM 4217 C CA . ALA B 1 207 ? 137.613 170.396 140.375 1.00 38.22 207 ALA B CA 1
ATOM 4218 C C . ALA B 1 207 ? 136.347 171.209 140.607 1.00 38.22 207 ALA B C 1
ATOM 4219 O O . ALA B 1 207 ? 135.457 170.794 141.356 1.00 38.22 207 ALA B O 1
ATOM 4221 N N . ASP B 1 208 ? 136.268 172.369 139.958 1.00 35.99 208 ASP B N 1
ATOM 4222 C CA . ASP B 1 208 ? 135.071 173.197 140.013 1.00 35.99 208 ASP B CA 1
ATOM 4223 C C . ASP B 1 208 ? 134.078 172.851 138.915 1.00 35.99 208 ASP B C 1
ATOM 4224 O O . ASP B 1 208 ? 132.896 173.194 139.027 1.00 35.99 208 ASP B O 1
ATOM 4229 N N . ILE B 1 209 ? 134.534 172.182 137.861 1.00 35.83 209 ILE B N 1
ATOM 4230 C CA . ILE B 1 209 ? 133.695 171.776 136.743 1.00 35.83 209 ILE B CA 1
ATOM 4231 C C . ILE B 1 209 ? 133.947 170.302 136.467 1.00 35.83 209 ILE B C 1
ATOM 4232 O O . ILE B 1 209 ? 135.054 169.796 136.674 1.00 35.83 209 ILE B O 1
ATOM 4237 N N . CYS B 1 210 ? 132.912 169.609 136.004 1.00 42.89 210 CYS B N 1
ATOM 4238 C CA . CYS B 1 210 ? 133.027 168.223 135.572 1.00 42.89 210 CYS B CA 1
ATOM 4239 C C . CYS B 1 210 ? 132.457 168.107 134.170 1.00 42.89 210 CYS B C 1
ATOM 4240 O O . CYS B 1 210 ? 131.311 168.500 133.929 1.00 42.89 210 CYS B O 1
ATOM 4243 N N . GLN B 1 211 ? 133.255 167.577 133.246 1.00 63.87 211 GLN B N 1
ATOM 4244 C CA . GLN B 1 211 ? 132.805 167.320 131.886 1.00 63.87 211 GLN B CA 1
ATOM 4245 C C . GLN B 1 211 ? 132.891 165.845 131.520 1.00 63.87 211 GLN B C 1
ATOM 4246 O O . GLN B 1 211 ? 133.160 165.510 130.361 1.00 63.87 211 GLN B O 1
ATOM 4252 N N . LEU B 1 212 ? 132.667 164.960 132.487 1.00 54.67 212 LEU B N 1
ATOM 4253 C CA . LEU B 1 212 ? 132.639 163.531 132.217 1.00 54.67 212 LEU B CA 1
ATOM 4254 C C . LEU B 1 212 ? 131.476 163.192 131.295 1.00 54.67 212 LEU B C 1
ATOM 4255 O O . LEU B 1 212 ? 130.496 163.933 131.198 1.00 54.67 212 LEU B O 1
ATOM 4260 N N . GLY B 1 213 ? 131.582 162.055 130.621 1.00 57.93 213 GLY B N 1
ATOM 4261 C CA . GLY B 1 213 ? 130.526 161.625 129.730 1.00 57.93 213 GLY B CA 1
ATOM 4262 C C . GLY B 1 213 ? 129.260 161.252 130.477 1.00 57.93 213 GLY B C 1
ATOM 4263 O O . GLY B 1 213 ? 129.197 161.238 131.707 1.00 57.93 213 GLY B O 1
ATOM 4264 N N . MET B 1 214 ? 128.220 160.943 129.700 1.00 67.82 214 MET B N 1
ATOM 4265 C CA . MET B 1 214 ? 126.933 160.586 130.288 1.00 67.82 214 MET B CA 1
ATOM 4266 C C . MET B 1 214 ? 127.006 159.305 131.108 1.00 67.82 214 MET B C 1
ATOM 4267 O O . MET B 1 214 ? 126.103 159.046 131.911 1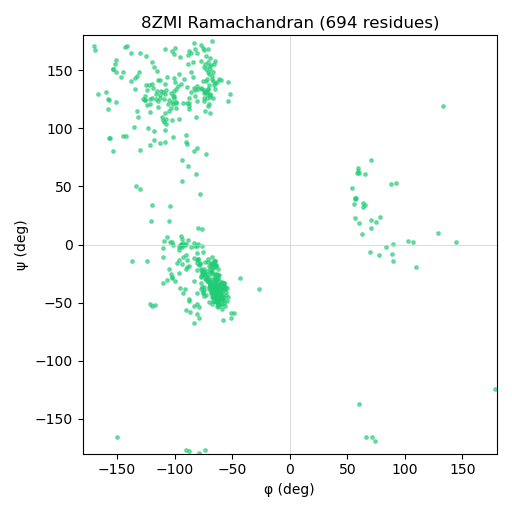.00 67.82 214 MET B O 1
ATOM 4272 N N . ASP B 1 215 ? 128.052 158.496 130.920 1.00 70.67 215 ASP B N 1
ATOM 4273 C CA . ASP B 1 215 ? 128.202 157.285 131.720 1.00 70.67 215 ASP B CA 1
ATOM 4274 C C . ASP B 1 215 ? 128.393 157.611 133.196 1.00 70.67 215 ASP B C 1
ATOM 4275 O O . ASP B 1 215 ? 127.818 156.944 134.064 1.00 70.67 215 ASP B O 1
ATOM 4280 N N . GLN B 1 216 ? 129.191 158.634 133.502 1.00 69.89 216 GLN B N 1
ATOM 4281 C CA . GLN B 1 216 ? 129.526 158.978 134.878 1.00 69.89 216 GLN B CA 1
ATOM 4282 C C . GLN B 1 216 ? 128.777 160.215 135.368 1.00 69.89 216 GLN B C 1
ATOM 4283 O O . GLN B 1 216 ? 129.193 160.848 136.346 1.00 69.89 216 GLN B O 1
ATOM 4289 N N . ARG B 1 217 ? 127.671 160.567 134.709 1.00 56.25 217 ARG B N 1
ATOM 4290 C CA . ARG B 1 217 ? 126.802 161.612 135.237 1.00 56.25 217 ARG B CA 1
ATOM 4291 C C . ARG B 1 217 ? 126.236 161.209 136.593 1.00 56.25 217 ARG B C 1
ATOM 4292 O O . ARG B 1 217 ? 125.950 162.066 137.436 1.00 56.25 217 ARG B O 1
ATOM 4300 N N . LYS B 1 218 ? 126.072 159.904 136.821 1.00 58.74 218 LYS B N 1
ATOM 4301 C CA . LYS B 1 218 ? 125.654 159.426 138.135 1.00 58.74 218 LYS B CA 1
ATOM 4302 C C . LYS B 1 218 ? 126.682 159.796 139.197 1.00 58.74 218 LYS B C 1
ATOM 4303 O O . LYS B 1 218 ? 126.331 160.278 140.279 1.00 58.74 218 LYS B O 1
ATOM 4309 N N . VAL B 1 219 ? 127.966 159.589 138.895 1.00 50.86 219 VAL B N 1
ATOM 4310 C CA . VAL B 1 219 ? 129.021 159.967 139.828 1.00 50.86 219 VAL B CA 1
ATOM 4311 C C . VAL B 1 219 ? 129.078 161.479 139.992 1.00 50.86 219 VAL B C 1
ATOM 4312 O O . VAL B 1 219 ? 129.356 161.981 141.087 1.00 50.86 219 VAL B O 1
ATOM 4316 N N . ASN B 1 220 ? 128.815 162.231 138.923 1.00 47.40 220 ASN B N 1
ATOM 4317 C CA . ASN B 1 220 ? 128.773 163.685 139.048 1.00 47.40 220 ASN B CA 1
ATOM 4318 C C . ASN B 1 220 ? 127.662 164.133 139.996 1.00 47.40 220 ASN B C 1
ATOM 4319 O O . ASN B 1 220 ? 127.873 165.008 140.845 1.00 47.40 220 ASN B O 1
ATOM 4324 N N . VAL B 1 221 ? 126.476 163.534 139.874 1.00 51.35 221 VAL B N 1
ATOM 4325 C CA . VAL B 1 221 ? 125.372 163.863 140.772 1.00 51.35 221 VAL B CA 1
ATOM 4326 C C . VAL B 1 221 ? 125.703 163.442 142.200 1.00 51.35 221 VAL B C 1
ATOM 4327 O O . VAL B 1 221 ? 125.346 164.129 143.168 1.00 51.35 221 VAL B O 1
ATOM 4331 N N . LEU B 1 222 ? 126.384 162.305 142.352 1.00 44.05 222 LEU B N 1
ATOM 4332 C CA . LEU B 1 222 ? 126.809 161.862 143.675 1.00 44.05 222 LEU B CA 1
ATOM 4333 C C . LEU B 1 222 ? 127.767 162.866 144.304 1.00 44.05 222 LEU B C 1
ATOM 4334 O O . LEU B 1 222 ? 127.668 163.175 145.498 1.00 44.05 222 LEU B O 1
ATOM 4339 N N . ALA B 1 223 ? 128.704 163.383 143.511 1.00 41.35 223 ALA B N 1
ATOM 4340 C CA . ALA B 1 223 ? 129.607 164.416 144.001 1.00 41.35 223 ALA B CA 1
ATOM 4341 C C . ALA B 1 223 ? 128.843 165.678 144.373 1.00 41.35 223 ALA B C 1
ATOM 4342 O O . ALA B 1 223 ? 129.171 166.342 145.362 1.00 41.35 223 ALA B O 1
ATOM 4344 N N . ARG B 1 224 ? 127.824 166.028 143.588 1.00 40.69 224 ARG B N 1
ATOM 4345 C CA . ARG B 1 224 ? 127.014 167.201 143.909 1.00 40.69 224 ARG B CA 1
ATOM 4346 C C . ARG B 1 224 ? 126.323 167.040 145.259 1.00 40.69 224 ARG B C 1
ATOM 4347 O O . ARG B 1 224 ? 126.334 167.955 146.094 1.00 40.69 224 ARG B O 1
ATOM 4355 N N . GLU B 1 225 ? 125.717 165.875 145.497 1.00 47.39 225 GLU B N 1
ATOM 4356 C CA . GLU B 1 225 ? 125.012 165.692 146.762 1.00 47.39 225 GLU B CA 1
ATOM 4357 C C . GLU B 1 225 ? 125.984 165.574 147.932 1.00 47.39 225 GLU B C 1
ATOM 4358 O O . GLU B 1 225 ? 125.661 166.002 149.044 1.00 47.39 225 GLU B O 1
ATOM 4364 N N . TYR B 1 226 ? 127.182 165.030 147.705 1.00 49.99 226 TYR B N 1
ATOM 4365 C CA . TYR B 1 226 ? 128.201 165.064 148.751 1.00 49.99 226 TYR B CA 1
ATOM 4366 C C . TYR B 1 226 ? 128.620 166.495 149.063 1.00 49.99 226 TYR B C 1
ATOM 4367 O O . TYR B 1 226 ? 128.852 166.846 150.226 1.00 49.99 226 TYR B O 1
ATOM 4376 N N . CYS B 1 227 ? 128.740 167.330 148.029 1.00 45.09 227 CYS B N 1
ATOM 4377 C CA . CYS B 1 227 ? 129.066 168.734 148.240 1.00 45.09 227 CYS B CA 1
ATOM 4378 C C . CYS B 1 227 ? 127.977 169.428 149.044 1.00 45.09 227 CYS B C 1
ATOM 4379 O O . CYS B 1 227 ? 128.262 170.297 149.876 1.00 45.09 227 CYS B O 1
ATOM 4382 N N . ASP B 1 228 ? 126.718 169.061 148.797 1.00 45.10 228 ASP B N 1
ATOM 4383 C CA . ASP B 1 228 ? 125.630 169.549 149.641 1.00 45.10 228 ASP B CA 1
ATOM 4384 C C . ASP B 1 228 ? 125.787 169.058 151.077 1.00 45.10 228 ASP B C 1
ATOM 4385 O O . ASP B 1 228 ? 125.550 169.811 152.029 1.00 45.10 228 ASP B O 1
ATOM 4390 N N . ASP B 1 229 ? 126.180 167.794 151.247 1.00 44.25 229 ASP B N 1
ATOM 4391 C CA . ASP B 1 229 ? 126.313 167.219 152.583 1.00 44.25 229 ASP B CA 1
ATOM 4392 C C . ASP B 1 229 ? 127.397 167.918 153.394 1.00 44.25 229 ASP B C 1
ATOM 4393 O O . ASP B 1 229 ? 127.223 168.165 154.593 1.00 44.25 229 ASP B O 1
ATOM 4398 N N . ILE B 1 230 ? 128.523 168.245 152.762 1.00 44.01 230 ILE B N 1
ATOM 4399 C CA . ILE B 1 230 ? 129.685 168.754 153.486 1.00 44.01 230 ILE B CA 1
ATOM 4400 C C . ILE B 1 230 ? 129.577 170.273 153.589 1.00 44.01 230 ILE B C 1
ATOM 4401 O O . ILE B 1 230 ? 130.465 170.943 154.129 1.00 44.01 230 ILE B O 1
ATOM 4406 N N . LYS B 1 231 ? 128.462 170.823 153.106 1.00 58.97 231 LYS B N 1
ATOM 4407 C CA . LYS B 1 231 ? 128.165 172.250 153.223 1.00 58.97 231 LYS B CA 1
ATOM 4408 C C . LYS B 1 231 ? 129.249 173.097 152.551 1.00 58.97 231 LYS B C 1
ATOM 4409 O O . LYS B 1 231 ? 129.967 173.870 153.190 1.00 58.97 231 LYS B O 1
ATOM 4415 N N . ARG B 1 232 ? 129.365 172.925 151.238 1.00 46.47 232 ARG B N 1
ATOM 4416 C CA . ARG B 1 232 ? 130.217 173.760 150.403 1.00 46.47 232 ARG B CA 1
ATOM 4417 C C . ARG B 1 232 ? 129.332 174.595 149.489 1.00 46.47 232 ARG B C 1
ATOM 4418 O O . ARG B 1 232 ? 128.408 174.066 148.863 1.00 46.47 232 ARG B O 1
ATOM 4426 N N . LYS B 1 233 ? 129.614 175.892 149.415 1.00 48.30 233 LYS B N 1
ATOM 4427 C CA . LYS B 1 233 ? 128.809 176.812 148.625 1.00 48.30 233 LYS B CA 1
ATOM 4428 C C . LYS B 1 233 ? 129.139 176.764 147.138 1.00 48.30 233 LYS B C 1
ATOM 4429 O O . LYS B 1 233 ? 128.376 177.304 146.330 1.00 48.30 233 LYS B O 1
ATOM 4435 N N . ASN B 1 234 ? 130.239 176.121 146.755 1.00 41.83 234 ASN B N 1
ATOM 4436 C CA . ASN B 1 234 ? 130.667 176.035 145.360 1.00 41.83 234 ASN B CA 1
ATOM 4437 C C . ASN B 1 234 ? 130.533 174.583 144.909 1.00 41.83 234 ASN B C 1
ATOM 4438 O O . ASN B 1 234 ? 131.487 173.806 144.983 1.00 41.83 234 ASN B O 1
ATOM 4443 N N . LYS B 1 235 ? 129.344 174.224 144.438 1.00 35.30 235 LYS B N 1
ATOM 4444 C CA . LYS B 1 235 ? 129.124 172.884 143.927 1.00 35.30 235 LYS B CA 1
ATOM 4445 C C . LYS B 1 235 ? 129.854 172.701 142.596 1.00 35.30 235 LYS B C 1
ATOM 4446 O O . LYS B 1 235 ? 130.018 173.655 141.832 1.00 35.30 235 LYS B O 1
ATOM 4452 N N . PRO B 1 236 ? 130.309 171.483 142.298 1.00 31.65 236 PRO B N 1
ATOM 4453 C CA . PRO B 1 236 ? 131.009 171.243 141.027 1.00 31.65 236 PRO B CA 1
ATOM 4454 C C . PRO B 1 236 ? 130.027 171.219 139.864 1.00 31.65 236 PRO B C 1
ATOM 4455 O O . PRO B 1 236 ? 129.073 170.438 139.855 1.00 31.65 236 PRO B O 1
ATOM 4459 N N . ILE B 1 237 ? 130.267 172.086 138.878 1.00 30.96 237 ILE B N 1
ATOM 4460 C CA . ILE B 1 237 ? 129.390 172.166 137.717 1.00 30.96 237 ILE B CA 1
ATOM 4461 C C . ILE B 1 237 ? 129.557 170.917 136.865 1.00 30.96 237 ILE B C 1
ATOM 4462 O O . ILE B 1 237 ? 130.649 170.340 136.780 1.00 30.96 237 ILE B O 1
ATOM 4467 N N . ILE B 1 238 ? 128.471 170.489 136.227 1.00 32.12 238 ILE B N 1
ATOM 4468 C CA . ILE B 1 238 ? 128.467 169.313 135.365 1.00 32.12 238 ILE B CA 1
ATOM 4469 C C . ILE B 1 238 ? 128.306 169.781 133.926 1.00 32.12 238 ILE B C 1
ATOM 4470 O O . ILE B 1 238 ? 127.424 170.594 133.627 1.00 32.12 238 ILE B O 1
ATOM 4475 N N . LEU B 1 239 ? 129.169 169.274 133.033 1.00 30.88 239 LEU B N 1
ATOM 4476 C CA . LEU B 1 239 ? 129.186 169.658 131.623 1.00 30.88 239 LEU B CA 1
ATOM 4477 C C . LEU B 1 239 ? 129.274 168.390 130.770 1.00 30.88 239 LEU B C 1
ATOM 4478 O O . LEU B 1 239 ? 130.123 168.268 129.891 1.00 30.88 239 LEU B O 1
ATOM 4483 N N . SER B 1 240 ? 128.396 167.432 131.057 1.00 36.54 240 SER B N 1
ATOM 4484 C CA . SER B 1 240 ? 128.468 166.125 130.415 1.00 36.54 240 SER B CA 1
ATOM 4485 C C . SER B 1 240 ? 128.479 166.247 128.896 1.00 36.54 240 SER B C 1
ATOM 4486 O O . SER B 1 240 ? 127.580 166.839 128.295 1.00 36.54 240 SER B O 1
ATOM 4489 N N . HIS B 1 241 ? 129.513 165.679 128.279 1.00 45.98 241 HIS B N 1
ATOM 4490 C CA . HIS B 1 241 ? 129.630 165.667 126.829 1.00 45.98 241 HIS B CA 1
ATOM 4491 C C . HIS B 1 241 ? 128.547 164.790 126.217 1.00 45.98 241 HIS B C 1
ATOM 4492 O O . HIS B 1 241 ? 128.160 163.761 126.778 1.00 45.98 241 HIS B O 1
ATOM 4499 N N . HIS B 1 242 ? 128.058 165.205 125.053 1.00 49.07 242 HIS B N 1
ATOM 4500 C CA . HIS B 1 242 ? 127.043 164.421 124.370 1.00 49.07 242 HIS B CA 1
ATOM 4501 C C . HIS B 1 242 ? 127.653 163.120 123.860 1.00 49.07 242 HIS B C 1
ATOM 4502 O O . HIS B 1 242 ? 128.686 163.113 123.188 1.00 49.07 242 HIS B O 1
ATOM 4509 N N . MET B 1 243 ? 127.002 162.009 124.192 1.00 62.75 243 MET B N 1
ATOM 4510 C CA . MET B 1 243 ? 127.487 160.684 123.812 1.00 62.75 243 MET B CA 1
ATOM 4511 C C . MET B 1 243 ? 127.251 160.492 122.320 1.00 62.75 243 MET B C 1
ATOM 4512 O O . MET B 1 243 ? 126.109 160.452 121.857 1.00 62.75 243 MET B O 1
ATOM 4517 N N . LEU B 1 244 ? 128.339 160.378 121.571 1.00 56.30 244 LEU B N 1
ATOM 4518 C CA . LEU B 1 244 ? 128.243 160.192 120.133 1.00 56.30 244 LEU B CA 1
ATOM 4519 C C . LEU B 1 244 ? 127.630 158.830 119.822 1.00 56.30 244 LEU B C 1
ATOM 4520 O O . LEU B 1 244 ? 128.125 157.803 120.301 1.00 56.30 244 LEU B O 1
ATOM 4525 N N . PRO B 1 245 ? 126.562 158.777 119.034 1.00 57.02 245 PRO B N 1
ATOM 4526 C CA . PRO B 1 245 ? 126.024 157.479 118.622 1.00 57.02 245 PRO B CA 1
ATOM 4527 C C . PRO B 1 245 ? 126.963 156.787 117.649 1.00 57.02 245 PRO B C 1
ATOM 4528 O O . PRO B 1 245 ? 127.743 157.419 116.934 1.00 57.02 245 PRO B O 1
ATOM 4532 N N . GLY B 1 246 ? 126.882 155.461 117.637 1.00 53.79 246 GLY B N 1
ATOM 4533 C CA . GLY B 1 246 ? 127.715 154.685 116.747 1.00 53.79 246 GLY B CA 1
ATOM 4534 C C . GLY B 1 246 ? 127.381 154.931 115.290 1.00 53.79 246 GLY B C 1
ATOM 4535 O O . GLY B 1 246 ? 126.277 155.339 114.930 1.00 53.79 246 GLY B O 1
ATOM 4536 N N . LEU B 1 247 ? 128.372 154.687 114.433 1.00 52.58 247 LEU B N 1
ATOM 4537 C CA . LEU B 1 247 ? 128.179 154.877 113.003 1.00 52.58 247 LEU B CA 1
ATOM 4538 C C . LEU B 1 247 ? 127.147 153.924 112.420 1.00 52.58 247 LEU B C 1
ATOM 4539 O O . LEU B 1 247 ? 126.527 154.253 111.404 1.00 52.58 247 LEU B O 1
ATOM 4544 N N . GLN B 1 248 ? 126.949 152.760 113.030 1.00 59.67 248 GLN B N 1
ATOM 4545 C CA . GLN B 1 248 ? 125.912 151.845 112.584 1.00 59.67 248 GLN B CA 1
ATOM 4546 C C . GLN B 1 248 ? 124.570 152.227 113.195 1.00 59.67 248 GLN B C 1
ATOM 4547 O O . GLN B 1 248 ? 124.501 152.892 114.232 1.00 59.67 248 GLN B O 1
ATOM 4553 N N . GLN B 1 249 ? 123.497 151.797 112.536 1.00 69.09 249 GLN B N 1
ATOM 4554 C CA . GLN B 1 249 ? 122.155 152.160 112.970 1.00 69.09 249 GLN B CA 1
ATOM 4555 C C . GLN B 1 249 ? 121.839 151.554 114.332 1.00 69.09 249 GLN B C 1
ATOM 4556 O O . GLN B 1 249 ? 122.145 150.390 114.602 1.00 69.09 249 GLN B O 1
ATOM 4562 N N . GLY B 1 250 ? 121.222 152.360 115.196 1.00 76.12 250 GLY B N 1
ATOM 4563 C CA . GLY B 1 250 ? 120.718 151.909 116.472 1.00 76.12 250 GLY B CA 1
ATOM 4564 C C . GLY B 1 250 ? 121.702 151.991 117.622 1.00 76.12 250 GLY B C 1
ATOM 4565 O O . GLY B 1 250 ? 121.293 151.879 118.782 1.00 76.12 250 GLY B O 1
ATOM 4566 N N . GLN B 1 251 ? 122.987 152.185 117.334 1.00 74.98 251 GLN B N 1
ATOM 4567 C CA . GLN B 1 251 ? 123.987 152.241 118.393 1.00 74.98 251 GLN B CA 1
ATOM 4568 C C . GLN B 1 251 ? 124.006 153.615 119.048 1.00 74.98 251 GLN B C 1
ATOM 4569 O O . GLN B 1 251 ? 124.826 154.468 118.692 1.00 74.98 251 GLN B O 1
ATOM 4575 N N . GLU B 1 252 ? 123.105 153.839 120.007 1.00 74.47 252 GLU B N 1
ATOM 4576 C CA . GLU B 1 252 ? 123.056 155.129 120.687 1.00 74.47 252 GLU B CA 1
ATOM 4577 C C . GLU B 1 252 ? 124.286 155.345 121.559 1.00 74.47 252 GLU B C 1
ATOM 4578 O O . GLU B 1 252 ? 124.673 156.488 121.827 1.00 74.47 252 GLU B O 1
ATOM 4584 N N . LYS B 1 253 ? 124.911 154.263 122.011 1.00 71.52 253 LYS B N 1
ATOM 4585 C CA . LYS B 1 253 ? 126.085 154.339 122.869 1.00 71.52 253 LYS B CA 1
ATOM 4586 C C . LYS B 1 253 ? 127.341 154.152 122.028 1.00 71.52 253 LYS B C 1
ATOM 4587 O O . LYS B 1 253 ? 127.404 153.247 121.189 1.00 71.52 253 LYS B O 1
ATOM 4593 N N . MET B 1 254 ? 128.330 155.013 122.252 1.00 69.17 254 MET B N 1
ATOM 4594 C CA . MET B 1 254 ? 129.588 154.920 121.527 1.00 69.17 254 MET B CA 1
ATOM 4595 C C . MET B 1 254 ? 130.356 153.687 121.993 1.00 69.17 254 MET B C 1
ATOM 4596 O O . MET B 1 254 ? 130.673 153.553 123.179 1.00 69.17 254 MET B O 1
ATOM 4601 N N . SER B 1 255 ? 130.656 152.788 121.060 1.00 70.31 255 SER B N 1
ATOM 4602 C CA . SER B 1 255 ? 131.316 151.524 121.368 1.00 70.31 255 SER B CA 1
ATOM 4603 C C . SER B 1 255 ? 132.750 151.566 120.857 1.00 70.31 255 SER B C 1
ATOM 4604 O O . SER B 1 255 ? 132.979 151.608 119.644 1.00 70.31 255 SER B O 1
ATOM 4607 N N . LYS B 1 256 ? 133.709 151.551 121.781 1.00 62.66 256 LYS B N 1
ATOM 4608 C CA . LYS B 1 256 ? 135.123 151.510 121.436 1.00 62.66 256 LYS B CA 1
ATOM 4609 C C . LYS B 1 256 ? 135.687 150.095 121.413 1.00 62.66 256 LYS B C 1
ATOM 4610 O O . LYS B 1 256 ? 136.876 149.922 121.125 1.00 62.66 256 LYS B O 1
ATOM 4616 N N . SER B 1 257 ? 134.870 149.085 121.710 1.00 75.42 257 SER B N 1
ATOM 4617 C CA . SER B 1 257 ? 135.319 147.700 121.685 1.00 75.42 257 SER B CA 1
ATOM 4618 C C . SER B 1 257 ? 134.988 146.987 120.382 1.00 75.42 257 SER B C 1
ATOM 4619 O O . SER B 1 257 ? 135.526 145.902 120.135 1.00 75.42 257 SER B O 1
ATOM 4622 N N . ASP B 1 258 ? 134.124 147.565 119.551 1.00 77.27 258 ASP B N 1
ATOM 4623 C CA . ASP B 1 258 ? 133.756 146.980 118.266 1.00 77.27 258 ASP B CA 1
ATOM 4624 C C . ASP B 1 258 ? 134.342 147.830 117.147 1.00 77.27 258 ASP B C 1
ATOM 4625 O O . ASP B 1 258 ? 133.854 148.942 116.892 1.00 77.27 258 ASP B O 1
ATOM 4630 N N . PRO B 1 259 ? 135.385 147.362 116.447 1.00 71.37 259 PRO B N 1
ATOM 4631 C CA . PRO B 1 259 ? 136.012 148.147 115.375 1.00 71.37 259 PRO B CA 1
ATOM 4632 C C . PRO B 1 259 ? 135.219 148.137 114.069 1.00 71.37 259 PRO B C 1
ATOM 4633 O O . PRO B 1 259 ? 135.778 147.987 112.981 1.00 71.37 259 PRO B O 1
ATOM 4637 N N . SER B 1 260 ? 133.902 148.297 114.181 1.00 71.11 260 SER B N 1
ATOM 4638 C CA . SER B 1 260 ? 133.041 148.423 113.015 1.00 71.11 260 SER B CA 1
ATOM 4639 C C . SER B 1 260 ? 131.993 149.514 113.167 1.00 71.11 260 SER B C 1
ATOM 4640 O O . SER B 1 260 ? 131.380 149.898 112.166 1.00 71.11 260 SER B O 1
ATOM 4643 N N . SER B 1 261 ? 131.769 150.027 114.379 1.00 62.68 261 SER B N 1
ATOM 4644 C CA . SER B 1 261 ? 130.746 151.035 114.626 1.00 62.68 261 SER B CA 1
ATOM 4645 C C . SER B 1 261 ? 131.340 152.320 115.188 1.00 62.68 261 SER B C 1
ATOM 4646 O O . SER B 1 261 ? 130.617 153.113 115.797 1.00 62.68 261 SER B O 1
ATOM 4649 N N . SER B 1 262 ? 132.638 152.541 115.002 1.00 47.47 262 SER B N 1
ATOM 4650 C CA . SER B 1 262 ? 133.289 153.733 115.521 1.00 47.47 262 SER B CA 1
ATOM 4651 C C . SER B 1 262 ? 134.584 153.964 114.761 1.00 47.47 262 SER B C 1
ATOM 4652 O O . SER B 1 262 ? 135.389 153.043 114.601 1.00 47.47 262 SER B O 1
ATOM 4655 N N . VAL B 1 263 ? 134.780 155.193 114.302 1.00 38.49 263 VAL B N 1
ATOM 4656 C CA . VAL B 1 263 ? 136.033 155.569 113.660 1.00 38.49 263 VAL B CA 1
ATOM 4657 C C . VAL B 1 263 ? 137.100 155.714 114.734 1.00 38.49 263 VAL B C 1
ATOM 4658 O O . VAL B 1 263 ? 136.881 156.368 115.759 1.00 38.49 263 VAL B O 1
ATOM 4662 N N . PHE B 1 264 ? 138.245 155.080 114.521 1.00 42.06 264 PHE B N 1
ATOM 4663 C CA . PHE B 1 264 ? 139.369 155.172 115.437 1.00 42.06 264 PHE B CA 1
ATOM 4664 C C . PHE B 1 264 ? 140.470 156.007 114.801 1.00 42.06 264 PHE B C 1
ATOM 4665 O O . PHE B 1 264 ? 140.753 155.870 113.607 1.00 42.06 264 PHE B O 1
ATOM 4673 N N . MET B 1 265 ? 141.081 156.880 115.602 1.00 38.72 265 MET B N 1
ATOM 4674 C CA . MET B 1 265 ? 142.047 157.827 115.061 1.00 38.72 265 MET B CA 1
ATOM 4675 C C . MET B 1 265 ? 143.304 157.149 114.532 1.00 38.72 265 MET B C 1
ATOM 4676 O O . MET B 1 265 ? 144.070 157.782 113.798 1.00 38.72 265 MET B O 1
ATOM 4681 N N . GLU B 1 266 ? 143.536 155.890 114.887 1.00 43.44 266 GLU B N 1
ATOM 4682 C CA . GLU B 1 266 ? 144.668 155.134 114.371 1.00 43.44 266 GLU B CA 1
ATOM 4683 C C . GLU B 1 266 ? 144.372 154.457 113.039 1.00 43.44 266 GLU B C 1
ATOM 4684 O O . GLU B 1 266 ? 145.265 153.818 112.475 1.00 43.44 266 GLU B O 1
ATOM 4690 N N . ASP B 1 267 ? 143.151 154.580 112.525 1.00 45.26 267 ASP B N 1
ATOM 4691 C CA . ASP B 1 267 ? 142.789 153.919 111.281 1.00 45.26 267 ASP B CA 1
ATOM 4692 C C . ASP B 1 267 ? 143.429 154.617 110.084 1.00 45.26 267 ASP B C 1
ATOM 4693 O O . ASP B 1 267 ? 143.756 155.806 110.118 1.00 45.26 267 ASP B O 1
ATOM 4698 N N . GLU B 1 268 ? 143.603 153.850 109.011 1.00 50.71 268 GLU B N 1
ATOM 4699 C CA . GLU B 1 268 ? 144.149 154.370 107.770 1.00 50.71 268 GLU B CA 1
ATOM 4700 C C . GLU B 1 268 ? 143.102 155.206 107.039 1.00 50.71 268 GLU B C 1
ATOM 4701 O O . GLU B 1 268 ? 141.920 155.220 107.389 1.00 50.71 268 GLU B O 1
ATOM 4707 N N . GLU B 1 269 ? 143.557 155.920 106.006 1.00 51.68 269 GLU B N 1
ATOM 4708 C CA . GLU B 1 269 ? 142.648 156.755 105.228 1.00 51.68 269 GLU B CA 1
ATOM 4709 C C . GLU B 1 269 ? 141.580 155.916 104.537 1.00 51.68 269 GLU B C 1
ATOM 4710 O O . GLU B 1 269 ? 140.390 156.254 104.576 1.00 51.68 269 GLU B O 1
ATOM 4716 N N . ALA B 1 270 ? 141.985 154.809 103.911 1.00 53.20 270 ALA B N 1
ATOM 4717 C CA . ALA B 1 270 ? 141.019 153.945 103.241 1.00 53.20 270 ALA B CA 1
ATOM 4718 C C . ALA B 1 270 ? 140.054 153.317 104.237 1.00 53.20 270 ALA B C 1
ATOM 4719 O O . ALA B 1 270 ? 138.856 153.200 103.958 1.00 53.20 270 ALA B O 1
ATOM 4721 N N . GLU B 1 271 ? 140.557 152.904 105.403 1.00 54.67 271 GLU B N 1
ATOM 4722 C CA . GLU B 1 271 ? 139.685 152.312 106.412 1.00 54.67 271 GLU B CA 1
ATOM 4723 C C . GLU B 1 271 ? 138.674 153.325 106.933 1.00 54.67 271 GLU B C 1
ATOM 4724 O O . GLU B 1 271 ? 137.501 152.993 107.138 1.00 54.67 271 GLU B O 1
ATOM 4730 N N . VAL B 1 272 ? 139.110 154.568 107.155 1.00 47.59 272 VAL B N 1
ATOM 4731 C CA . VAL B 1 272 ? 138.192 155.615 107.597 1.00 47.59 272 VAL B CA 1
ATOM 4732 C C . VAL B 1 272 ? 137.137 155.881 106.531 1.00 47.59 272 VAL B C 1
ATOM 4733 O O . VAL B 1 272 ? 135.947 156.040 106.839 1.00 47.59 272 VAL B O 1
ATOM 4737 N N . ASN B 1 273 ? 137.554 155.938 105.263 1.00 50.79 273 ASN B N 1
ATOM 4738 C CA . ASN B 1 273 ? 136.592 156.140 104.184 1.00 50.79 273 ASN B CA 1
ATOM 4739 C C . ASN B 1 273 ? 135.574 155.008 104.135 1.00 50.79 273 ASN B C 1
ATOM 4740 O O . ASN B 1 273 ? 134.375 155.252 103.967 1.00 50.79 273 ASN B O 1
ATOM 4745 N N . VAL B 1 274 ? 136.033 153.765 104.288 1.00 54.09 274 VAL B N 1
ATOM 4746 C CA . VAL B 1 274 ? 135.120 152.624 104.269 1.00 54.09 274 VAL B CA 1
ATOM 4747 C C . VAL B 1 274 ? 134.147 152.695 105.439 1.00 54.09 274 VAL B C 1
ATOM 4748 O O . VAL B 1 274 ? 132.943 152.460 105.279 1.00 54.09 274 VAL B O 1
ATOM 4752 N N . LYS B 1 275 ? 134.649 153.019 106.633 1.00 49.26 275 LYS B N 1
ATOM 4753 C CA . LYS B 1 275 ? 133.783 153.089 107.807 1.00 49.26 275 LYS B CA 1
ATOM 4754 C C . LYS B 1 275 ? 132.721 154.168 107.644 1.00 49.26 275 LYS B C 1
ATOM 4755 O O . LYS B 1 275 ? 131.543 153.948 107.947 1.00 49.26 275 LYS B O 1
ATOM 4761 N N . ILE B 1 276 ? 133.119 155.346 107.156 1.00 50.94 276 ILE B N 1
ATOM 4762 C CA . ILE B 1 276 ? 132.144 156.416 106.973 1.00 50.94 276 ILE B CA 1
ATOM 4763 C C . ILE B 1 276 ? 131.147 156.056 105.880 1.00 50.94 276 ILE B C 1
ATOM 4764 O O . ILE B 1 276 ? 129.946 156.320 106.016 1.00 50.94 276 ILE B O 1
ATOM 4769 N N . LYS B 1 277 ? 131.611 155.442 104.788 1.00 62.10 277 LYS B N 1
ATOM 4770 C CA . LYS B 1 277 ? 130.698 155.027 103.730 1.00 62.10 277 LYS B CA 1
ATOM 4771 C C . LYS B 1 277 ? 129.716 153.974 104.221 1.00 62.10 277 LYS B C 1
ATOM 4772 O O . LYS B 1 277 ? 128.584 153.907 103.734 1.00 62.10 277 LYS B O 1
ATOM 4778 N N . LYS B 1 278 ? 130.125 153.143 105.175 1.00 62.74 278 LYS B N 1
ATOM 4779 C CA . LYS B 1 278 ? 129.233 152.143 105.744 1.00 62.74 278 LYS B CA 1
ATOM 4780 C C . LYS B 1 278 ? 128.472 152.650 106.962 1.00 62.74 278 LYS B C 1
ATOM 4781 O O . LYS B 1 278 ? 127.677 151.898 107.535 1.00 62.74 278 LYS B O 1
ATOM 4787 N N . ALA B 1 279 ? 128.696 153.896 107.369 1.00 58.45 279 ALA B N 1
ATOM 4788 C CA . ALA B 1 279 ? 127.982 154.457 108.506 1.00 58.45 279 ALA B CA 1
ATOM 4789 C C . ALA B 1 279 ? 126.508 154.678 108.180 1.00 58.45 279 ALA B C 1
ATOM 4790 O O . ALA B 1 279 ? 126.128 154.915 107.031 1.00 58.45 279 ALA B O 1
ATOM 4792 N N . TYR B 1 280 ? 125.677 154.593 109.215 1.00 63.18 280 TYR B N 1
ATOM 4793 C CA . TYR B 1 280 ? 124.249 154.844 109.068 1.00 63.18 280 TYR B CA 1
ATOM 4794 C C . TYR B 1 280 ? 123.994 156.322 108.808 1.00 63.18 280 TYR B C 1
ATOM 4795 O O . TYR B 1 280 ? 124.603 157.189 109.443 1.00 63.18 280 TYR B O 1
ATOM 4804 N N . CYS B 1 281 ? 123.094 156.609 107.871 1.00 66.10 281 CYS B N 1
ATOM 4805 C CA . CYS B 1 281 ? 122.704 157.981 107.540 1.00 66.10 281 CYS B CA 1
ATOM 4806 C C . CYS B 1 281 ? 121.329 157.962 106.894 1.00 66.10 281 CYS B C 1
ATOM 4807 O O . CYS B 1 281 ? 121.197 157.819 105.673 1.00 66.10 281 CYS B O 1
ATOM 4810 N N . PRO B 1 282 ? 120.274 158.099 107.689 1.00 63.98 282 PRO B N 1
ATOM 4811 C CA . PRO B 1 282 ? 118.921 158.115 107.130 1.00 63.98 282 PRO B CA 1
ATOM 4812 C C . PRO B 1 282 ? 118.666 159.405 106.373 1.00 63.98 282 PRO B C 1
ATOM 4813 O O . PRO B 1 282 ? 118.983 160.497 106.866 1.00 63.98 282 PRO B O 1
ATOM 4817 N N . PRO B 1 283 ? 118.098 159.324 105.173 1.00 65.80 283 PRO B N 1
ATOM 4818 C CA . PRO B 1 283 ? 117.842 160.543 104.402 1.00 65.80 283 PRO B CA 1
ATOM 4819 C C . PRO B 1 283 ? 116.693 161.345 104.990 1.00 65.80 283 PRO B C 1
ATOM 4820 O O . PRO B 1 283 ? 115.687 160.795 105.445 1.00 65.80 283 PRO B O 1
ATOM 4824 N N . LYS B 1 284 ? 116.867 162.669 104.984 1.00 71.50 284 LYS B N 1
ATOM 4825 C CA . LYS B 1 284 ? 115.862 163.615 105.460 1.00 71.50 284 LYS B CA 1
ATOM 4826 C C . LYS B 1 284 ? 115.520 163.399 106.930 1.00 71.50 284 LYS B C 1
ATOM 4827 O O . LYS B 1 284 ? 114.477 163.862 107.402 1.00 71.50 284 LYS B O 1
ATOM 4833 N N . VAL B 1 285 ? 116.386 162.702 107.661 1.00 66.95 285 VAL B N 1
ATOM 4834 C CA . VAL B 1 285 ? 116.223 162.482 109.093 1.00 66.95 285 VAL B CA 1
ATOM 4835 C C . VAL B 1 285 ? 117.447 163.043 109.800 1.00 66.95 285 VAL B C 1
ATOM 4836 O O . VAL B 1 285 ? 118.581 162.674 109.474 1.00 66.95 285 VAL B O 1
ATOM 4840 N N . VAL B 1 286 ? 117.218 163.927 110.765 1.00 70.67 286 VAL B N 1
ATOM 4841 C CA . VAL B 1 286 ? 118.296 164.578 111.493 1.00 70.67 286 VAL B CA 1
ATOM 4842 C C . VAL B 1 286 ? 118.433 164.034 112.910 1.00 70.67 286 VAL B C 1
ATOM 4843 O O . VAL B 1 286 ? 119.533 164.006 113.460 1.00 70.67 286 VAL B O 1
ATOM 4847 N N . GLU B 1 287 ? 117.331 163.597 113.514 1.00 79.13 287 GLU B N 1
ATOM 4848 C CA . GLU B 1 287 ? 117.398 163.010 114.843 1.00 79.13 287 GLU B CA 1
ATOM 4849 C C . GLU B 1 287 ? 117.842 161.558 114.743 1.00 79.13 287 GLU B C 1
ATOM 4850 O O . GLU B 1 287 ? 117.213 160.750 114.053 1.00 79.13 287 GLU B O 1
ATOM 4856 N N . GLY B 1 288 ? 118.928 161.226 115.435 1.00 66.32 288 GLY B N 1
ATOM 4857 C CA . GLY B 1 288 ? 119.490 159.897 115.333 1.00 66.32 288 GLY B CA 1
ATOM 4858 C C . GLY B 1 288 ? 120.308 159.650 114.090 1.00 66.32 288 GLY B C 1
ATOM 4859 O O . GLY B 1 288 ? 120.458 158.495 113.682 1.00 66.32 288 GLY B O 1
ATOM 4860 N N . ASN B 1 289 ? 120.841 160.702 113.466 1.00 59.37 289 ASN B N 1
ATOM 4861 C CA . ASN B 1 289 ? 121.672 160.543 112.283 1.00 59.37 289 ASN B CA 1
ATOM 4862 C C . ASN B 1 289 ? 123.131 160.548 112.707 1.00 59.37 289 ASN B C 1
ATOM 4863 O O . ASN B 1 289 ? 123.652 161.609 113.092 1.00 59.37 289 ASN B O 1
ATOM 4868 N N . PRO B 1 290 ? 123.821 159.403 112.672 1.00 52.60 290 PRO B N 1
ATOM 4869 C CA . PRO B 1 290 ? 125.228 159.391 113.096 1.00 52.60 290 PRO B CA 1
ATOM 4870 C C . PRO B 1 290 ? 126.103 160.330 112.293 1.00 52.60 290 PRO B C 1
ATOM 4871 O O . PRO B 1 290 ? 126.951 161.010 112.873 1.00 52.60 290 PRO B O 1
ATOM 4875 N N . CYS B 1 291 ? 125.904 160.415 110.977 1.00 55.62 291 CYS B N 1
ATOM 4876 C CA . CYS B 1 291 ? 126.740 161.296 110.167 1.00 55.62 291 CYS B CA 1
ATOM 4877 C C . CYS B 1 291 ? 126.499 162.760 110.508 1.00 55.62 291 CYS B C 1
ATOM 4878 O O . CYS B 1 291 ? 127.453 163.534 110.651 1.00 55.62 291 CYS B O 1
ATOM 4881 N N . LEU B 1 292 ? 125.233 163.161 110.641 1.00 56.06 292 LEU B N 1
ATOM 4882 C CA . LEU B 1 292 ? 124.939 164.550 110.976 1.00 56.06 292 LEU B CA 1
ATOM 4883 C C . LEU B 1 292 ? 125.482 164.914 112.349 1.00 56.06 292 LEU B C 1
ATOM 4884 O O . LEU B 1 292 ? 126.027 166.006 112.536 1.00 56.06 292 LEU B O 1
ATOM 4889 N N . GLU B 1 293 ? 125.337 164.017 113.326 1.00 50.69 293 GLU B N 1
ATOM 4890 C CA . GLU B 1 293 ? 125.859 164.302 114.658 1.00 50.69 293 GLU B CA 1
ATOM 4891 C C . GLU B 1 293 ? 127.385 164.344 114.652 1.00 50.69 293 GLU B C 1
ATOM 4892 O O . GLU B 1 293 ? 127.996 165.197 115.315 1.00 50.69 293 GLU B O 1
ATOM 4898 N N . TYR B 1 294 ? 128.017 163.442 113.894 1.00 42.07 294 TYR B N 1
ATOM 4899 C CA . TYR B 1 294 ? 129.459 163.504 113.689 1.00 42.07 294 TYR B CA 1
ATOM 4900 C C . TYR B 1 294 ? 129.867 164.869 113.160 1.00 42.07 294 TYR B C 1
ATOM 4901 O O . TYR B 1 294 ? 130.788 165.500 113.687 1.00 42.07 294 TYR B O 1
ATOM 4910 N N . ILE B 1 295 ? 129.176 165.350 112.126 1.00 39.31 295 ILE B N 1
ATOM 4911 C CA . ILE B 1 295 ? 129.487 166.671 111.586 1.00 39.31 295 ILE B CA 1
ATOM 4912 C C . ILE B 1 295 ? 129.338 167.725 112.671 1.00 39.31 295 ILE B C 1
ATOM 4913 O O . ILE B 1 295 ? 130.285 168.458 112.974 1.00 39.31 295 ILE B O 1
ATOM 4918 N N . LYS B 1 296 ? 128.189 167.719 113.353 1.00 41.85 296 LYS B N 1
ATOM 4919 C CA . LYS B 1 296 ? 127.844 168.783 114.288 1.00 41.85 296 LYS B CA 1
ATOM 4920 C C . LYS B 1 296 ? 128.869 168.913 115.404 1.00 41.85 296 LYS B C 1
ATOM 4921 O O . LYS B 1 296 ? 129.272 170.027 115.755 1.00 41.85 296 LYS B O 1
ATOM 4927 N N . TYR B 1 297 ? 129.302 167.793 115.981 1.00 40.53 297 TYR B N 1
ATOM 4928 C CA . TYR B 1 297 ? 130.194 167.894 117.130 1.00 40.53 297 TYR B CA 1
ATOM 4929 C C . TYR B 1 297 ? 131.655 167.588 116.826 1.00 40.53 297 TYR B C 1
ATOM 4930 O O . TYR B 1 297 ? 132.475 167.631 117.750 1.00 40.53 297 TYR B O 1
ATOM 4939 N N . LEU B 1 298 ? 132.019 167.302 115.574 1.00 34.40 298 LEU B N 1
ATOM 4940 C CA . LEU B 1 298 ? 133.423 167.103 115.231 1.00 34.40 298 LEU B CA 1
ATOM 4941 C C . LEU B 1 298 ? 133.894 168.081 114.165 1.00 34.40 298 LEU B C 1
ATOM 4942 O O . LEU B 1 298 ? 134.916 168.748 114.353 1.00 34.40 298 LEU B O 1
ATOM 4947 N N . ILE B 1 299 ? 133.175 168.185 113.045 1.00 33.60 299 ILE B N 1
ATOM 4948 C CA . ILE B 1 299 ? 133.711 168.873 111.878 1.00 33.60 299 ILE B CA 1
ATOM 4949 C C . ILE B 1 299 ? 133.496 170.373 112.003 1.00 33.60 299 ILE B C 1
ATOM 4950 O O . ILE B 1 299 ? 134.436 171.166 111.868 1.00 33.60 299 ILE B O 1
ATOM 4955 N N . LEU B 1 300 ? 132.259 170.782 112.258 1.00 41.15 300 LEU B N 1
ATOM 4956 C CA . LEU B 1 300 ? 131.900 172.186 112.401 1.00 41.15 300 LEU B CA 1
ATOM 4957 C C . LEU B 1 300 ? 132.677 172.871 113.525 1.00 41.15 300 LEU B C 1
ATOM 4958 O O . LEU B 1 300 ? 133.215 173.961 113.302 1.00 41.15 300 LEU B O 1
ATOM 4963 N N . PRO B 1 301 ? 132.781 172.292 114.730 1.00 37.70 301 PRO B N 1
ATOM 4964 C CA . PRO B 1 301 ? 133.525 172.995 115.789 1.00 37.70 301 PRO B CA 1
ATOM 4965 C C . PRO B 1 301 ? 135.003 173.168 115.487 1.00 37.70 301 PRO B C 1
ATOM 4966 O O . PRO B 1 301 ? 135.658 174.007 116.118 1.00 37.70 301 PRO B O 1
ATOM 4970 N N . TRP B 1 302 ? 135.556 172.402 114.544 1.00 32.84 302 TRP B N 1
ATOM 4971 C CA . TRP B 1 302 ? 136.979 172.528 114.247 1.00 32.84 302 TRP B CA 1
ATOM 4972 C C . TRP B 1 302 ? 137.239 173.617 113.212 1.00 32.84 302 TRP B C 1
ATOM 4973 O O . TRP B 1 302 ? 137.988 174.565 113.476 1.00 32.84 302 TRP B O 1
ATOM 4984 N N . PHE B 1 303 ? 136.635 173.500 112.029 1.00 40.52 303 PHE B N 1
ATOM 4985 C CA . PHE B 1 303 ? 136.893 174.421 110.931 1.00 40.52 303 PHE B CA 1
ATOM 4986 C C . PHE B 1 303 ? 135.908 175.578 110.841 1.00 40.52 303 PHE B C 1
ATOM 4987 O O . PHE B 1 303 ? 136.043 176.406 109.932 1.00 40.52 303 PHE B O 1
ATOM 4995 N N . ASN B 1 304 ? 134.928 175.665 111.744 1.00 50.42 304 ASN B N 1
ATOM 4996 C CA . ASN B 1 304 ? 133.885 176.691 111.692 1.00 50.42 304 ASN B CA 1
ATOM 4997 C C . ASN B 1 304 ? 133.126 176.662 110.367 1.00 50.42 304 ASN B C 1
ATOM 4998 O O . ASN B 1 304 ? 132.524 177.660 109.964 1.00 50.42 304 ASN B O 1
ATOM 5003 N N . GLU B 1 305 ? 133.144 175.517 109.688 1.00 48.20 305 GLU B N 1
ATOM 5004 C CA . GLU B 1 305 ? 132.519 175.370 108.380 1.00 48.20 305 GLU B CA 1
ATOM 5005 C C . GLU B 1 305 ? 132.483 173.893 108.022 1.00 48.20 305 GLU B C 1
ATOM 5006 O O . GLU B 1 305 ? 133.134 173.065 108.664 1.00 48.20 305 GLU B O 1
ATOM 5012 N N . PHE B 1 306 ? 131.707 173.575 106.985 1.00 53.15 306 PHE B N 1
ATOM 5013 C CA . PHE B 1 306 ? 131.647 172.230 106.416 1.00 53.15 306 PHE B CA 1
ATOM 5014 C C . PHE B 1 306 ? 131.514 172.357 104.896 1.00 53.15 306 PHE B C 1
ATOM 5015 O O . PHE B 1 306 ? 130.413 172.476 104.357 1.00 53.15 306 PHE B O 1
ATOM 5023 N N . THR B 1 307 ? 132.650 172.326 104.206 1.00 59.37 307 THR B N 1
ATOM 5024 C CA . THR B 1 307 ? 132.649 172.473 102.757 1.00 59.37 307 THR B CA 1
ATOM 5025 C C . THR B 1 307 ? 132.335 171.142 102.090 1.00 59.37 307 THR B C 1
ATOM 5026 O O . THR B 1 307 ? 132.977 170.127 102.374 1.00 59.37 307 THR B O 1
ATOM 5030 N N . VAL B 1 308 ? 131.346 171.149 101.200 1.00 63.64 308 VAL B N 1
ATOM 5031 C CA . VAL B 1 308 ? 130.955 169.971 100.436 1.00 63.64 308 VAL B CA 1
ATOM 5032 C C . VAL B 1 308 ? 131.033 170.310 98.953 1.00 63.64 308 VAL B C 1
ATOM 5033 O O . VAL B 1 308 ? 130.579 171.378 98.527 1.00 63.64 308 VAL B O 1
ATOM 5037 N N . GLU B 1 309 ? 131.649 169.423 98.177 1.00 77.05 309 GLU B N 1
ATOM 5038 C CA . GLU B 1 309 ? 131.740 169.578 96.731 1.00 77.05 309 GLU B CA 1
ATOM 5039 C C . GLU B 1 309 ? 130.769 168.606 96.072 1.00 77.05 309 GLU B C 1
ATOM 5040 O O . GLU B 1 309 ? 130.823 167.398 96.324 1.00 77.05 309 GLU B O 1
ATOM 5046 N N . ARG B 1 310 ? 129.880 169.138 95.237 1.00 76.81 310 ARG B N 1
ATOM 5047 C CA . ARG B 1 310 ? 128.836 168.353 94.601 1.00 76.81 310 ARG B CA 1
ATOM 5048 C C . ARG B 1 310 ? 128.833 168.625 93.103 1.00 76.81 310 ARG B C 1
ATOM 5049 O O . ARG B 1 310 ? 129.432 169.590 92.623 1.00 76.81 310 ARG B O 1
ATOM 5057 N N . SER B 1 311 ? 128.154 167.750 92.367 1.00 87.38 311 SER B N 1
ATOM 5058 C CA . SER B 1 311 ? 128.039 167.916 90.928 1.00 87.38 311 SER B CA 1
ATOM 5059 C C . SER B 1 311 ? 127.159 169.119 90.599 1.00 87.38 311 SER B C 1
ATOM 5060 O O . SER B 1 311 ? 126.372 169.594 91.423 1.00 87.38 311 SER B O 1
ATOM 5063 N N . ALA B 1 312 ? 127.308 169.616 89.368 1.00 88.23 312 ALA B N 1
ATOM 5064 C CA . ALA B 1 312 ? 126.524 170.767 88.934 1.00 88.23 312 ALA B CA 1
ATOM 5065 C C . ALA B 1 312 ? 125.030 170.475 88.971 1.00 88.23 312 ALA B C 1
ATOM 5066 O O . ALA B 1 312 ? 124.229 171.372 89.257 1.00 88.23 312 ALA B O 1
ATOM 5068 N N . ASP B 1 313 ? 124.636 169.232 88.686 1.00 90.01 313 ASP B N 1
ATOM 5069 C CA . ASP B 1 313 ? 123.229 168.864 88.793 1.00 90.01 313 ASP B CA 1
ATOM 5070 C C . ASP B 1 313 ? 122.781 168.777 90.246 1.00 90.01 313 ASP B C 1
ATOM 5071 O O . ASP B 1 313 ? 121.584 168.891 90.532 1.00 90.01 313 ASP B O 1
ATOM 5076 N N . ASN B 1 314 ? 123.719 168.576 91.173 1.00 88.01 314 ASN B N 1
ATOM 5077 C CA . ASN B 1 314 ? 123.415 168.456 92.593 1.00 88.01 314 ASN B CA 1
ATOM 5078 C C . ASN B 1 314 ? 123.763 169.720 93.372 1.00 88.01 314 ASN B C 1
ATOM 5079 O O . ASN B 1 314 ? 124.158 169.641 94.540 1.00 88.01 314 ASN B O 1
ATOM 5084 N N . GLY B 1 315 ? 123.629 170.889 92.746 1.00 82.24 315 GLY B N 1
ATOM 5085 C CA . GLY B 1 315 ? 123.870 172.151 93.409 1.00 82.24 315 GLY B CA 1
ATOM 5086 C C . GLY B 1 315 ? 125.296 172.654 93.349 1.00 82.24 315 GLY B C 1
ATOM 5087 O O . GLY B 1 315 ? 125.549 173.792 93.763 1.00 82.24 315 GLY B O 1
ATOM 5088 N N . GLY B 1 316 ? 126.232 171.851 92.851 1.00 82.06 316 GLY B N 1
ATOM 5089 C CA . GLY B 1 316 ? 127.601 172.308 92.731 1.00 82.06 316 GLY B CA 1
ATOM 5090 C C . GLY B 1 316 ? 128.298 172.438 94.078 1.00 82.06 316 GLY B C 1
ATOM 5091 O O . GLY B 1 316 ? 127.840 171.940 95.110 1.00 82.06 316 GLY B O 1
ATOM 5092 N N . ASN B 1 317 ? 129.433 173.132 94.048 1.00 78.46 317 ASN B N 1
ATOM 5093 C CA . ASN B 1 317 ? 130.212 173.350 95.259 1.00 78.46 317 ASN B CA 1
ATOM 5094 C C . ASN B 1 317 ? 129.501 174.345 96.167 1.00 78.46 317 ASN B C 1
ATOM 5095 O O . ASN B 1 317 ? 129.099 175.426 95.726 1.00 78.46 317 ASN B O 1
ATOM 5100 N N . LYS B 1 318 ? 129.345 173.979 97.436 1.00 72.01 318 LYS B N 1
ATOM 5101 C CA . LYS B 1 318 ? 128.683 174.836 98.408 1.00 72.01 318 LYS B CA 1
ATOM 5102 C C . LYS B 1 318 ? 129.322 174.630 99.772 1.00 72.01 318 LYS B C 1
ATOM 5103 O O . LYS B 1 318 ? 129.714 173.513 100.119 1.00 72.01 318 LYS B O 1
ATOM 5109 N N . THR B 1 319 ? 129.424 175.710 100.541 1.00 66.34 319 THR B N 1
ATOM 5110 C CA . THR B 1 319 ? 130.051 175.686 101.855 1.00 66.34 319 THR B CA 1
ATOM 5111 C C . THR B 1 319 ? 129.012 176.020 102.914 1.00 66.34 319 THR B C 1
ATOM 5112 O O . THR B 1 319 ? 128.295 177.019 102.792 1.00 66.34 319 THR B O 1
ATOM 5116 N N . PHE B 1 320 ? 128.934 175.186 103.947 1.00 64.83 320 PHE B N 1
ATOM 5117 C CA . PHE B 1 320 ? 127.977 175.359 105.034 1.00 64.83 320 PHE B CA 1
ATOM 5118 C C . PHE B 1 320 ? 128.718 175.881 106.258 1.00 64.83 320 PHE B C 1
ATOM 5119 O O . PHE B 1 320 ? 129.571 175.188 106.821 1.00 64.83 320 PHE B O 1
ATOM 5127 N N . LYS B 1 321 ? 128.390 177.105 106.668 1.00 66.63 321 LYS B N 1
ATOM 5128 C CA . LYS B 1 321 ? 129.074 177.747 107.780 1.00 66.63 321 LYS B CA 1
ATOM 5129 C C . LYS B 1 321 ? 128.436 177.464 109.132 1.00 66.63 321 LYS B C 1
ATOM 5130 O O . LYS B 1 321 ? 129.022 177.827 110.159 1.00 66.63 321 LYS B O 1
ATOM 5136 N N . SER B 1 322 ? 127.262 176.837 109.171 1.00 68.98 322 SER B N 1
ATOM 5137 C CA . SER B 1 322 ? 126.585 176.640 110.444 1.00 68.98 322 SER B CA 1
ATOM 5138 C C . SER B 1 322 ? 125.676 175.420 110.395 1.00 68.98 322 SER B C 1
ATOM 5139 O O . SER B 1 322 ? 125.148 175.058 109.336 1.00 68.98 322 SER B O 1
ATOM 5142 N N . TYR B 1 323 ? 125.492 174.804 111.565 1.00 64.52 323 TYR B N 1
ATOM 5143 C CA . TYR B 1 323 ? 124.598 173.659 111.671 1.00 64.52 323 TYR B CA 1
ATOM 5144 C C . TYR B 1 323 ? 123.165 174.032 111.326 1.00 64.52 323 TYR B C 1
ATOM 5145 O O . TYR B 1 323 ? 122.395 173.175 110.887 1.00 64.52 323 TYR B O 1
ATOM 5154 N N . GLU B 1 324 ? 122.789 175.301 111.505 1.00 77.79 324 GLU B N 1
ATOM 5155 C CA . GLU B 1 324 ? 121.431 175.719 111.171 1.00 77.79 324 GLU B CA 1
ATOM 5156 C C . GLU B 1 324 ? 121.156 175.554 109.680 1.00 77.79 324 GLU B C 1
ATOM 5157 O O . GLU B 1 324 ? 120.182 174.903 109.284 1.00 77.79 324 GLU B O 1
ATOM 5163 N N . GLU B 1 325 ? 122.020 176.118 108.832 1.00 73.76 325 GLU B N 1
ATOM 5164 C CA . GLU B 1 325 ? 121.822 175.955 107.397 1.00 73.76 325 GLU B CA 1
ATOM 5165 C C . GLU B 1 325 ? 122.091 174.519 106.970 1.00 73.76 325 GLU B C 1
ATOM 5166 O O . GLU B 1 325 ? 121.453 174.015 106.038 1.00 73.76 325 GLU B O 1
ATOM 5172 N N . LEU B 1 326 ? 123.019 173.837 107.649 1.00 71.63 326 LEU B N 1
ATOM 5173 C CA . LEU B 1 326 ? 123.240 172.420 107.369 1.00 71.63 326 LEU B CA 1
ATOM 5174 C C . LEU B 1 326 ? 121.954 171.616 107.525 1.00 71.63 326 LEU B C 1
ATOM 5175 O O . LEU B 1 326 ? 121.539 170.899 106.606 1.00 71.63 326 LEU B O 1
ATOM 5180 N N . ILE B 1 327 ? 121.298 171.741 108.681 1.00 78.91 327 ILE B N 1
ATOM 5181 C CA . ILE B 1 327 ? 120.090 170.970 108.941 1.00 78.91 327 ILE B CA 1
ATOM 5182 C C . ILE B 1 327 ? 118.945 171.446 108.057 1.00 78.91 327 ILE B C 1
ATOM 5183 O O . ILE B 1 327 ? 118.133 170.633 107.599 1.00 78.91 327 ILE B O 1
ATOM 5188 N N . ALA B 1 328 ? 118.864 172.753 107.781 1.00 83.72 328 ALA B N 1
ATOM 5189 C CA . ALA B 1 328 ? 117.813 173.255 106.903 1.00 83.72 328 ALA B CA 1
ATOM 5190 C C . ALA B 1 328 ? 117.925 172.645 105.511 1.00 83.72 328 ALA B C 1
ATOM 5191 O O . ALA B 1 328 ? 116.946 172.117 104.970 1.00 83.72 328 ALA B O 1
ATOM 5193 N N . ASP B 1 329 ? 119.123 172.694 104.921 1.00 82.22 329 ASP B N 1
ATOM 5194 C CA . ASP B 1 329 ? 119.320 172.114 103.599 1.00 82.22 329 ASP B CA 1
ATOM 5195 C C . ASP B 1 329 ? 119.124 170.605 103.610 1.00 82.22 329 ASP B C 1
ATOM 5196 O O . ASP B 1 329 ? 118.544 170.053 102.667 1.00 82.22 329 ASP B O 1
ATOM 5201 N N . TYR B 1 330 ? 119.594 169.920 104.657 1.00 74.76 330 TYR B N 1
ATOM 5202 C CA . TYR B 1 330 ? 119.460 168.469 104.695 1.00 74.76 330 TYR B CA 1
ATOM 5203 C C . TYR B 1 330 ? 117.995 168.059 104.778 1.00 74.76 330 TYR B C 1
ATOM 5204 O O . TYR B 1 330 ? 117.574 167.095 104.127 1.00 74.76 330 TYR B O 1
ATOM 5213 N N . GLU B 1 331 ? 117.202 168.775 105.580 1.00 81.74 331 GLU B N 1
ATOM 5214 C CA . GLU B 1 331 ? 115.767 168.516 105.630 1.00 81.74 331 GLU B CA 1
ATOM 5215 C C . GLU B 1 331 ? 115.099 168.840 104.300 1.00 81.74 331 GLU B C 1
ATOM 5216 O O . GLU B 1 331 ? 114.227 168.093 103.841 1.00 81.74 331 GLU B O 1
ATOM 5222 N N . SER B 1 332 ? 115.491 169.948 103.667 1.00 81.99 332 SER B N 1
ATOM 5223 C CA . SER B 1 332 ? 114.919 170.303 102.374 1.00 81.99 332 SER B CA 1
ATOM 5224 C C . SER B 1 332 ? 115.323 169.329 101.275 1.00 81.99 332 SER B C 1
ATOM 5225 O O . SER B 1 332 ? 114.681 169.304 100.220 1.00 81.99 332 SER B O 1
ATOM 5228 N N . GLY B 1 333 ? 116.364 168.531 101.498 1.00 79.72 333 GLY B N 1
ATOM 5229 C CA . GLY B 1 333 ? 116.836 167.593 100.504 1.00 79.72 333 GLY B CA 1
ATOM 5230 C C . GLY B 1 333 ? 117.875 168.138 99.551 1.00 79.72 333 GLY B C 1
ATOM 5231 O O . GLY B 1 333 ? 118.325 167.401 98.665 1.00 79.72 333 GLY B O 1
ATOM 5232 N N . GLU B 1 334 ? 118.270 169.405 99.701 1.00 80.05 334 GLU B N 1
ATOM 5233 C CA . GLU B 1 334 ? 119.308 169.963 98.842 1.00 80.05 334 GLU B CA 1
ATOM 5234 C C . GLU B 1 334 ? 120.646 169.269 99.058 1.00 80.05 334 GLU B C 1
ATOM 5235 O O . GLU B 1 334 ? 121.443 169.157 98.120 1.00 80.05 334 GLU B O 1
ATOM 5241 N N . LEU B 1 335 ? 120.908 168.802 100.274 1.00 70.08 335 LEU B N 1
ATOM 5242 C CA . LEU B 1 335 ? 122.123 168.066 100.599 1.00 70.08 335 LEU B CA 1
ATOM 5243 C C . LEU B 1 335 ? 121.784 166.584 100.674 1.00 70.08 335 LEU B C 1
ATOM 5244 O O . LEU B 1 335 ? 120.919 166.181 101.460 1.00 70.08 335 LEU B O 1
ATOM 5249 N N . HIS B 1 336 ? 122.463 165.782 99.865 1.00 70.07 336 HIS B N 1
ATOM 5250 C CA . HIS B 1 336 ? 122.152 164.372 99.739 1.00 70.07 336 HIS B CA 1
ATOM 5251 C C . HIS B 1 336 ? 123.325 163.532 100.244 1.00 70.07 336 HIS B C 1
ATOM 5252 O O . HIS B 1 336 ? 124.478 163.966 100.158 1.00 70.07 336 HIS B O 1
ATOM 5259 N N . PRO B 1 337 ? 123.068 162.340 100.796 1.00 67.79 337 PRO B N 1
ATOM 5260 C CA . PRO B 1 337 ? 124.175 161.555 101.375 1.00 67.79 337 PRO B CA 1
ATOM 5261 C C . PRO B 1 337 ? 125.304 161.255 100.403 1.00 67.79 337 PRO B C 1
ATOM 5262 O O . PRO B 1 337 ? 126.468 161.192 100.823 1.00 67.79 337 PRO B O 1
ATOM 5266 N N . ALA B 1 338 ? 124.992 161.079 99.113 1.00 74.21 338 ALA B N 1
ATOM 5267 C CA . ALA B 1 338 ? 126.023 160.785 98.121 1.00 74.21 338 ALA B CA 1
ATOM 5268 C C . ALA B 1 338 ? 127.103 161.856 98.105 1.00 74.21 338 ALA B C 1
ATOM 5269 O O . ALA B 1 338 ? 128.273 161.566 97.832 1.00 74.21 338 ALA B O 1
ATOM 5271 N N . ASP B 1 339 ? 126.725 163.104 98.372 1.00 72.37 339 ASP B N 1
ATOM 5272 C CA . ASP B 1 339 ? 127.710 164.173 98.456 1.00 72.37 339 ASP B CA 1
ATOM 5273 C C . ASP B 1 339 ? 128.134 164.435 99.894 1.00 72.37 339 ASP B C 1
ATOM 5274 O O . ASP B 1 339 ? 129.233 164.949 100.128 1.00 72.37 339 ASP B O 1
ATOM 5279 N N . LEU B 1 340 ? 127.283 164.088 100.860 1.00 56.79 340 LEU B N 1
ATOM 5280 C CA . LEU B 1 340 ? 127.587 164.358 102.261 1.00 56.79 340 LEU B CA 1
ATOM 5281 C C . LEU B 1 340 ? 128.719 163.478 102.776 1.00 56.79 340 LEU B C 1
ATOM 5282 O O . LEU B 1 340 ? 129.667 163.975 103.394 1.00 56.79 340 LEU B O 1
ATOM 5287 N N . LYS B 1 341 ? 128.636 162.169 102.539 1.00 55.58 341 LYS B N 1
ATOM 5288 C CA . LYS B 1 341 ? 129.630 161.264 103.113 1.00 55.58 341 LYS B CA 1
ATOM 5289 C C . LYS B 1 341 ? 131.038 161.480 102.571 1.00 55.58 341 LYS B C 1
ATOM 5290 O O . LYS B 1 341 ? 131.988 161.423 103.369 1.00 55.58 341 LYS B O 1
ATOM 5296 N N . PRO B 1 342 ? 131.266 161.676 101.258 1.00 52.30 342 PRO B N 1
ATOM 5297 C CA . PRO B 1 342 ? 132.630 161.996 100.810 1.00 52.30 342 PRO B CA 1
ATOM 5298 C C . PRO B 1 342 ? 133.214 163.217 101.504 1.00 52.30 342 PRO B C 1
ATOM 5299 O O . PRO B 1 342 ? 134.392 163.221 101.875 1.00 52.30 342 PRO B O 1
ATOM 5303 N N . ALA B 1 343 ? 132.396 164.255 101.695 1.00 44.71 343 ALA B N 1
ATOM 5304 C CA . ALA B 1 343 ? 132.880 165.466 102.350 1.00 44.71 343 ALA B CA 1
ATOM 5305 C C . ALA B 1 343 ? 133.243 165.202 103.805 1.00 44.71 343 ALA B C 1
ATOM 5306 O O . ALA B 1 343 ? 134.284 165.662 104.289 1.00 44.71 343 ALA B O 1
ATOM 5308 N N . LEU B 1 344 ? 132.393 164.460 104.518 1.00 40.92 344 LEU B N 1
ATOM 5309 C CA . LEU B 1 344 ? 132.690 164.124 105.906 1.00 40.92 344 LEU B CA 1
ATOM 5310 C C . LEU B 1 344 ? 133.945 163.266 106.005 1.00 40.92 344 LEU B C 1
ATOM 5311 O O . LEU B 1 344 ? 134.775 163.469 106.898 1.00 40.92 344 LEU B O 1
ATOM 5316 N N . SER B 1 345 ? 134.099 162.302 105.094 1.00 42.80 345 SER B N 1
ATOM 5317 C CA . SER B 1 345 ? 135.288 161.458 105.097 1.00 42.80 345 SER B CA 1
ATOM 5318 C C . SER B 1 345 ? 136.542 162.280 104.846 1.00 42.80 345 SER B C 1
ATOM 5319 O O . SER B 1 345 ? 137.563 162.086 105.515 1.00 42.80 345 SER B O 1
ATOM 5322 N N . LYS B 1 346 ? 136.486 163.205 103.886 1.00 43.36 346 LYS B N 1
ATOM 5323 C CA . LYS B 1 346 ? 137.647 164.039 103.598 1.00 43.36 346 LYS B CA 1
ATOM 5324 C C . LYS B 1 346 ? 137.981 164.944 104.775 1.00 43.36 346 LYS B C 1
ATOM 5325 O O . LYS B 1 346 ? 139.156 165.139 105.102 1.00 43.36 346 LYS B O 1
ATOM 5331 N N . SER B 1 347 ? 136.963 165.509 105.426 1.00 33.54 347 SER B N 1
ATOM 5332 C CA . SER B 1 347 ? 137.219 166.357 106.586 1.00 33.54 347 SER B CA 1
ATOM 5333 C C . SER B 1 347 ? 137.815 165.557 107.738 1.00 33.54 347 SER B C 1
ATOM 5334 O O . SER B 1 347 ? 138.742 166.024 108.415 1.00 33.54 347 SER B O 1
ATOM 5337 N N . LEU B 1 348 ? 137.300 164.349 107.977 1.00 35.22 348 LEU B N 1
ATOM 5338 C CA . LEU B 1 348 ? 137.854 163.508 109.032 1.00 35.22 348 LEU B CA 1
ATOM 5339 C C . LEU B 1 348 ? 139.287 163.108 108.716 1.00 35.22 348 LEU B C 1
ATOM 5340 O O . LEU B 1 348 ? 140.136 163.056 109.612 1.00 35.22 348 LEU B O 1
ATOM 5345 N N . ASN B 1 349 ? 139.578 162.819 107.446 1.00 44.08 349 ASN B N 1
ATOM 5346 C CA . ASN B 1 349 ? 140.949 162.514 107.056 1.00 44.08 349 ASN B CA 1
ATOM 5347 C C . ASN B 1 349 ? 141.854 163.723 107.245 1.00 44.08 349 ASN B C 1
ATOM 5348 O O . ASN B 1 349 ? 143.010 163.582 107.651 1.00 44.08 349 ASN B O 1
ATOM 5353 N N . LYS B 1 350 ? 141.347 164.922 106.950 1.00 39.12 350 LYS B N 1
ATOM 5354 C CA . LYS B 1 350 ? 142.130 166.131 107.180 1.00 39.12 350 LYS B CA 1
ATOM 5355 C C . LYS B 1 350 ? 142.434 166.313 108.661 1.00 39.12 350 LYS B C 1
ATOM 5356 O O . LYS B 1 350 ? 143.536 166.734 109.030 1.00 39.12 350 LYS B O 1
ATOM 5362 N N . ILE B 1 351 ? 141.463 166.012 109.524 1.00 32.71 351 ILE B N 1
ATOM 5363 C CA . ILE B 1 351 ? 141.695 166.121 110.962 1.00 32.71 351 ILE B CA 1
ATOM 5364 C C . ILE B 1 351 ? 142.687 165.063 111.433 1.00 32.71 351 ILE B C 1
ATOM 5365 O O . ILE B 1 351 ? 143.552 165.336 112.273 1.00 32.71 351 ILE B O 1
ATOM 5370 N N . LEU B 1 352 ? 142.581 163.842 110.906 1.00 33.87 352 LEU B N 1
ATOM 5371 C CA . LEU B 1 352 ? 143.424 162.745 111.364 1.00 33.87 352 LEU B CA 1
ATOM 5372 C C . LEU B 1 352 ? 144.820 162.766 110.755 1.00 33.87 352 LEU B C 1
ATOM 5373 O O . LEU B 1 352 ? 145.711 162.080 111.267 1.00 33.87 352 LEU B O 1
ATOM 5378 N N . GLU B 1 353 ? 145.024 163.521 109.678 1.00 39.21 353 GLU B N 1
ATOM 5379 C CA . GLU B 1 353 ? 146.329 163.537 109.025 1.00 39.21 353 GLU B CA 1
ATOM 5380 C C . GLU B 1 353 ? 147.464 163.982 109.938 1.00 39.21 353 GLU B C 1
ATOM 5381 O O . GLU B 1 353 ? 148.550 163.386 109.847 1.00 39.21 353 GLU B O 1
ATOM 5387 N N . PRO B 1 354 ? 147.319 165.007 110.788 1.00 35.79 354 PRO B N 1
ATOM 5388 C CA . PRO B 1 354 ? 148.419 165.317 111.714 1.00 35.79 354 PRO B CA 1
ATOM 5389 C C . PRO B 1 354 ? 148.827 164.142 112.583 1.00 35.79 354 PRO B C 1
ATOM 5390 O O . PRO B 1 354 ? 150.024 163.949 112.817 1.00 35.79 354 PRO B O 1
ATOM 5394 N N . VAL B 1 355 ? 147.873 163.332 113.046 1.00 34.68 355 VAL B N 1
ATOM 5395 C CA . VAL B 1 355 ? 148.213 162.196 113.901 1.00 34.68 355 VAL B CA 1
ATOM 5396 C C . VAL B 1 355 ? 149.039 161.173 113.131 1.00 34.68 355 VAL B C 1
ATOM 5397 O O . VAL B 1 355 ? 150.085 160.709 113.604 1.00 34.68 355 VAL B O 1
ATOM 5401 N N . ARG B 1 356 ? 148.579 160.803 111.933 1.00 40.25 356 ARG B N 1
ATOM 5402 C CA . ARG B 1 356 ? 149.306 159.821 111.136 1.00 40.25 356 ARG B CA 1
ATOM 5403 C C . ARG B 1 356 ? 150.684 160.339 110.750 1.00 40.25 356 ARG B C 1
ATOM 5404 O O . ARG B 1 356 ? 151.671 159.600 110.811 1.00 40.25 356 ARG B O 1
ATOM 5412 N N . GLU B 1 357 ? 150.772 161.611 110.355 1.00 52.56 357 GLU B N 1
ATOM 5413 C CA . GLU B 1 357 ? 152.061 162.191 109.992 1.00 52.56 357 GLU B CA 1
ATOM 5414 C C . GLU B 1 357 ? 153.011 162.218 111.183 1.00 52.56 357 GLU B C 1
ATOM 5415 O O . GLU B 1 357 ? 154.195 161.887 111.049 1.00 52.56 357 GLU B O 1
ATOM 5421 N N . HIS B 1 358 ? 152.507 162.598 112.360 1.00 46.65 358 HIS B N 1
ATOM 5422 C CA . HIS B 1 358 ? 153.337 162.628 113.558 1.00 46.65 358 HIS B CA 1
ATOM 5423 C C . HIS B 1 358 ? 153.844 161.238 113.913 1.00 46.65 358 HIS B C 1
ATOM 5424 O O . HIS B 1 358 ? 155.022 161.066 114.249 1.00 46.65 358 HIS B O 1
ATOM 5431 N N . PHE B 1 359 ? 152.975 160.229 113.836 1.00 46.94 359 PHE B N 1
ATOM 5432 C CA . PHE B 1 359 ? 153.395 158.882 114.201 1.00 46.94 359 PHE B CA 1
ATOM 5433 C C . PHE B 1 359 ? 154.276 158.235 113.139 1.00 46.94 359 PHE B C 1
ATOM 5434 O O . PHE B 1 359 ? 155.046 157.326 113.465 1.00 46.94 359 PHE B O 1
ATOM 5442 N N . ARG B 1 360 ? 154.180 158.672 111.882 1.00 52.88 360 ARG B N 1
ATOM 5443 C CA . ARG B 1 360 ? 155.120 158.210 110.867 1.00 52.88 360 ARG B CA 1
ATOM 5444 C C . ARG B 1 360 ? 156.474 158.894 110.991 1.00 52.88 360 ARG B C 1
ATOM 5445 O O . ARG B 1 360 ? 157.503 158.275 110.699 1.00 52.88 360 ARG B O 1
ATOM 5453 N N . LYS B 1 361 ? 156.498 160.156 111.419 1.00 56.97 361 LYS B N 1
ATOM 5454 C CA . LYS B 1 361 ? 157.737 160.922 111.431 1.00 56.97 361 LYS B CA 1
ATOM 5455 C C . LYS B 1 361 ? 158.535 160.731 112.717 1.00 56.97 361 LYS B C 1
ATOM 5456 O O . LYS B 1 361 ? 159.741 160.475 112.663 1.00 56.97 361 LYS B O 1
ATOM 5462 N N . ASP B 1 362 ? 157.892 160.855 113.877 1.00 68.33 362 ASP B N 1
ATOM 5463 C CA . ASP B 1 362 ? 158.612 160.730 115.136 1.00 68.33 362 ASP B CA 1
ATOM 5464 C C . ASP B 1 362 ? 158.945 159.269 115.413 1.00 68.33 362 ASP B C 1
ATOM 5465 O O . ASP B 1 362 ? 158.063 158.404 115.407 1.00 68.33 362 ASP B O 1
ATOM 5470 N N . SER B 1 363 ? 160.230 158.998 115.659 1.00 77.24 363 SER B N 1
ATOM 5471 C CA . SER B 1 363 ? 160.655 157.636 115.962 1.00 77.24 363 SER B CA 1
ATOM 5472 C C . SER B 1 363 ? 160.032 157.141 117.260 1.00 77.24 363 SER B C 1
ATOM 5473 O O . SER B 1 363 ? 159.622 155.979 117.356 1.00 77.24 363 SER B O 1
ATOM 5476 N N . ASN B 1 364 ? 159.962 158.008 118.273 1.00 75.62 364 ASN B N 1
ATOM 5477 C CA . ASN B 1 364 ? 159.346 157.619 119.537 1.00 75.62 364 ASN B CA 1
ATOM 5478 C C . ASN B 1 364 ? 157.871 157.288 119.353 1.00 75.62 364 ASN B C 1
ATOM 5479 O O . ASN B 1 364 ? 157.376 156.299 119.906 1.00 75.62 364 ASN B O 1
ATOM 5484 N N . ALA B 1 365 ? 157.154 158.101 118.575 1.00 65.69 365 ALA B N 1
ATOM 5485 C CA . ALA B 1 365 ? 155.745 157.824 118.319 1.00 65.69 365 ALA B CA 1
ATOM 5486 C C . ALA B 1 365 ? 155.567 156.525 117.543 1.00 65.69 365 ALA B C 1
ATOM 5487 O O . ALA B 1 365 ? 154.650 155.745 117.828 1.00 65.69 365 ALA B O 1
ATOM 5489 N N . LYS B 1 366 ? 156.430 156.279 116.554 1.00 72.81 366 LYS B N 1
ATOM 5490 C CA . LYS B 1 366 ? 156.344 155.036 115.795 1.00 72.81 366 LYS B CA 1
ATOM 5491 C C . LYS B 1 366 ? 156.599 153.829 116.689 1.00 72.81 366 LYS B C 1
ATOM 5492 O O . LYS B 1 366 ? 155.905 152.810 116.587 1.00 72.81 366 LYS B O 1
ATOM 5498 N N . GLU B 1 367 ? 157.593 153.928 117.575 1.00 69.12 367 GLU B N 1
ATOM 5499 C CA . GLU B 1 367 ? 157.871 152.838 118.503 1.00 69.12 367 GLU B CA 1
ATOM 5500 C C . GLU B 1 367 ? 156.708 152.622 119.461 1.00 69.12 367 GLU B C 1
ATOM 5501 O O . GLU B 1 367 ? 156.374 151.479 119.793 1.00 69.12 367 GLU B O 1
ATOM 5507 N N . LEU B 1 368 ? 156.083 153.708 119.922 1.00 62.99 368 LEU B N 1
ATOM 5508 C CA . LEU B 1 368 ? 154.912 153.581 120.784 1.00 62.99 368 LEU B CA 1
ATOM 5509 C C . LEU B 1 368 ? 153.779 152.863 120.062 1.00 62.99 368 LEU B C 1
ATOM 5510 O O . LEU B 1 368 ? 153.135 151.970 120.624 1.00 62.99 368 LEU B O 1
ATOM 5515 N N . LEU B 1 369 ? 153.525 153.243 118.807 1.00 67.02 369 LEU B N 1
ATOM 5516 C CA . LEU B 1 369 ? 152.469 152.592 118.038 1.00 67.02 369 LEU B CA 1
ATOM 5517 C C . LEU B 1 369 ? 152.778 151.113 117.844 1.00 67.02 369 LEU B C 1
ATOM 5518 O O . LEU B 1 369 ? 151.888 150.262 117.969 1.00 67.02 369 LEU B O 1
ATOM 5523 N N . LYS B 1 370 ? 154.038 150.788 117.542 1.00 75.91 370 LYS B N 1
ATOM 5524 C CA . LYS B 1 370 ? 154.422 149.391 117.369 1.00 75.91 370 LYS B CA 1
ATOM 5525 C C . LYS B 1 370 ? 154.237 148.604 118.660 1.00 75.91 370 LYS B C 1
ATOM 5526 O O . LYS B 1 370 ? 153.745 147.469 118.639 1.00 75.91 370 LYS B O 1
ATOM 5532 N N . ARG B 1 371 ? 154.625 149.188 119.796 1.00 65.34 371 ARG B N 1
ATOM 5533 C CA . ARG B 1 371 ? 154.463 148.500 121.071 1.00 65.34 371 ARG B CA 1
ATOM 5534 C C . ARG B 1 371 ? 152.993 148.259 121.387 1.00 65.34 371 ARG B C 1
ATOM 5535 O O . ARG B 1 371 ? 152.620 147.171 121.840 1.00 65.34 371 ARG B O 1
ATOM 5543 N N . VAL B 1 372 ? 152.142 149.261 121.151 1.00 60.42 372 VAL B N 1
ATOM 5544 C CA . VAL B 1 372 ? 150.713 149.085 121.405 1.00 60.42 372 VAL B CA 1
ATOM 5545 C C . VAL B 1 372 ? 150.131 148.013 120.492 1.00 60.42 372 VAL B C 1
ATOM 5546 O O . VAL B 1 372 ? 149.327 147.180 120.926 1.00 60.42 372 VAL B O 1
ATOM 5550 N N . LYS B 1 373 ? 150.522 148.015 119.215 1.00 69.61 373 LYS B N 1
ATOM 5551 C CA . LYS B 1 373 ? 150.062 146.962 118.316 1.00 69.61 373 LYS B CA 1
ATOM 5552 C C . LYS B 1 373 ? 150.590 145.596 118.736 1.00 69.61 373 LYS B C 1
ATOM 5553 O O . LYS B 1 373 ? 149.973 144.572 118.424 1.00 69.61 373 LYS B O 1
ATOM 5559 N N . ALA B 1 374 ? 151.723 145.560 119.440 1.00 71.59 374 ALA B N 1
ATOM 5560 C CA . ALA B 1 374 ? 152.271 144.293 119.908 1.00 71.59 374 ALA B CA 1
ATOM 5561 C C . ALA B 1 374 ? 151.495 143.724 121.088 1.00 71.59 374 ALA B C 1
ATOM 5562 O O . ALA B 1 374 ? 151.572 142.516 121.337 1.00 71.59 374 ALA B O 1
ATOM 5564 N N . TYR B 1 375 ? 150.751 144.554 121.813 1.00 65.28 375 TYR B N 1
ATOM 5565 C CA . TYR B 1 375 ? 149.994 144.103 122.973 1.00 65.28 375 TYR B CA 1
ATOM 5566 C C . TYR B 1 375 ? 148.626 143.606 122.524 1.00 65.28 375 TYR B C 1
ATOM 5567 O O . TYR B 1 375 ? 147.859 144.354 121.908 1.00 65.28 375 TYR B O 1
ATOM 5576 N N . ARG B 1 376 ? 148.325 142.348 122.830 1.00 100.03 376 ARG B N 1
ATOM 5577 C CA . ARG B 1 376 ? 147.017 141.784 122.531 1.00 100.03 376 ARG B CA 1
ATOM 5578 C C . ARG B 1 376 ? 146.032 142.135 123.638 1.00 100.03 376 ARG B C 1
ATOM 5579 O O . ARG B 1 376 ? 146.396 142.200 124.816 1.00 100.03 376 ARG B O 1
ATOM 5587 N N . VAL B 1 377 ? 144.777 142.367 123.252 1.00 101.72 377 VAL B N 1
ATOM 5588 C CA . VAL B 1 377 ? 143.752 142.742 124.218 1.00 101.72 377 VAL B CA 1
ATOM 5589 C C . VAL B 1 377 ? 143.434 141.552 125.112 1.00 101.72 377 VAL B C 1
ATOM 5590 O O . VAL B 1 377 ? 143.168 140.443 124.630 1.00 101.72 377 VAL B O 1
ATOM 5594 N N . THR B 1 378 ? 143.461 141.777 126.424 1.00 98.88 378 THR B N 1
ATOM 5595 C CA . THR B 1 378 ? 143.160 140.750 127.414 1.00 98.88 378 THR B CA 1
ATOM 5596 C C . THR B 1 378 ? 141.989 141.220 128.264 1.00 98.88 378 THR B C 1
ATOM 5597 O O . THR B 1 378 ? 142.113 142.196 129.011 1.00 98.88 378 THR B O 1
ATOM 5601 N N . LYS B 1 379 ? 140.860 140.528 128.149 1.00 109.27 379 LYS B N 1
ATOM 5602 C CA . LYS B 1 379 ? 139.668 140.866 128.920 1.00 109.27 379 LYS B CA 1
ATOM 5603 C C . LYS B 1 379 ? 138.957 139.607 129.405 1.00 109.27 379 LYS B C 1
ATOM 5604 O O . LYS B 1 379 ? 139.244 138.500 128.949 0.00 109.27 379 LYS B O 1
#

Foldseek 3Di:
DVVLLVLLLVLFDDWPPSVLSVVCLVPDQEFEEEEDDEQAFFDFPCCAQSVLLNCVSNVVSRYAYEYEHALVVCLVVCFQNNDNVLSVLSLVLVVVLNVLLDDPPVVVRYHHDYPVVLCVVPVVPQVVQLVLLDVVDDDVLLLVLPPVVPDDSPDDDDVVSSSVLSSLLSVCVSSVGQEYEYEPSCVSSLVSNQVVCVVVVPPRRHMYRHHYAQFFQDQPTGHDDPVDPRGGHTLVDDLVVLLVSLVSGDADFLDQPPGSLLVCCQSGQCSVPQKFWWQADPVLPGIDIGRDSVVVSVSRNVPSDDSVGSSVRSSVSVVVSSVSSVVCCVPDPSSVVSVVVSVVRDTDD/DVLLLVLLLVLFPDKPPSVLVVVCLVPPQAAEEEEEDELAAFAFPCRQQSVQLNQVSSVVSHYLYEYEHELVVCLVVCGLNSDSVLSVLSVVLSVLLNVLLHRVVVVVSYHYDYPVVVCVVDVVLQVVQLVVLLVVDDPVLLLVQLVLVVDHPRHPDDCVSSSVLSNVLSVCVVSPGLEYAYAPSNVSSLVSNQVVCVVVPHPRGRIYRHHLAQAWQAAPRSHDDSPDLQGGHTLPDDLVSLLVSLVNGAADALDQVRGNLLVCCQSRQCSPPLKQWWADDVVLVGTDIGNDSVVVNVCRNVVSDDVVGSSVSSSVSSCVSSVSSVVCCVPDPVSVVSVVSNVVRDTDD